Protein AF-0000000084543365 (afdb_homodimer)

Nearest PDB structures (foldseek):
  8ja7-assembly1_A  TM=9.221E-01  e=4.761E-17  Mycobacterium tuberculosis H37Rv
  8hps-assembly1_A  TM=8.822E-01  e=3.121E-16  Mycolicibacterium smegmatis MC2 155
  4tqv-assembly4_M  TM=8.316E-01  e=5.537E-11  Sphingomonas sp.
  4tqu-assembly1_M  TM=8.327E-01  e=1.550E-10  Sphingomonas sp.
  4xtc-assembly1_M  TM=8.518E-01  e=2.537E-10  Sphingomonas sp. A1

InterPro domains:
  IPR000515 ABC transporter type 1, transmembrane domain MetI-like [PF00528] (92-298)
  IPR000515 ABC transporter type 1, transmembrane domain MetI-like [PS50928] (76-290)
  IPR000515 ABC transporter type 1, transmembrane domain MetI-like [cd06261] (76-284)
  IPR035906 MetI-like superfamily [G3DSA:1.10.3720.10] (56-300)
  IPR035906 MetI-like superfamily [SSF161098] (60-287)

Radius of gyration: 26.41 Å; Cα contacts (8 Å, |Δi|>4): 767; chains: 2; bounding box: 75×77×62 Å

Structure (mmCIF, N/CA/C/O backbone):
data_AF-0000000084543365-model_v1
#
loop_
_entity.id
_entity.type
_entity.pdbx_description
1 polymer 'ABC-type sugar transport system, permease component'
#
loop_
_atom_site.group_PDB
_atom_site.id
_atom_site.type_symbol
_atom_site.label_atom_id
_atom_site.label_alt_id
_atom_site.label_comp_id
_atom_site.label_asym_id
_atom_site.label_entity_id
_atom_site.label_seq_id
_atom_site.pdbx_PDB_ins_code
_atom_site.Cartn_x
_atom_site.Cartn_y
_atom_site.Cartn_z
_atom_site.occupancy
_atom_site.B_iso_or_equiv
_atom_site.auth_seq_id
_atom_site.auth_comp_id
_atom_site.auth_asym_id
_atom_site.auth_atom_id
_atom_site.pdbx_PDB_model_num
ATOM 1 N N . MET A 1 1 ? 33.031 44.594 9.422 1 51.47 1 MET A N 1
ATOM 2 C CA . MET A 1 1 ? 33.844 43.375 9.664 1 51.47 1 MET A CA 1
ATOM 3 C C . MET A 1 1 ? 32.969 42.219 10.148 1 51.47 1 MET A C 1
ATOM 5 O O . MET A 1 1 ? 33.125 41.094 9.695 1 51.47 1 MET A O 1
ATOM 9 N N . ASN A 1 2 ? 31.906 42.5 11.008 1 55.31 2 ASN A N 1
ATOM 10 C CA . ASN A 1 2 ? 31 41.5 11.609 1 55.31 2 ASN A CA 1
ATOM 11 C C . ASN A 1 2 ? 30.016 40.938 10.586 1 55.31 2 ASN A C 1
ATOM 13 O O . ASN A 1 2 ? 29.672 39.75 10.625 1 55.31 2 ASN A O 1
ATOM 17 N N . GLU A 1 3 ? 29.688 41.719 9.602 1 59.22 3 GLU A N 1
ATOM 18 C CA . GLU A 1 3 ? 28.734 41.25 8.586 1 59.22 3 GLU A CA 1
ATOM 19 C C . GLU A 1 3 ? 29.406 40.281 7.629 1 59.22 3 GLU A C 1
ATOM 21 O O . GLU A 1 3 ? 28.75 39.344 7.152 1 59.22 3 GLU A O 1
ATOM 26 N N . ARG A 1 4 ? 30.641 40.562 7.32 1 56.91 4 ARG A N 1
ATOM 27 C CA . ARG A 1 4 ? 31.375 39.656 6.418 1 56.91 4 ARG A CA 1
ATOM 28 C C . ARG A 1 4 ? 31.578 38.281 7.055 1 56.91 4 ARG A C 1
ATOM 30 O O . ARG A 1 4 ? 31.484 37.25 6.379 1 56.91 4 ARG A O 1
ATOM 37 N N . ILE A 1 5 ? 31.891 38.281 8.32 1 55.59 5 ILE A N 1
ATOM 38 C CA . ILE A 1 5 ? 32.094 37.031 9.039 1 55.59 5 ILE A CA 1
ATOM 39 C C . ILE A 1 5 ? 30.781 36.25 9.109 1 55.59 5 ILE A C 1
ATOM 41 O O . ILE A 1 5 ? 30.781 35.031 8.961 1 55.59 5 ILE A O 1
ATOM 45 N N . ASN A 1 6 ? 29.672 37 9.281 1 57.19 6 ASN A N 1
ATOM 46 C CA . ASN A 1 6 ? 28.375 36.344 9.359 1 57.19 6 ASN A CA 1
ATOM 47 C C . ASN A 1 6 ? 27.969 35.75 8.008 1 57.19 6 ASN A C 1
ATOM 49 O O . ASN A 1 6 ? 27.406 34.656 7.945 1 57.19 6 ASN A O 1
ATOM 53 N N . ASN A 1 7 ? 28.375 36.469 7.016 1 59.12 7 ASN A N 1
ATOM 54 C CA . ASN A 1 7 ? 28.062 36 5.672 1 59.12 7 ASN A CA 1
ATOM 55 C C . ASN A 1 7 ? 28.922 34.781 5.289 1 59.12 7 ASN A C 1
ATOM 57 O O . ASN A 1 7 ? 28.453 33.875 4.609 1 59.12 7 ASN A O 1
ATOM 61 N N . GLN A 1 8 ? 30.203 34.875 5.676 1 55.19 8 GLN A N 1
ATOM 62 C CA . GLN A 1 8 ? 31.094 33.75 5.391 1 55.19 8 GLN A CA 1
ATOM 63 C C . GLN A 1 8 ? 30.672 32.5 6.16 1 55.19 8 GLN A C 1
ATOM 65 O O . GLN A 1 8 ? 30.734 31.375 5.629 1 55.19 8 GLN A O 1
ATOM 70 N N . MET A 1 9 ? 30.328 32.688 7.402 1 55.16 9 MET A N 1
ATOM 71 C CA . MET A 1 9 ? 29.859 31.562 8.203 1 55.16 9 MET A CA 1
ATOM 72 C C . MET A 1 9 ? 28.562 30.984 7.637 1 55.16 9 MET A C 1
ATOM 74 O O . MET A 1 9 ? 28.375 29.766 7.629 1 55.16 9 MET A O 1
ATOM 78 N N . GLU A 1 10 ? 27.766 31.891 7.191 1 58.69 10 GLU A N 1
ATOM 79 C CA . GLU A 1 10 ? 26.547 31.422 6.555 1 58.69 10 GLU A CA 1
ATOM 80 C C . GLU A 1 10 ? 26.844 30.656 5.27 1 58.69 10 GLU A C 1
ATOM 82 O O . GLU A 1 10 ? 26.188 29.656 4.973 1 58.69 10 GLU A O 1
ATOM 87 N N . ARG A 1 11 ? 27.828 31.203 4.582 1 55.78 11 ARG A N 1
ATOM 88 C CA . ARG A 1 11 ? 28.234 30.547 3.346 1 55.78 11 ARG A CA 1
ATOM 89 C C . ARG A 1 11 ? 28.891 29.203 3.637 1 55.78 11 ARG A C 1
ATOM 91 O O . ARG A 1 11 ? 28.656 28.219 2.924 1 55.78 11 ARG A O 1
ATOM 98 N N . GLN A 1 12 ? 29.781 29.172 4.477 1 52.72 12 GLN A N 1
ATOM 99 C CA . GLN A 1 12 ? 30.453 27.922 4.855 1 52.72 12 GLN A CA 1
ATOM 100 C C . GLN A 1 12 ? 29.453 26.906 5.395 1 52.72 12 GLN A C 1
ATOM 102 O O . GLN A 1 12 ? 29.562 25.719 5.105 1 52.72 12 GLN A O 1
ATOM 107 N N . GLU A 1 13 ? 28.578 27.344 6.145 1 55.44 13 GLU A N 1
ATOM 108 C CA . GLU A 1 13 ? 27.531 26.469 6.637 1 55.44 13 GLU A CA 1
ATOM 109 C C . GLU A 1 13 ? 26.672 25.938 5.496 1 55.44 13 GLU A C 1
ATOM 111 O O . GLU A 1 13 ? 26.266 24.781 5.5 1 55.44 13 GLU A O 1
ATOM 116 N N . LYS A 1 14 ? 26.5 26.859 4.633 1 55.56 14 LYS A N 1
ATOM 117 C CA . LYS A 1 14 ? 25.75 26.438 3.453 1 55.56 14 LYS A CA 1
ATOM 118 C C . LYS A 1 14 ? 26.547 25.422 2.627 1 55.56 14 LYS A C 1
ATOM 120 O O . LYS A 1 14 ? 26 24.438 2.141 1 55.56 14 LYS A O 1
ATOM 125 N N . LEU A 1 15 ? 27.781 25.75 2.383 1 54.56 15 LEU A N 1
ATOM 126 C CA . LEU A 1 15 ? 28.625 24.844 1.61 1 54.56 15 LEU A CA 1
ATOM 127 C C . LEU A 1 15 ? 28.797 23.516 2.324 1 54.56 15 LEU A C 1
ATOM 129 O O . LEU A 1 15 ? 28.781 22.453 1.685 1 54.56 15 LEU A O 1
ATOM 133 N N . THR A 1 16 ? 29.047 23.531 3.506 1 53.44 16 THR A N 1
ATOM 134 C CA . THR A 1 16 ? 29.125 22.297 4.273 1 53.44 16 THR A CA 1
ATOM 135 C C . THR A 1 16 ? 27.828 21.516 4.207 1 53.44 16 THR A C 1
ATOM 137 O O . THR A 1 16 ? 27.828 20.297 4.109 1 53.44 16 THR A O 1
ATOM 140 N N . GLY A 1 17 ? 26.797 22.25 4.254 1 53.5 17 GLY A N 1
ATOM 141 C CA . GLY A 1 17 ? 25.5 21.625 4.078 1 53.5 17 GLY A CA 1
ATOM 142 C C . GLY A 1 17 ? 25.344 20.953 2.725 1 53.5 17 GLY A C 1
ATOM 143 O O . GLY A 1 17 ? 24.844 19.828 2.631 1 53.5 17 GLY A O 1
ATOM 144 N N . TRP A 1 18 ? 25.875 21.688 1.737 1 56.78 18 TRP A N 1
ATOM 145 C CA . TRP A 1 18 ? 25.797 21.141 0.388 1 56.78 18 TRP A CA 1
ATOM 146 C C . TRP A 1 18 ? 26.703 19.906 0.247 1 56.78 18 TRP A C 1
ATOM 148 O O . TRP A 1 18 ? 26.344 18.938 -0.422 1 56.78 18 TRP A O 1
ATOM 158 N N . ILE A 1 19 ? 27.859 20 0.681 1 56.91 19 ILE A N 1
ATOM 159 C CA . ILE A 1 19 ? 28.797 18.891 0.585 1 56.91 19 ILE A CA 1
ATOM 160 C C . ILE A 1 19 ? 28.219 17.672 1.287 1 56.91 19 ILE A C 1
ATOM 162 O O . ILE A 1 19 ? 28.406 16.547 0.829 1 56.91 19 ILE A O 1
ATOM 166 N N . LEU A 1 20 ? 27.594 17.984 2.316 1 55.09 20 LEU A N 1
ATOM 167 C CA . LEU A 1 20 ? 27 16.859 3.021 1 55.09 20 LEU A CA 1
ATOM 168 C C . LEU A 1 20 ? 25.75 16.344 2.283 1 55.09 20 LEU A C 1
ATOM 170 O O . LEU A 1 20 ? 25.5 15.148 2.246 1 55.09 20 LEU A O 1
ATOM 174 N N . ILE A 1 21 ? 25.203 17.328 1.61 1 59.88 21 ILE A N 1
ATOM 175 C CA . ILE A 1 21 ? 23.922 16.969 1.02 1 59.88 21 ILE A CA 1
ATOM 176 C C . ILE A 1 21 ? 24.141 16.359 -0.364 1 59.88 21 ILE A C 1
ATOM 178 O O . ILE A 1 21 ? 23.391 15.469 -0.786 1 59.88 21 ILE A O 1
ATOM 182 N N . ALA A 1 22 ? 25.219 16.797 -1.018 1 62.31 22 ALA A N 1
ATOM 183 C CA . ALA A 1 22 ? 25.438 16.391 -2.406 1 62.31 22 ALA A CA 1
ATOM 184 C C . ALA A 1 22 ? 25.641 14.891 -2.51 1 62.31 22 ALA A C 1
ATOM 186 O O . ALA A 1 22 ? 25.016 14.227 -3.334 1 62.31 22 ALA A O 1
ATOM 187 N N . PRO A 1 23 ? 26.562 14.391 -1.745 1 59.88 23 PRO A N 1
ATOM 188 C CA . PRO A 1 23 ? 26.719 12.938 -1.852 1 59.88 23 PRO A CA 1
ATOM 189 C C . PRO A 1 23 ? 25.422 12.18 -1.541 1 59.88 23 PRO A C 1
ATOM 191 O O . PRO A 1 23 ? 25.141 11.156 -2.176 1 59.88 23 PRO A O 1
ATOM 194 N N . ALA A 1 24 ? 24.781 12.805 -0.604 1 59.41 24 ALA A N 1
ATOM 195 C CA . ALA A 1 24 ? 23.531 12.156 -0.252 1 59.41 24 ALA A CA 1
ATOM 196 C C . ALA A 1 24 ? 22.531 12.203 -1.417 1 59.41 24 ALA A C 1
ATOM 198 O O . ALA A 1 24 ? 21.844 11.219 -1.695 1 59.41 24 ALA A O 1
ATOM 199 N N . LEU A 1 25 ? 22.609 13.273 -2.109 1 62.09 25 LEU A N 1
ATOM 200 C CA . LEU A 1 25 ? 21.688 13.438 -3.232 1 62.09 25 LEU A CA 1
ATOM 201 C C . LEU A 1 25 ? 22.078 12.516 -4.387 1 62.09 25 LEU A C 1
ATOM 203 O O . LEU A 1 25 ? 21.203 11.961 -5.066 1 62.09 25 LEU A O 1
ATOM 207 N N . ILE A 1 26 ? 23.312 12.391 -4.617 1 62.66 26 ILE A N 1
ATOM 208 C CA . ILE A 1 26 ? 23.797 11.539 -5.703 1 62.66 26 ILE A CA 1
ATOM 209 C C . ILE A 1 26 ? 23.453 10.086 -5.402 1 62.66 26 ILE A C 1
ATOM 211 O O . ILE A 1 26 ? 22.969 9.359 -6.281 1 62.66 26 ILE A O 1
ATOM 215 N N . ILE A 1 27 ? 23.656 9.734 -4.18 1 58.28 27 ILE A N 1
ATOM 216 C CA . ILE A 1 27 ? 23.359 8.359 -3.791 1 58.28 27 ILE A CA 1
ATOM 217 C C . ILE A 1 27 ? 21.844 8.117 -3.883 1 58.28 27 ILE A C 1
ATOM 219 O O . ILE A 1 27 ? 21.406 7.094 -4.406 1 58.28 27 ILE A O 1
ATOM 223 N N . LEU A 1 28 ? 21.281 9.164 -3.428 1 57.75 28 LEU A N 1
ATOM 224 C CA . LEU A 1 28 ? 19.828 9.055 -3.486 1 57.75 28 LEU A CA 1
ATOM 225 C C . LEU A 1 28 ? 19.344 8.977 -4.93 1 57.75 28 LEU A C 1
ATOM 227 O O . LEU A 1 28 ? 18.469 8.164 -5.258 1 57.75 28 LEU A O 1
ATOM 231 N N . GLY A 1 29 ? 19.906 9.859 -5.754 1 61.84 29 GLY A N 1
ATOM 232 C CA . GLY A 1 29 ? 19.547 9.867 -7.164 1 61.84 29 GLY A CA 1
ATOM 233 C C . GLY A 1 29 ? 19.859 8.555 -7.863 1 61.84 29 GLY A C 1
ATOM 234 O O . GLY A 1 29 ? 19.016 8.023 -8.602 1 61.84 29 GLY A O 1
ATOM 235 N N . PHE A 1 30 ? 20.984 8.07 -7.559 1 61.44 30 PHE A N 1
ATOM 236 C CA . PHE A 1 30 ? 21.406 6.832 -8.195 1 61.44 30 PHE A CA 1
ATOM 237 C C . PHE A 1 30 ? 20.516 5.672 -7.77 1 61.44 30 PHE A C 1
ATOM 239 O O . PHE A 1 30 ? 20.078 4.879 -8.602 1 61.44 30 PHE A O 1
ATOM 246 N N . VAL A 1 31 ? 20.281 5.711 -6.527 1 59.25 31 VAL A N 1
ATOM 247 C CA . VAL A 1 31 ? 19.516 4.594 -5.988 1 59.25 31 VAL A CA 1
ATOM 248 C C . VAL A 1 31 ? 18.078 4.656 -6.504 1 59.25 31 VAL A C 1
ATOM 250 O O . VAL A 1 31 ? 17.484 3.623 -6.812 1 59.25 31 VAL A O 1
ATOM 253 N N . PHE A 1 32 ? 17.656 5.836 -6.734 1 61.72 32 PHE A N 1
ATOM 254 C CA . PHE A 1 32 ? 16.25 5.992 -7.098 1 61.72 32 PHE A CA 1
ATOM 255 C C . PHE A 1 32 ? 16.078 5.949 -8.609 1 61.72 32 PHE A C 1
ATOM 257 O O . PHE A 1 32 ? 15.086 5.41 -9.109 1 61.72 32 PHE A O 1
ATOM 264 N N . ILE A 1 33 ? 17.109 6.367 -9.352 1 70.56 33 ILE A N 1
ATOM 265 C CA . ILE A 1 33 ? 16.969 6.531 -10.797 1 70.56 33 ILE A CA 1
ATOM 266 C C . ILE A 1 33 ? 17.453 5.27 -11.508 1 70.56 33 ILE A C 1
ATOM 268 O O . ILE A 1 33 ? 16.953 4.926 -12.578 1 70.56 33 ILE A O 1
ATOM 272 N N . TYR A 1 34 ? 18.234 4.594 -10.844 1 72.38 34 TYR A N 1
ATOM 273 C CA . TYR A 1 34 ? 18.906 3.484 -11.516 1 72.38 34 TYR A CA 1
ATOM 274 C C . TYR A 1 34 ? 17.906 2.389 -11.883 1 72.38 34 TYR A C 1
ATOM 276 O O . TYR A 1 34 ? 17.875 1.938 -13.031 1 72.38 34 TYR A O 1
ATOM 284 N N . PRO A 1 35 ? 17.094 1.933 -10.945 1 71.94 35 PRO A N 1
ATOM 285 C CA . PRO A 1 35 ? 16.156 0.878 -11.336 1 71.94 35 PRO A CA 1
ATOM 286 C C . PRO A 1 35 ? 15.227 1.307 -12.469 1 71.94 35 PRO A C 1
ATOM 288 O O . PRO A 1 35 ? 14.906 0.5 -13.344 1 71.94 35 PRO A O 1
ATOM 291 N N . ILE A 1 36 ? 14.867 2.475 -12.453 1 74.94 36 ILE A N 1
ATOM 292 C CA . ILE A 1 36 ? 13.992 3.01 -13.484 1 74.94 36 ILE A CA 1
ATOM 293 C C . ILE A 1 36 ? 14.727 3.068 -14.812 1 74.94 36 ILE A C 1
ATOM 295 O O . ILE A 1 36 ? 14.188 2.672 -15.852 1 74.94 36 ILE A O 1
ATOM 299 N N . GLY A 1 37 ? 15.969 3.58 -14.789 1 79.69 37 GLY A N 1
ATOM 300 C CA . GLY A 1 37 ? 16.781 3.633 -15.992 1 79.69 37 GLY A CA 1
ATOM 301 C C . GLY A 1 37 ? 17.047 2.268 -16.594 1 79.69 37 GLY A C 1
ATOM 302 O O . GLY A 1 37 ? 17.047 2.115 -17.828 1 79.69 37 GLY A O 1
ATOM 303 N N . ARG A 1 38 ? 17.234 1.347 -15.766 1 76.56 38 ARG A N 1
ATOM 304 C CA . ARG A 1 38 ? 17.5 -0.008 -16.25 1 76.56 38 ARG A CA 1
ATOM 305 C C . ARG A 1 38 ? 16.266 -0.591 -16.922 1 76.56 38 ARG A C 1
ATOM 307 O O . ARG A 1 38 ? 16.375 -1.33 -17.906 1 76.56 38 ARG A O 1
ATOM 314 N N . ALA A 1 39 ? 15.141 -0.381 -16.312 1 79.69 39 ALA A N 1
ATOM 315 C CA . ALA A 1 39 ? 13.906 -0.823 -16.953 1 79.69 39 ALA A CA 1
ATOM 316 C C . ALA A 1 39 ? 13.773 -0.209 -18.344 1 79.69 39 ALA A C 1
ATOM 318 O O . ALA A 1 39 ? 13.391 -0.894 -19.297 1 79.69 39 ALA A O 1
ATOM 319 N N . PHE A 1 40 ? 14.117 1.04 -18.453 1 85.81 40 PHE A N 1
ATOM 320 C CA . PHE A 1 40 ? 14.07 1.716 -19.75 1 85.81 40 PHE A CA 1
ATOM 321 C C . PHE A 1 40 ? 15.055 1.084 -20.719 1 85.81 40 PHE A C 1
ATOM 323 O O . PHE A 1 40 ? 14.727 0.871 -21.891 1 85.81 40 PHE A O 1
ATOM 330 N N . TRP A 1 41 ? 16.188 0.847 -20.234 1 86.06 41 TRP A N 1
ATOM 331 C CA . TRP A 1 41 ? 17.219 0.232 -21.062 1 86.06 41 TRP A CA 1
ATOM 332 C C . TRP A 1 41 ? 16.781 -1.14 -21.562 1 86.06 41 TRP A C 1
ATOM 334 O O . TRP A 1 41 ? 16.891 -1.442 -22.75 1 86.06 41 TRP A O 1
ATOM 344 N N . LEU A 1 42 ? 16.266 -1.962 -20.734 1 85.88 42 LEU A N 1
ATOM 345 C CA . LEU A 1 42 ? 15.859 -3.32 -21.062 1 85.88 42 LEU A CA 1
ATOM 346 C C . LEU A 1 42 ? 14.68 -3.311 -22.031 1 85.88 42 LEU A C 1
ATOM 348 O O . LEU A 1 42 ? 14.508 -4.25 -22.812 1 85.88 42 LEU A O 1
ATOM 352 N N . SER A 1 43 ? 13.914 -2.281 -21.953 1 91.31 43 SER A N 1
ATOM 353 C CA . SER A 1 43 ? 12.75 -2.182 -22.828 1 91.31 43 SER A CA 1
ATOM 354 C C . SER A 1 43 ? 13.148 -2.055 -24.281 1 91.31 43 SER A C 1
ATOM 356 O O . SER A 1 43 ? 12.328 -2.273 -25.188 1 91.31 43 SER A O 1
ATOM 358 N N . LEU A 1 44 ? 14.375 -1.732 -24.531 1 93.69 44 LEU A N 1
ATOM 359 C CA . LEU A 1 44 ? 14.875 -1.568 -25.891 1 93.69 44 LEU A CA 1
ATOM 360 C C . LEU A 1 44 ? 15.484 -2.865 -26.406 1 93.69 44 LEU A C 1
ATOM 362 O O . LEU A 1 44 ? 15.992 -2.916 -27.531 1 93.69 44 LEU A O 1
ATOM 366 N N . PHE A 1 45 ? 15.398 -3.904 -25.609 1 91.38 45 PHE A N 1
ATOM 367 C CA . PHE A 1 45 ? 16.016 -5.18 -25.969 1 91.38 45 PHE A CA 1
ATOM 368 C C . PHE A 1 45 ? 14.977 -6.289 -26.016 1 91.38 45 PHE A C 1
ATOM 370 O O . PHE A 1 45 ? 13.93 -6.199 -25.375 1 91.38 45 PHE A O 1
ATOM 377 N N . THR A 1 46 ? 15.242 -7.207 -26.906 1 87.62 46 THR A N 1
ATOM 378 C CA . THR A 1 46 ? 14.547 -8.492 -26.828 1 87.62 46 THR A CA 1
ATOM 379 C C . THR A 1 46 ? 15.281 -9.445 -25.891 1 87.62 46 THR A C 1
ATOM 381 O O . THR A 1 46 ? 16.469 -9.711 -26.078 1 87.62 46 THR A O 1
ATOM 384 N N . ASN A 1 47 ? 14.68 -9.82 -24.875 1 84.62 47 ASN A N 1
ATOM 385 C CA . ASN A 1 47 ? 15.227 -10.703 -23.844 1 84.62 47 ASN A CA 1
ATOM 386 C C . ASN A 1 47 ? 14.18 -11.688 -23.328 1 84.62 47 ASN A C 1
ATOM 388 O O . ASN A 1 47 ? 13.5 -11.406 -22.344 1 84.62 47 ASN A O 1
ATOM 392 N N . ASN A 1 48 ? 14.156 -12.797 -23.984 1 84.81 48 ASN A N 1
ATOM 393 C CA . ASN A 1 48 ? 13.18 -13.828 -23.656 1 84.81 48 ASN A CA 1
ATOM 394 C C . ASN A 1 48 ? 13.734 -15.227 -23.906 1 84.81 48 ASN A C 1
ATOM 396 O O . ASN A 1 48 ? 14.945 -15.398 -24.078 1 84.81 48 ASN A O 1
ATOM 400 N N . LEU A 1 49 ? 12.883 -16.156 -23.734 1 76 49 LEU A N 1
ATOM 401 C CA . LEU A 1 49 ? 13.32 -17.547 -23.906 1 76 49 LEU A CA 1
ATOM 402 C C . LEU A 1 49 ? 13.836 -17.781 -25.312 1 76 49 LEU A C 1
ATOM 404 O O . LEU A 1 49 ? 14.773 -18.562 -25.516 1 76 49 LEU A O 1
ATOM 408 N N . GLY A 1 50 ? 13.227 -17.016 -26.25 1 79.06 50 GLY A N 1
ATOM 409 C CA . GLY A 1 50 ? 13.664 -17.156 -27.625 1 79.06 50 GLY A CA 1
ATOM 410 C C . GLY A 1 50 ? 15.094 -16.719 -27.844 1 79.06 50 GLY A C 1
ATOM 411 O O . GLY A 1 50 ? 15.789 -17.266 -28.703 1 79.06 50 GLY A O 1
ATOM 412 N N . THR A 1 51 ? 15.547 -15.773 -27.094 1 81.69 51 THR A N 1
ATOM 413 C CA . THR A 1 51 ? 16.922 -15.312 -27.172 1 81.69 51 THR A CA 1
ATOM 414 C C . THR A 1 51 ? 17.797 -16.016 -26.141 1 81.69 51 THR A C 1
ATOM 416 O O . THR A 1 51 ? 18.906 -15.555 -25.844 1 81.69 51 THR A O 1
ATOM 419 N N . GLN A 1 52 ? 17.234 -17.109 -25.484 1 77.62 52 GLN A N 1
ATOM 420 C CA . GLN A 1 52 ? 17.922 -17.828 -24.422 1 77.62 52 GLN A CA 1
ATOM 421 C C . GLN A 1 52 ? 18.266 -16.891 -23.266 1 77.62 52 GLN A C 1
ATOM 423 O O . GLN A 1 52 ? 19.375 -16.953 -22.734 1 77.62 52 GLN A O 1
ATOM 428 N N . LEU A 1 53 ? 17.469 -15.867 -23.188 1 75.5 53 LEU A N 1
ATOM 429 C CA . LEU A 1 53 ? 17.547 -14.914 -22.094 1 75.5 53 LEU A CA 1
ATOM 430 C C . LEU A 1 53 ? 18.75 -13.992 -22.234 1 75.5 53 LEU A C 1
ATOM 432 O O . LEU A 1 53 ? 19.25 -13.469 -21.234 1 75.5 53 LEU A O 1
ATOM 436 N N . GLN A 1 54 ? 19.25 -13.875 -23.531 1 80.81 54 GLN A N 1
ATOM 437 C CA . GLN A 1 54 ? 20.266 -12.883 -23.844 1 80.81 54 GLN A CA 1
ATOM 438 C C . GLN A 1 54 ? 19.641 -11.625 -24.453 1 80.81 54 GLN A C 1
ATOM 440 O O . GLN A 1 54 ? 18.781 -11.711 -25.312 1 80.81 54 GLN A O 1
ATOM 445 N N . PRO A 1 55 ? 20.125 -10.523 -23.922 1 85.5 55 PRO A N 1
ATOM 446 C CA . PRO A 1 55 ? 19.562 -9.281 -24.453 1 85.5 55 PRO A CA 1
ATOM 447 C C . PRO A 1 55 ? 20.062 -8.945 -25.844 1 85.5 55 PRO A C 1
ATOM 449 O O . PRO A 1 55 ? 21.266 -8.938 -26.094 1 85.5 55 PRO A O 1
ATOM 452 N N . ILE A 1 56 ? 19.094 -8.812 -26.797 1 90.5 56 ILE A N 1
ATOM 453 C CA . ILE A 1 56 ? 19.375 -8.383 -28.156 1 90.5 56 ILE A CA 1
ATOM 454 C C . ILE A 1 56 ? 18.703 -7.039 -28.438 1 90.5 56 ILE A C 1
ATOM 456 O O . ILE A 1 56 ? 17.484 -6.902 -28.266 1 90.5 56 ILE A O 1
ATOM 460 N N . PHE A 1 57 ? 19.562 -6.113 -28.875 1 92.81 57 PHE A N 1
ATOM 461 C CA . PHE A 1 57 ? 19.016 -4.785 -29.109 1 92.81 57 PHE A CA 1
ATOM 462 C C . PHE A 1 57 ? 17.938 -4.828 -30.188 1 92.81 57 PHE A C 1
ATOM 464 O O . PHE A 1 57 ? 18.172 -5.359 -31.281 1 92.81 57 PHE A O 1
ATOM 471 N N . ALA A 1 58 ? 16.734 -4.312 -29.891 1 93 58 ALA A N 1
ATOM 472 C CA . ALA A 1 58 ? 15.609 -4.371 -30.828 1 93 58 ALA A CA 1
ATOM 473 C C . ALA A 1 58 ? 14.969 -2.998 -30.984 1 93 58 ALA A C 1
ATOM 475 O O . ALA A 1 58 ? 13.922 -2.871 -31.625 1 93 58 ALA A O 1
ATOM 476 N N . GLY A 1 59 ? 15.602 -1.998 -30.422 1 94.12 59 GLY A N 1
ATOM 477 C CA . GLY A 1 59 ? 15.07 -0.652 -30.562 1 94.12 59 GLY A CA 1
ATOM 478 C C . GLY A 1 59 ? 13.672 -0.505 -30 1 94.12 59 GLY A C 1
ATOM 479 O O . GLY A 1 59 ? 13.43 -0.842 -28.828 1 94.12 59 GLY A O 1
ATOM 480 N N . LEU A 1 60 ? 12.734 -0.129 -30.969 1 94.62 60 LEU A N 1
ATOM 481 C CA . LEU A 1 60 ? 11.391 0.172 -30.484 1 94.62 60 LEU A CA 1
ATOM 482 C C . LEU A 1 60 ? 10.43 -0.972 -30.797 1 94.62 60 LEU A C 1
ATOM 484 O O . LEU A 1 60 ? 9.211 -0.791 -30.766 1 94.62 60 LEU A O 1
ATOM 488 N N . SER A 1 61 ? 10.953 -2.154 -31.016 1 95.25 61 SER A N 1
ATOM 489 C CA . SER A 1 61 ? 10.141 -3.303 -31.406 1 95.25 61 SER A CA 1
ATOM 490 C C . SER A 1 61 ? 9.156 -3.68 -30.297 1 95.25 61 SER A C 1
ATOM 492 O O . SER A 1 61 ? 8.008 -4.031 -30.578 1 95.25 61 SER A O 1
ATOM 494 N N . ASN A 1 62 ? 9.617 -3.619 -29.062 1 96.25 62 ASN A N 1
ATOM 495 C CA . ASN A 1 62 ? 8.734 -3.934 -27.938 1 96.25 62 ASN A CA 1
ATOM 496 C C . ASN A 1 62 ? 7.562 -2.957 -27.859 1 96.25 62 ASN A C 1
ATOM 498 O O . ASN A 1 62 ? 6.449 -3.348 -27.5 1 96.25 62 ASN A O 1
ATOM 502 N N . TYR A 1 63 ? 7.82 -1.757 -28.234 1 96.19 63 TYR A N 1
ATOM 503 C CA . TYR A 1 63 ? 6.773 -0.741 -28.172 1 96.19 63 TYR A CA 1
ATOM 504 C C . TYR A 1 63 ? 5.797 -0.899 -29.328 1 96.19 63 TYR A C 1
ATOM 506 O O . TYR A 1 63 ? 4.598 -0.644 -29.172 1 96.19 63 TYR A O 1
ATOM 514 N N . GLN A 1 64 ? 6.285 -1.27 -30.422 1 95.94 64 GLN A N 1
ATOM 515 C CA . GLN A 1 64 ? 5.402 -1.583 -31.531 1 95.94 64 GLN A CA 1
ATOM 516 C C . GLN A 1 64 ? 4.492 -2.762 -31.203 1 95.94 64 GLN A C 1
ATOM 518 O O . GLN A 1 64 ? 3.301 -2.74 -31.516 1 95.94 64 GLN A O 1
ATOM 523 N N . ARG A 1 65 ? 5.055 -3.74 -30.609 1 95.56 65 ARG A N 1
ATOM 524 C CA . ARG A 1 65 ? 4.293 -4.898 -30.156 1 95.56 65 ARG A CA 1
ATOM 525 C C . ARG A 1 65 ? 3.217 -4.484 -29.156 1 95.56 65 ARG A C 1
ATOM 527 O O . ARG A 1 65 ? 2.098 -5 -29.188 1 95.56 65 ARG A O 1
ATOM 534 N N . LEU A 1 66 ? 3.557 -3.66 -28.359 1 96.5 66 LEU A N 1
ATOM 535 C CA . LEU A 1 66 ? 2.656 -3.189 -27.312 1 96.5 66 LEU A CA 1
ATOM 536 C C . LEU A 1 66 ? 1.425 -2.521 -27.922 1 96.5 66 LEU A C 1
ATOM 538 O O . LEU A 1 66 ? 0.305 -2.729 -27.438 1 96.5 66 LEU A O 1
ATOM 542 N N . ILE A 1 67 ? 1.581 -1.69 -28.953 1 95.88 67 ILE A N 1
ATOM 543 C CA . ILE A 1 67 ? 0.493 -0.959 -29.594 1 95.88 67 ILE A CA 1
ATOM 544 C C . ILE A 1 67 ? -0.538 -1.943 -30.141 1 95.88 67 ILE A C 1
ATOM 546 O O . ILE A 1 67 ? -1.742 -1.679 -30.094 1 95.88 67 ILE A O 1
ATOM 550 N N . GLY A 1 68 ? -0.103 -3.064 -30.562 1 95.94 68 GLY A N 1
ATOM 551 C CA . GLY A 1 68 ? -0.998 -4.051 -31.141 1 95.94 68 GLY A CA 1
ATOM 552 C C . GLY A 1 68 ? -1.411 -5.133 -30.156 1 95.94 68 GLY A C 1
ATOM 553 O O . GLY A 1 68 ? -2.082 -6.098 -30.531 1 95.94 68 GLY A O 1
ATOM 554 N N . ASP A 1 69 ? -1.101 -5.008 -28.906 1 97.19 69 ASP A N 1
ATOM 555 C CA . ASP A 1 69 ? -1.348 -6.035 -27.906 1 97.19 69 ASP A CA 1
ATOM 556 C C . ASP A 1 69 ? -2.713 -5.84 -27.25 1 97.19 69 ASP A C 1
ATOM 558 O O . ASP A 1 69 ? -2.852 -5.059 -26.297 1 97.19 69 ASP A O 1
ATOM 562 N N . GLY A 1 70 ? -3.74 -6.598 -27.688 1 96.94 70 GLY A N 1
ATOM 563 C CA . GLY A 1 70 ? -5.086 -6.5 -27.141 1 96.94 70 GLY A CA 1
ATOM 564 C C . GLY A 1 70 ? -5.145 -6.762 -25.641 1 96.94 70 GLY A C 1
ATOM 565 O O . GLY A 1 70 ? -5.949 -6.156 -24.938 1 96.94 70 GLY A O 1
ATOM 566 N N . ARG A 1 71 ? -4.309 -7.699 -25.156 1 96.31 71 ARG A N 1
ATOM 567 C CA . ARG A 1 71 ? -4.281 -8.008 -23.719 1 96.31 71 ARG A CA 1
ATOM 568 C C . ARG A 1 71 ? -3.83 -6.797 -22.906 1 96.31 71 ARG A C 1
ATOM 570 O O . ARG A 1 71 ? -4.352 -6.543 -21.828 1 96.31 71 ARG A O 1
ATOM 577 N N . PHE A 1 72 ? -2.865 -6.082 -23.5 1 96.81 72 PHE A N 1
ATOM 578 C CA . PHE A 1 72 ? -2.412 -4.875 -22.828 1 96.81 72 PHE A CA 1
ATOM 579 C C . PHE A 1 72 ? -3.551 -3.871 -22.688 1 96.81 72 PHE A C 1
ATOM 581 O O . PHE A 1 72 ? -3.797 -3.354 -21.594 1 96.81 72 PHE A O 1
ATOM 588 N N . TRP A 1 73 ? -4.242 -3.645 -23.719 1 96.62 73 TRP A N 1
ATOM 589 C CA . TRP A 1 73 ? -5.312 -2.652 -23.703 1 96.62 73 TRP A CA 1
ATOM 590 C C . TRP A 1 73 ? -6.465 -3.111 -22.812 1 96.62 73 TRP A C 1
ATOM 592 O O . TRP A 1 73 ? -7.109 -2.295 -22.156 1 96.62 73 TRP A O 1
ATOM 602 N N . GLN A 1 74 ? -6.711 -4.375 -22.797 1 97.19 74 GLN A N 1
ATOM 603 C CA . GLN A 1 74 ? -7.742 -4.902 -21.906 1 97.19 74 GLN A CA 1
ATOM 604 C C . GLN A 1 74 ? -7.348 -4.727 -20.438 1 97.19 74 GLN A C 1
ATOM 606 O O . GLN A 1 74 ? -8.18 -4.34 -19.609 1 97.19 74 GLN A O 1
ATOM 611 N N . THR A 1 75 ? -6.109 -5.105 -20.078 1 97.38 75 THR A N 1
ATOM 612 C CA . THR A 1 75 ? -5.652 -4.973 -18.688 1 97.38 75 THR A CA 1
ATOM 613 C C . THR A 1 75 ? -5.621 -3.504 -18.281 1 97.38 75 THR A C 1
ATOM 615 O O . THR A 1 75 ? -5.891 -3.178 -17.125 1 97.38 75 THR A O 1
ATOM 618 N N . MET A 1 76 ? -5.301 -2.645 -19.266 1 95.75 76 MET A N 1
ATOM 619 C CA . MET A 1 76 ? -5.336 -1.211 -19 1 95.75 76 MET A CA 1
ATOM 620 C C . MET A 1 76 ? -6.766 -0.745 -18.719 1 95.75 76 MET A C 1
ATOM 622 O O . MET A 1 76 ? -6.996 0.074 -17.828 1 95.75 76 MET A O 1
ATOM 626 N N . TRP A 1 77 ? -7.637 -1.234 -19.469 1 96.75 77 TRP A N 1
ATOM 627 C CA . TRP A 1 77 ? -9.047 -0.921 -19.266 1 96.75 77 TRP A CA 1
ATOM 628 C C . TRP A 1 77 ? -9.516 -1.408 -17.891 1 96.75 77 TRP A C 1
ATOM 630 O O . TRP A 1 77 ? -10.156 -0.666 -17.156 1 96.75 77 TRP A O 1
ATOM 640 N N . ASN A 1 78 ? -9.211 -2.637 -17.547 1 97.88 78 ASN A N 1
ATOM 641 C CA . ASN A 1 78 ? -9.562 -3.193 -16.25 1 97.88 78 ASN A CA 1
ATOM 642 C C . ASN A 1 78 ? -8.992 -2.357 -15.109 1 97.88 78 ASN A C 1
ATOM 644 O O . ASN A 1 78 ? -9.68 -2.088 -14.117 1 97.88 78 ASN A O 1
ATOM 648 N N . THR A 1 79 ? -7.73 -1.976 -15.32 1 96.69 79 THR A N 1
ATOM 649 C CA . THR A 1 79 ? -7.055 -1.172 -14.305 1 96.69 79 THR A CA 1
ATOM 650 C C . THR A 1 79 ? -7.746 0.179 -14.141 1 96.69 79 THR A C 1
ATOM 652 O O . THR A 1 79 ? -7.953 0.64 -13.016 1 96.69 79 THR A O 1
ATOM 655 N N . SER A 1 80 ? -8.102 0.773 -15.242 1 95.81 80 SER A N 1
ATOM 656 C CA . SER A 1 80 ? -8.75 2.08 -15.211 1 95.81 80 SER A CA 1
ATOM 657 C C . SER A 1 80 ? -10.125 1.998 -14.562 1 95.81 80 SER A C 1
ATOM 659 O O . SER A 1 80 ? -10.484 2.846 -13.742 1 95.81 80 SER A O 1
ATOM 661 N N . VAL A 1 81 ? -10.914 1.032 -14.914 1 97.56 81 VAL A N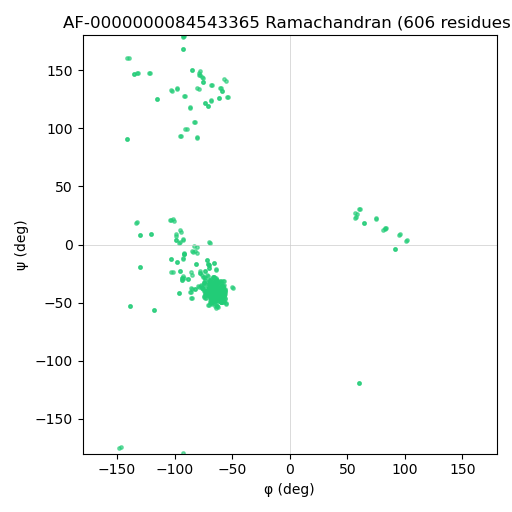 1
ATOM 662 C CA . VAL A 1 81 ? -12.242 0.842 -14.344 1 97.56 81 VAL A CA 1
ATOM 663 C C . VAL A 1 81 ? -12.133 0.643 -12.836 1 97.56 81 VAL A C 1
ATOM 665 O O . VAL A 1 81 ? -12.836 1.305 -12.062 1 97.56 81 VAL A O 1
ATOM 668 N N . PHE A 1 82 ? -11.258 -0.235 -12.445 1 97.69 82 PHE A N 1
ATOM 669 C CA . PHE A 1 82 ? -11.039 -0.501 -11.031 1 97.69 82 PHE A CA 1
ATOM 670 C C . PHE A 1 82 ? -10.648 0.776 -10.289 1 97.69 82 PHE A C 1
ATOM 672 O O . PHE A 1 82 ? -11.219 1.088 -9.242 1 97.69 82 PHE A O 1
ATOM 679 N N . THR A 1 83 ? -9.695 1.462 -10.867 1 96.31 83 THR A N 1
ATOM 680 C CA . THR A 1 83 ? -9.125 2.637 -10.211 1 96.31 83 THR A CA 1
ATOM 681 C C . THR A 1 83 ? -10.164 3.744 -10.086 1 96.31 83 THR A C 1
ATOM 683 O O . THR A 1 83 ? -10.391 4.27 -8.992 1 96.31 83 THR A O 1
ATOM 686 N N . ILE A 1 84 ? -10.836 4.051 -11.125 1 95.56 84 ILE A N 1
ATOM 687 C CA . ILE A 1 84 ? -11.758 5.184 -11.172 1 95.56 84 ILE A CA 1
ATOM 688 C C . ILE A 1 84 ? -12.953 4.91 -10.258 1 95.56 84 ILE A C 1
ATOM 690 O O . ILE A 1 84 ? -13.328 5.75 -9.438 1 95.56 84 ILE A O 1
ATOM 694 N N . ILE A 1 85 ? -13.5 3.766 -10.328 1 97.56 85 ILE A N 1
ATOM 695 C CA . ILE A 1 85 ? -14.703 3.451 -9.562 1 97.56 85 ILE A CA 1
ATOM 696 C C . ILE A 1 85 ? -14.344 3.328 -8.078 1 97.56 85 ILE A C 1
ATOM 698 O O . ILE A 1 85 ? -15.07 3.826 -7.219 1 97.56 85 ILE A O 1
ATOM 702 N N . SER A 1 86 ? -13.234 2.658 -7.762 1 97.44 86 SER A N 1
ATOM 703 C CA . SER A 1 86 ? -12.828 2.506 -6.367 1 97.44 86 SER A CA 1
ATOM 704 C C . SER A 1 86 ? -12.578 3.861 -5.715 1 97.44 86 SER A C 1
ATOM 706 O O . SER A 1 86 ? -13.055 4.121 -4.609 1 97.44 86 SER A O 1
ATOM 708 N N . ILE A 1 87 ? -11.836 4.684 -6.438 1 95.69 87 ILE A N 1
ATOM 709 C CA . ILE A 1 87 ? -11.492 5.984 -5.879 1 95.69 87 ILE A CA 1
ATOM 710 C C . ILE A 1 87 ? -12.758 6.812 -5.676 1 95.69 87 ILE A C 1
ATOM 712 O O . ILE A 1 87 ? -12.914 7.484 -4.652 1 95.69 87 ILE A O 1
ATOM 716 N N . PHE A 1 88 ? -13.617 6.77 -6.633 1 96.44 88 PHE A N 1
ATOM 717 C CA . PHE A 1 88 ? -14.875 7.508 -6.535 1 96.44 88 PHE A CA 1
ATOM 718 C C . PHE A 1 88 ? -15.672 7.055 -5.32 1 96.44 88 PHE A C 1
ATOM 720 O O . PHE A 1 88 ? -16.141 7.883 -4.531 1 96.44 88 PHE A O 1
ATOM 727 N N . LEU A 1 89 ? -15.836 5.812 -5.156 1 96.31 89 LEU A N 1
ATOM 728 C CA . LEU A 1 89 ? -16.594 5.27 -4.035 1 96.31 89 LEU A CA 1
ATOM 729 C C . LEU A 1 89 ? -15.906 5.582 -2.711 1 96.31 89 LEU A C 1
ATOM 731 O O . LEU A 1 89 ? -16.578 5.906 -1.725 1 96.31 89 LEU A O 1
ATOM 735 N N . GLU A 1 90 ? -14.594 5.445 -2.672 1 95.38 90 GLU A N 1
ATOM 736 C CA . GLU A 1 90 ? -13.836 5.738 -1.461 1 95.38 90 GLU A CA 1
ATOM 737 C C . GLU A 1 90 ? -13.992 7.199 -1.052 1 95.38 90 GLU A C 1
ATOM 739 O O . GLU A 1 90 ? -14.078 7.512 0.138 1 95.38 90 GLU A O 1
ATOM 744 N N . LEU A 1 91 ? -13.992 8.055 -2.078 1 95.31 91 LEU A N 1
ATOM 745 C CA . LEU A 1 91 ? -14.156 9.477 -1.785 1 95.31 91 LEU A CA 1
ATOM 746 C C . LEU A 1 91 ? -15.539 9.758 -1.21 1 95.31 91 LEU A C 1
ATOM 748 O O . LEU A 1 91 ? -15.664 10.5 -0.233 1 95.31 91 LEU A O 1
ATOM 752 N N . VAL A 1 92 ? -16.531 9.195 -1.793 1 94.94 92 VAL A N 1
ATOM 753 C CA . VAL A 1 92 ? -17.906 9.438 -1.374 1 94.94 92 VAL A CA 1
ATOM 754 C C . VAL A 1 92 ? -18.141 8.844 0.014 1 94.94 92 VAL A C 1
ATOM 756 O O . VAL A 1 92 ? -18.609 9.539 0.921 1 94.94 92 VAL A O 1
ATOM 759 N N . ILE A 1 93 ? -17.766 7.609 0.183 1 91.25 93 ILE A N 1
ATOM 760 C CA . ILE A 1 93 ? -17.969 6.934 1.459 1 91.25 93 ILE A CA 1
ATOM 761 C C . ILE A 1 93 ? -17.047 7.527 2.518 1 91.25 93 ILE A C 1
ATOM 763 O O . ILE A 1 93 ? -17.453 7.742 3.66 1 91.25 93 ILE A O 1
ATOM 767 N N . GLY A 1 94 ? -15.781 7.754 2.104 1 92 94 GLY A N 1
ATOM 768 C CA . GLY A 1 94 ? -14.836 8.367 3.021 1 92 94 GLY A CA 1
ATOM 769 C C . GLY A 1 94 ? -15.289 9.727 3.523 1 92 94 GLY A C 1
ATOM 770 O O . GLY A 1 94 ? -15.125 10.047 4.703 1 92 94 GLY A O 1
ATOM 771 N N . MET A 1 95 ? -15.82 10.547 2.643 1 93.31 95 MET A N 1
ATOM 772 C CA . MET A 1 95 ? -16.359 11.844 3.041 1 93.31 95 MET A CA 1
ATOM 773 C C . MET A 1 95 ? -17.516 11.68 4.012 1 93.31 95 MET A C 1
ATOM 775 O O . MET A 1 95 ? -17.625 12.406 5 1 93.31 95 MET A O 1
ATOM 779 N N . GLY A 1 96 ? -18.406 10.742 3.701 1 89.25 96 GLY A N 1
ATOM 780 C CA . GLY A 1 96 ? -19.484 10.453 4.621 1 89.25 96 GLY A CA 1
ATOM 781 C C . GLY A 1 96 ? -19.016 10.078 6.012 1 89.25 96 GLY A C 1
ATOM 782 O O . GLY A 1 96 ? -19.5 10.609 7.008 1 89.25 96 GLY A O 1
ATOM 783 N N . ILE A 1 97 ? -18.062 9.227 6.09 1 87.25 97 ILE A N 1
ATOM 784 C CA . ILE A 1 97 ? -17.516 8.781 7.363 1 87.25 97 ILE A CA 1
ATOM 785 C C . ILE A 1 97 ? -16.828 9.953 8.07 1 87.25 97 ILE A C 1
ATOM 787 O O . ILE A 1 97 ? -17 10.141 9.273 1 87.25 97 ILE A O 1
ATOM 791 N N . ALA A 1 98 ? -16.047 10.719 7.316 1 90.31 98 ALA A N 1
ATOM 792 C CA . ALA A 1 98 ? -15.336 11.867 7.887 1 90.31 98 ALA A CA 1
ATOM 793 C C . ALA A 1 98 ? -16.328 12.867 8.484 1 90.31 98 ALA A C 1
ATOM 795 O O . ALA A 1 98 ? -16.078 13.422 9.562 1 90.31 98 ALA A O 1
ATOM 796 N N . LEU A 1 99 ? -17.438 13.109 7.832 1 88.19 99 LEU A N 1
ATOM 797 C CA . LEU A 1 99 ? -18.438 14.047 8.312 1 88.19 99 LEU A CA 1
ATOM 798 C C . LEU A 1 99 ? -19.047 13.562 9.625 1 88.19 99 LEU A C 1
ATOM 800 O O . LEU A 1 99 ? -19.297 14.359 10.531 1 88.19 99 LEU A O 1
ATOM 804 N N . VAL A 1 100 ? -19.25 12.273 9.672 1 83.5 100 VAL A N 1
ATOM 805 C CA . VAL A 1 100 ? -19.812 11.688 10.891 1 83.5 100 VAL A CA 1
ATOM 806 C C . VAL A 1 100 ? -18.797 11.789 12.023 1 83.5 100 VAL A C 1
ATOM 808 O O . VAL A 1 100 ? -19.141 12.156 13.148 1 83.5 100 VAL A O 1
ATOM 811 N N . LEU A 1 101 ? -17.594 11.523 11.734 1 83.88 101 LEU A N 1
ATOM 812 C CA . LEU A 1 101 ? -16.547 11.508 12.758 1 83.88 101 LEU A CA 1
ATOM 813 C C . LEU A 1 101 ? -16.188 12.922 13.188 1 83.88 101 LEU A C 1
ATOM 815 O O . LEU A 1 101 ? -15.578 13.117 14.242 1 83.88 101 LEU A O 1
ATOM 819 N N . ASN A 1 102 ? -16.484 13.828 12.297 1 86.44 102 ASN A N 1
ATOM 820 C CA . ASN A 1 102 ? -16.188 15.227 12.602 1 86.44 102 ASN A CA 1
ATOM 821 C C . ASN A 1 102 ? -17.141 15.781 13.648 1 86.44 102 ASN A C 1
ATOM 823 O O . ASN A 1 102 ? -16.906 16.844 14.219 1 86.44 102 ASN A O 1
ATOM 827 N N . GLN A 1 103 ? -18.156 15.102 13.891 1 80.56 103 GLN A N 1
ATOM 828 C CA . GLN A 1 103 ? -19.125 15.516 14.898 1 80.56 103 GLN A CA 1
ATOM 829 C C . GLN A 1 103 ? -18.703 15.062 16.297 1 80.56 103 GLN A C 1
ATOM 831 O O . GLN A 1 103 ? -17.906 14.133 16.422 1 80.56 103 GLN A O 1
ATOM 836 N N . ALA A 1 104 ? -19.125 15.875 17.25 1 74.94 104 ALA A N 1
ATOM 837 C CA . ALA A 1 104 ? -18.844 15.5 18.625 1 74.94 104 ALA A CA 1
ATOM 838 C C . ALA A 1 104 ? -19.875 14.492 19.141 1 74.94 104 ALA A C 1
ATOM 840 O O . ALA A 1 104 ? -21.078 14.758 19.109 1 74.94 104 ALA A O 1
ATOM 841 N N . PHE A 1 105 ? -19.5 13.242 19.266 1 71.81 105 PHE A N 1
ATOM 842 C CA . PHE A 1 105 ? -20.406 12.273 19.859 1 71.81 105 PHE A CA 1
ATOM 843 C C . PHE A 1 105 ? -19.656 11.297 20.75 1 71.81 105 PHE A C 1
ATOM 845 O O . PHE A 1 105 ? -18.422 11.227 20.688 1 71.81 105 PHE A O 1
ATOM 852 N N . PHE A 1 106 ? -20.469 10.641 21.656 1 69.25 106 PHE A N 1
ATOM 853 C CA . PHE A 1 106 ? -19.891 9.68 22.578 1 69.25 106 PHE A CA 1
ATOM 854 C C . PHE A 1 106 ? -19.406 8.438 21.844 1 69.25 106 PHE A C 1
ATOM 856 O O . PHE A 1 106 ? -20.109 7.914 20.969 1 69.25 106 PHE A O 1
ATOM 863 N N . GLY A 1 107 ? -18.172 8.031 21.953 1 67.94 107 GLY A N 1
ATOM 864 C CA . GLY A 1 107 ? -17.625 6.844 21.328 1 67.94 107 GLY A CA 1
ATOM 865 C C . GLY A 1 107 ? -16.812 7.145 20.078 1 67.94 107 GLY A C 1
ATOM 866 O O . GLY A 1 107 ? -16.469 6.238 19.312 1 67.94 107 GLY A O 1
ATOM 867 N N . ARG A 1 108 ? -16.672 8.422 19.797 1 73.06 108 ARG A N 1
ATOM 868 C CA . ARG A 1 108 ? -15.938 8.867 18.609 1 73.06 108 ARG A CA 1
ATOM 869 C C . ARG A 1 108 ? -14.578 8.195 18.531 1 73.06 108 ARG A C 1
ATOM 871 O O . ARG A 1 108 ? -14.133 7.801 17.453 1 73.06 108 ARG A O 1
ATOM 878 N N . GLY A 1 109 ? -14.07 8.039 19.656 1 69.38 109 GLY A N 1
ATOM 879 C CA . GLY A 1 109 ? -12.766 7.383 19.688 1 69.38 109 GLY A CA 1
ATOM 880 C C . GLY A 1 109 ? -12.812 5.941 19.219 1 69.38 109 GLY A C 1
ATOM 881 O O . GLY A 1 109 ? -11.969 5.512 18.438 1 69.38 109 GLY A O 1
ATOM 882 N N . PHE A 1 110 ? -13.797 5.305 19.609 1 68.06 110 PHE A N 1
ATOM 883 C CA . PHE A 1 110 ? -13.961 3.906 19.219 1 68.06 110 PHE A CA 1
ATOM 884 C C . PHE A 1 110 ? -14.234 3.783 17.734 1 68.06 110 PHE A C 1
ATOM 886 O O . PHE A 1 110 ? -13.688 2.904 17.062 1 68.06 110 PHE A O 1
ATOM 893 N N . VAL A 1 111 ? -15.039 4.637 17.25 1 68.88 111 VAL A N 1
ATOM 894 C CA . VAL A 1 111 ? -15.391 4.594 15.844 1 68.88 111 VAL A CA 1
ATOM 895 C C . VAL A 1 111 ? -14.172 4.938 14.992 1 68.88 111 VAL A C 1
ATOM 897 O O . VAL A 1 111 ? -13.93 4.309 13.961 1 68.88 111 VAL A O 1
ATOM 900 N N . ARG A 1 112 ? -13.43 5.82 15.445 1 70.94 112 ARG A N 1
ATOM 901 C CA . ARG A 1 112 ? -12.219 6.211 14.734 1 70.94 112 ARG A CA 1
ATOM 902 C C . ARG A 1 112 ? -11.219 5.062 14.688 1 70.94 112 ARG A C 1
ATOM 904 O O . ARG A 1 112 ? -10.641 4.777 13.641 1 70.94 112 ARG A O 1
ATOM 911 N N . THR A 1 113 ? -11.133 4.398 15.742 1 67.56 113 THR A N 1
ATOM 912 C CA . THR A 1 113 ? -10.164 3.307 15.828 1 67.56 113 THR A CA 1
ATOM 913 C C . THR A 1 113 ? -10.641 2.107 15.008 1 67.56 113 THR A C 1
ATOM 915 O O . THR A 1 113 ? -9.852 1.502 14.281 1 67.56 113 THR A O 1
ATOM 918 N N . SER A 1 114 ? -11.867 1.832 15.133 1 68.06 114 SER A N 1
ATOM 919 C CA . SER A 1 114 ? -12.414 0.688 14.414 1 68.06 114 SER A CA 1
ATOM 920 C C . SER A 1 114 ? -12.383 0.913 12.906 1 68.06 114 SER A C 1
ATOM 922 O O . SER A 1 114 ? -12.203 -0.032 12.133 1 68.06 114 SER A O 1
ATOM 924 N N . SER A 1 115 ? -12.523 2.17 12.57 1 70.81 115 SER A N 1
ATOM 925 C CA . SER A 1 115 ? -12.539 2.486 11.141 1 70.81 115 SER A CA 1
ATOM 926 C C . SER A 1 115 ? -11.156 2.283 10.516 1 70.81 115 SER A C 1
ATOM 928 O O . SER A 1 115 ? -11.047 2.045 9.312 1 70.81 115 SER A O 1
ATOM 930 N N . LEU A 1 116 ? -10.109 2.227 11.336 1 73.06 116 LEU A N 1
ATOM 931 C CA . LEU A 1 116 ? -8.742 2.113 10.828 1 73.06 116 LEU A CA 1
ATOM 932 C C . LEU A 1 116 ? -8.328 0.652 10.711 1 73.06 116 LEU A C 1
ATOM 934 O O . LEU A 1 116 ? -7.336 0.335 10.047 1 73.06 116 LEU A O 1
ATOM 938 N N . ILE A 1 117 ? -9.141 -0.252 11.211 1 73.44 117 ILE A N 1
ATOM 939 C CA . ILE A 1 117 ? -8.781 -1.66 11.32 1 73.44 117 ILE A CA 1
ATOM 940 C C . ILE A 1 117 ? -8.648 -2.268 9.93 1 73.44 117 ILE A C 1
ATOM 942 O O . ILE A 1 117 ? -7.66 -2.949 9.633 1 73.44 117 ILE A O 1
ATOM 946 N N . PRO A 1 118 ? -9.617 -1.979 8.992 1 77.69 118 PRO A N 1
ATOM 947 C CA . PRO A 1 118 ? -9.492 -2.576 7.664 1 77.69 118 PRO A CA 1
ATOM 948 C C . PRO A 1 118 ? -8.195 -2.174 6.957 1 77.69 118 PRO A C 1
ATOM 950 O O . PRO A 1 118 ? -7.562 -3.004 6.305 1 77.69 118 PRO A O 1
ATOM 953 N N . TRP A 1 119 ? -7.922 -0.972 7.133 1 80.44 119 TRP A N 1
ATOM 954 C CA . TRP A 1 119 ? -6.738 -0.455 6.457 1 80.44 119 TRP A CA 1
ATOM 955 C C . TRP A 1 119 ? -5.473 -1.126 6.988 1 80.44 119 TRP A C 1
ATOM 957 O O . TRP A 1 119 ? -4.508 -1.318 6.246 1 80.44 119 TRP A O 1
ATOM 967 N N . ALA A 1 120 ? -5.477 -1.522 8.227 1 74.69 120 ALA A N 1
ATOM 968 C CA . ALA A 1 120 ? -4.297 -2.08 8.891 1 74.69 120 ALA A CA 1
ATOM 969 C C . ALA A 1 120 ? -4.117 -3.553 8.539 1 74.69 120 ALA A C 1
ATOM 971 O O . ALA A 1 120 ? -3.031 -4.109 8.719 1 74.69 120 ALA A O 1
ATOM 972 N N . LEU A 1 121 ? -5.129 -4.133 8.039 1 79.69 121 LEU A N 1
ATOM 973 C CA . LEU A 1 121 ? -5.059 -5.551 7.707 1 79.69 121 LEU A CA 1
ATOM 974 C C . LEU A 1 121 ? -4.242 -5.773 6.438 1 79.69 121 LEU A C 1
ATOM 976 O O . LEU A 1 121 ? -4.344 -4.996 5.484 1 79.69 121 LEU A O 1
ATOM 980 N N . PRO A 1 122 ? -3.438 -6.84 6.465 1 83.12 122 PRO A N 1
ATOM 981 C CA . PRO A 1 122 ? -2.729 -7.172 5.227 1 83.12 122 PRO A CA 1
ATOM 982 C C . PRO A 1 122 ? -3.676 -7.441 4.059 1 83.12 122 PRO A C 1
ATOM 984 O O . PRO A 1 122 ? -4.672 -8.148 4.219 1 83.12 122 PRO A O 1
ATOM 987 N N . THR A 1 123 ? -3.377 -6.852 3.02 1 87.31 123 THR A N 1
ATOM 988 C CA . THR A 1 123 ? -4.266 -6.902 1.863 1 87.31 123 THR A CA 1
ATOM 989 C C . THR A 1 123 ? -4.469 -8.344 1.401 1 87.31 123 THR A C 1
ATOM 991 O O . THR A 1 123 ? -5.578 -8.734 1.039 1 87.31 123 THR A O 1
ATOM 994 N N . ALA A 1 124 ? -3.389 -9.102 1.408 1 85.62 124 ALA A N 1
ATOM 995 C CA . ALA A 1 124 ? -3.49 -10.484 0.958 1 85.62 124 ALA A CA 1
ATOM 996 C C . ALA A 1 124 ? -4.449 -11.281 1.841 1 85.62 124 ALA A C 1
ATOM 998 O O . ALA A 1 124 ? -5.254 -12.07 1.341 1 85.62 124 ALA A O 1
ATOM 999 N N . VAL A 1 125 ? -4.34 -11.008 3.119 1 79.31 125 VAL A N 1
ATOM 1000 C CA . VAL A 1 125 ? -5.176 -11.711 4.082 1 79.31 125 VAL A CA 1
ATOM 1001 C C . VAL A 1 125 ? -6.637 -11.297 3.906 1 79.31 125 VAL A C 1
ATOM 1003 O O . VAL A 1 125 ? -7.527 -12.148 3.855 1 79.31 125 VAL A O 1
ATOM 1006 N N . MET A 1 126 ? -6.789 -10.07 3.754 1 83.94 126 MET A N 1
ATOM 1007 C CA . MET A 1 126 ? -8.148 -9.57 3.568 1 83.94 126 MET A CA 1
ATOM 1008 C C . MET A 1 126 ? -8.719 -10.031 2.227 1 83.94 126 MET A C 1
ATOM 1010 O O . MET A 1 126 ? -9.914 -10.312 2.115 1 83.94 126 MET A O 1
ATOM 1014 N N . GLY A 1 127 ? -7.879 -10.078 1.243 1 86.94 127 GLY A N 1
ATOM 1015 C CA . GLY A 1 127 ? -8.312 -10.562 -0.06 1 86.94 127 GLY A CA 1
ATOM 1016 C C . GLY A 1 127 ? -8.852 -11.977 -0.023 1 86.94 127 GLY A C 1
ATOM 1017 O O . GLY A 1 127 ? -9.836 -12.289 -0.703 1 86.94 127 GLY A O 1
ATOM 1018 N N . LEU A 1 128 ? -8.242 -12.797 0.771 1 83.88 128 LEU A N 1
ATOM 1019 C CA . LEU A 1 128 ? -8.719 -14.164 0.928 1 83.88 128 LEU A CA 1
ATOM 1020 C C . LEU A 1 128 ? -10.07 -14.195 1.634 1 83.88 128 LEU A C 1
ATOM 1022 O O . LEU A 1 128 ? -10.961 -14.961 1.251 1 83.88 128 LEU A O 1
ATOM 1026 N N . ALA A 1 129 ? -10.156 -13.391 2.66 1 80.69 129 ALA A N 1
ATOM 1027 C CA . ALA A 1 129 ? -11.422 -13.32 3.385 1 80.69 129 ALA A CA 1
ATOM 1028 C C . ALA A 1 129 ? -12.57 -12.922 2.459 1 80.69 129 ALA A C 1
ATOM 1030 O O . ALA A 1 129 ? -13.641 -13.531 2.48 1 80.69 129 ALA A O 1
ATOM 1031 N N . TRP A 1 130 ? -12.328 -11.945 1.646 1 86 130 TRP A N 1
ATOM 1032 C CA . TRP A 1 130 ? -13.359 -11.484 0.722 1 86 130 TRP A CA 1
ATOM 1033 C C . TRP A 1 130 ? -13.633 -12.539 -0.348 1 86 130 TRP A C 1
ATOM 1035 O O . TRP A 1 130 ? -14.766 -12.68 -0.81 1 86 130 TRP A O 1
ATOM 1045 N N . ALA A 1 131 ? -12.594 -13.25 -0.763 1 85.12 131 ALA A N 1
ATOM 1046 C CA . ALA A 1 131 ? -12.797 -14.352 -1.699 1 85.12 131 ALA A CA 1
ATOM 1047 C C . ALA A 1 131 ? -13.727 -15.406 -1.107 1 85.12 131 ALA A C 1
ATOM 1049 O O . ALA A 1 131 ? -14.57 -15.969 -1.813 1 85.12 131 ALA A O 1
ATOM 1050 N N . TRP A 1 132 ? -13.617 -15.594 0.148 1 79.12 132 TRP A N 1
ATOM 1051 C CA . TRP A 1 132 ? -14.469 -16.562 0.844 1 79.12 132 TRP A CA 1
ATOM 1052 C C . TRP A 1 132 ? -15.898 -16.031 0.962 1 79.12 132 TRP A C 1
ATOM 1054 O O . TRP A 1 132 ? -16.859 -16.797 0.834 1 79.12 132 TRP A O 1
ATOM 1064 N N . ILE A 1 133 ? -15.977 -14.836 1.212 1 79.62 133 ILE A N 1
ATOM 1065 C CA . ILE A 1 133 ? -17.281 -14.211 1.388 1 79.62 133 ILE A CA 1
ATOM 1066 C C . ILE A 1 133 ? -18.062 -14.266 0.078 1 79.62 133 ILE A C 1
ATOM 1068 O O . ILE A 1 133 ? -19.281 -14.5 0.081 1 79.62 133 ILE A O 1
ATOM 1072 N N . PHE A 1 134 ? -17.375 -14.195 -1.037 1 84.5 134 PHE A N 1
ATOM 1073 C CA . PHE A 1 134 ? -18.031 -14.148 -2.336 1 84.5 134 PHE A CA 1
ATOM 1074 C C . PHE A 1 134 ? -18.047 -15.523 -2.99 1 84.5 134 PHE A C 1
ATOM 1076 O O . PHE A 1 134 ? -18.422 -15.656 -4.156 1 84.5 134 PHE A O 1
ATOM 1083 N N . ASN A 1 135 ? -17.562 -16.453 -2.254 1 79.94 135 ASN A N 1
ATOM 1084 C CA . ASN A 1 135 ? -17.578 -17.812 -2.785 1 79.94 135 ASN A CA 1
ATOM 1085 C C . ASN A 1 135 ? -18.984 -18.25 -3.184 1 79.94 135 ASN A C 1
ATOM 1087 O O . ASN A 1 135 ? -19.953 -17.938 -2.49 1 79.94 135 ASN A O 1
ATOM 1091 N N . ASP A 1 136 ? -19.062 -18.938 -4.25 1 73.56 136 ASP A N 1
ATOM 1092 C CA . ASP A 1 136 ? -20.359 -19.328 -4.816 1 73.56 136 ASP A CA 1
ATOM 1093 C C . ASP A 1 136 ? -21.031 -20.406 -3.969 1 73.56 136 ASP A C 1
ATOM 1095 O O . ASP A 1 136 ? -22.25 -20.375 -3.791 1 73.56 136 ASP A O 1
ATOM 1099 N N . GLN A 1 137 ? -20.312 -21.266 -3.553 1 66 137 GLN A N 1
ATOM 1100 C CA . GLN A 1 137 ? -20.891 -22.438 -2.902 1 66 137 GLN A CA 1
ATOM 1101 C C . GLN A 1 137 ? -21.125 -22.172 -1.416 1 66 137 GLN A C 1
ATOM 1103 O O . GLN A 1 137 ? -22.172 -22.531 -0.877 1 66 137 GLN A O 1
ATOM 1108 N N . TYR A 1 138 ? -20.25 -21.469 -0.77 1 62.69 138 TYR A N 1
ATOM 1109 C CA . TYR A 1 138 ? -20.344 -21.375 0.683 1 62.69 138 TYR A CA 1
ATOM 1110 C C . TYR A 1 138 ? -20.188 -19.938 1.145 1 62.69 138 TYR A C 1
ATOM 1112 O O . TYR A 1 138 ? -20 -19.672 2.336 1 62.69 138 TYR A O 1
ATOM 1120 N N . GLY A 1 139 ? -20.391 -19.141 0.157 1 72.12 139 GLY A N 1
ATOM 1121 C CA . GLY A 1 139 ? -20.141 -17.75 0.501 1 72.12 139 GLY A CA 1
ATOM 1122 C C . GLY A 1 139 ? -21.281 -17.125 1.289 1 72.12 139 GLY A C 1
ATOM 1123 O O . GLY A 1 139 ? -22.438 -17.469 1.088 1 72.12 139 GLY A O 1
ATOM 1124 N N . VAL A 1 140 ? -20.906 -16.234 2.1 1 69.88 140 VAL A N 1
ATOM 1125 C CA . VAL A 1 140 ? -21.844 -15.586 3.02 1 69.88 140 VAL A CA 1
ATOM 1126 C C . VAL A 1 140 ? -22.781 -14.672 2.24 1 69.88 140 VAL A C 1
ATOM 1128 O O . VAL A 1 140 ? -23.953 -14.547 2.594 1 69.88 140 VAL A O 1
ATOM 1131 N N . VAL A 1 141 ? -22.25 -14.125 1.204 1 71.88 141 VAL A N 1
ATOM 1132 C CA . VAL A 1 141 ? -23.078 -13.195 0.44 1 71.88 141 VAL A CA 1
ATOM 1133 C C . VAL A 1 141 ? -24.266 -13.945 -0.174 1 71.88 141 VAL A C 1
ATOM 1135 O O . VAL A 1 141 ? -25.406 -13.484 -0.089 1 71.88 141 VAL A O 1
ATOM 1138 N N . ASN A 1 142 ? -23.906 -15.062 -0.676 1 74.88 142 ASN A N 1
ATOM 1139 C CA . ASN A 1 142 ? -24.984 -15.875 -1.23 1 74.88 142 ASN A CA 1
ATOM 1140 C C . ASN A 1 142 ? -25.953 -16.344 -0.146 1 74.88 142 ASN A C 1
ATOM 1142 O O . ASN A 1 142 ? -27.172 -16.375 -0.366 1 74.88 142 ASN A O 1
ATOM 1146 N N . ASP A 1 143 ? -25.438 -16.641 0.984 1 70.88 143 ASP A N 1
ATOM 1147 C CA . ASP A 1 143 ? -26.281 -17.094 2.084 1 70.88 143 ASP A CA 1
ATOM 1148 C C . ASP A 1 143 ? -27.234 -15.984 2.533 1 70.88 143 ASP A C 1
ATOM 1150 O O . ASP A 1 143 ? -28.438 -16.219 2.682 1 70.88 143 ASP A O 1
ATOM 1154 N N . ILE A 1 144 ? -26.719 -14.828 2.693 1 71.31 144 ILE A N 1
ATOM 1155 C CA . ILE A 1 144 ? -27.531 -13.695 3.143 1 71.31 144 ILE A CA 1
ATOM 1156 C C . ILE A 1 144 ? -28.562 -13.352 2.08 1 71.31 144 ILE A C 1
ATOM 1158 O O . ILE A 1 144 ? -29.734 -13.156 2.395 1 71.31 144 ILE A O 1
ATOM 1162 N N . LEU A 1 145 ? -28.109 -13.328 0.846 1 76.62 145 LEU A N 1
ATOM 1163 C CA . LEU A 1 145 ? -29.016 -12.969 -0.239 1 76.62 145 LEU A CA 1
ATOM 1164 C C . LEU A 1 145 ? -30.109 -14.008 -0.397 1 76.62 145 LEU A C 1
ATOM 1166 O O . LEU A 1 145 ? -31.266 -13.664 -0.693 1 76.62 145 LEU A O 1
ATOM 1170 N N . THR A 1 146 ? -29.797 -15.25 -0.2 1 73.81 146 THR A N 1
ATOM 1171 C CA . THR A 1 146 ? -30.781 -16.312 -0.296 1 73.81 146 THR A CA 1
ATOM 1172 C C . THR A 1 146 ? -31.766 -16.25 0.864 1 73.81 146 THR A C 1
ATOM 1174 O O . THR A 1 146 ? -32.969 -16.375 0.662 1 73.81 146 THR A O 1
ATOM 1177 N N . ARG A 1 147 ? -31.25 -15.977 2.041 1 74.31 147 ARG A N 1
ATOM 1178 C CA . ARG A 1 147 ? -32.094 -15.922 3.225 1 74.31 147 ARG A CA 1
ATOM 1179 C C . ARG A 1 147 ? -33.062 -14.727 3.16 1 74.31 147 ARG A C 1
ATOM 1181 O O . ARG A 1 147 ? -34.188 -14.789 3.68 1 74.31 147 ARG A O 1
ATOM 1188 N N . LEU A 1 148 ? -32.562 -13.695 2.586 1 77.44 148 LEU A N 1
ATOM 1189 C CA . LEU A 1 148 ? -33.375 -12.5 2.467 1 77.44 148 LEU A CA 1
ATOM 1190 C C . LEU A 1 148 ? -34.312 -12.609 1.274 1 77.44 148 LEU A C 1
ATOM 1192 O O . LEU A 1 148 ? -35.188 -11.758 1.084 1 77.44 148 LEU A O 1
ATOM 1196 N N . GLY A 1 149 ? -34.156 -13.672 0.518 1 75.75 149 GLY A N 1
ATOM 1197 C CA . GLY A 1 149 ? -35.062 -13.961 -0.577 1 75.75 149 GLY A CA 1
ATOM 1198 C C . GLY A 1 149 ? -34.75 -13.172 -1.836 1 75.75 149 GLY A C 1
ATOM 1199 O O . GLY A 1 149 ? -35.594 -13.062 -2.727 1 75.75 149 GLY A O 1
ATOM 1200 N N . PHE A 1 150 ? -33.594 -12.555 -1.854 1 76.88 150 PHE A N 1
ATOM 1201 C CA . PHE A 1 150 ? -33.25 -11.734 -3.014 1 76.88 150 PHE A CA 1
ATOM 1202 C C . PHE A 1 150 ? -32.844 -12.602 -4.191 1 76.88 150 PHE A C 1
ATOM 1204 O O . PHE A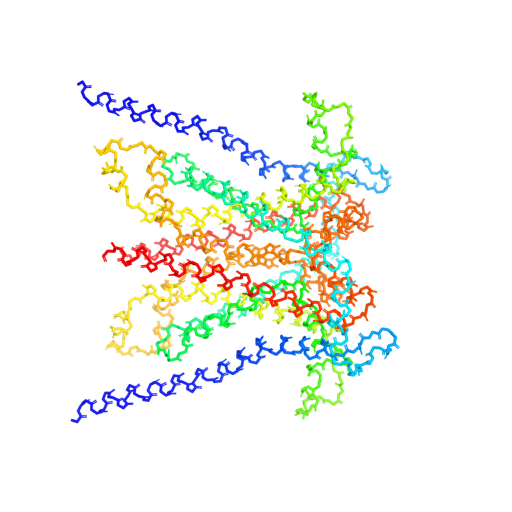 1 150 ? -32.969 -12.195 -5.348 1 76.88 150 PHE A O 1
ATOM 1211 N N . ILE A 1 151 ? -32.344 -13.805 -3.812 1 75.25 151 ILE A N 1
ATOM 1212 C CA . ILE A 1 151 ? -31.891 -14.703 -4.871 1 75.25 151 ILE A CA 1
ATOM 1213 C C . ILE A 1 151 ? -32.406 -16.109 -4.598 1 75.25 151 ILE A C 1
ATOM 1215 O O . ILE A 1 151 ? -32.594 -16.5 -3.439 1 75.25 151 ILE A O 1
ATOM 1219 N N . ASP A 1 152 ? -32.688 -16.797 -5.684 1 76.62 152 ASP A N 1
ATOM 1220 C CA . ASP A 1 152 ? -33.188 -18.156 -5.57 1 76.62 152 ASP A CA 1
ATOM 1221 C C . ASP A 1 152 ? -32.031 -19.172 -5.656 1 76.62 152 ASP A C 1
ATOM 1223 O O . ASP A 1 152 ? -32.156 -20.281 -5.141 1 76.62 152 ASP A O 1
ATOM 1227 N N . SER A 1 153 ? -31 -18.75 -6.414 1 77.19 153 SER A N 1
ATOM 1228 C CA . SER A 1 153 ? -29.844 -19.625 -6.547 1 77.19 153 SER A CA 1
ATOM 1229 C C . SER A 1 153 ? -28.547 -18.844 -6.312 1 77.19 153 SER A C 1
ATOM 1231 O O . SER A 1 153 ? -28.484 -17.641 -6.543 1 77.19 153 SER A O 1
ATOM 1233 N N . PRO A 1 154 ? -27.625 -19.609 -5.758 1 78.19 154 PRO A N 1
ATOM 1234 C CA . PRO A 1 154 ? -26.359 -18.922 -5.488 1 78.19 154 PRO A CA 1
ATOM 1235 C C . PRO A 1 154 ? -25.766 -18.25 -6.73 1 78.19 154 PRO A C 1
ATOM 1237 O O . PRO A 1 154 ? -25.844 -18.812 -7.828 1 78.19 154 PRO A O 1
ATOM 1240 N N . ILE A 1 155 ? -25.484 -16.984 -6.547 1 81.75 155 ILE A N 1
ATOM 1241 C CA . ILE A 1 155 ? -24.875 -16.172 -7.598 1 81.75 155 ILE A CA 1
ATOM 1242 C C . ILE A 1 155 ? -23.375 -16.453 -7.664 1 81.75 155 ILE A C 1
ATOM 1244 O O . ILE A 1 155 ? -22.719 -16.625 -6.633 1 81.75 155 ILE A O 1
ATOM 1248 N N . THR A 1 156 ? -22.922 -16.641 -8.93 1 84.88 156 THR A N 1
ATOM 1249 C CA . THR A 1 156 ? -21.484 -16.797 -9.133 1 84.88 156 THR A CA 1
ATOM 1250 C C . THR A 1 156 ? -20.781 -15.445 -9.133 1 84.88 156 THR A C 1
ATOM 1252 O O . THR A 1 156 ? -20.625 -14.82 -10.188 1 84.88 156 THR A O 1
ATOM 1255 N N . TRP A 1 157 ? -20.312 -14.984 -8.055 1 87.38 157 TRP A N 1
ATOM 1256 C CA . TRP A 1 157 ? -19.703 -13.672 -7.906 1 87.38 157 TRP A CA 1
ATOM 1257 C C . TRP A 1 157 ? -18.359 -13.617 -8.602 1 87.38 157 TRP A C 1
ATOM 1259 O O . TRP A 1 157 ? -18.172 -12.836 -9.547 1 87.38 157 TRP A O 1
ATOM 1269 N N . LEU A 1 158 ? -17.5 -14.516 -8.328 1 88.5 158 LEU A N 1
ATOM 1270 C CA . LEU A 1 158 ? -16.125 -14.438 -8.797 1 88.5 158 LEU A CA 1
ATOM 1271 C C . LEU A 1 158 ? -15.961 -15.156 -10.133 1 88.5 158 LEU A C 1
ATOM 1273 O O . LEU A 1 158 ? -14.93 -15.016 -10.797 1 88.5 158 LEU A O 1
ATOM 1277 N N . GLY A 1 159 ? -17.047 -15.867 -10.539 1 89 159 GLY A N 1
ATOM 1278 C CA . GLY A 1 159 ? -17.016 -16.578 -11.805 1 89 159 GLY A CA 1
ATOM 1279 C C . GLY A 1 159 ? -17.562 -15.773 -12.969 1 89 159 GLY A C 1
ATOM 1280 O O . GLY A 1 159 ? -17.391 -16.141 -14.125 1 89 159 GLY A O 1
ATOM 1281 N N . ASP A 1 160 ? -18.172 -14.719 -12.633 1 92.44 160 ASP A N 1
ATOM 1282 C CA . ASP A 1 160 ? -18.688 -13.789 -13.633 1 92.44 160 ASP A CA 1
ATOM 1283 C C . ASP A 1 160 ? -17.781 -12.562 -13.773 1 92.44 160 ASP A C 1
ATOM 1285 O O . ASP A 1 160 ? -17.391 -11.961 -12.773 1 92.44 160 ASP A O 1
ATOM 1289 N N . PRO A 1 161 ? -17.453 -12.203 -15.039 1 93.38 161 PRO A N 1
ATOM 1290 C CA . PRO A 1 161 ? -16.5 -11.117 -15.273 1 93.38 161 PRO A CA 1
ATOM 1291 C C . PRO A 1 161 ? -16.906 -9.812 -14.594 1 93.38 161 PRO A C 1
ATOM 1293 O O . PRO A 1 161 ? -16.094 -9.211 -13.875 1 93.38 161 PRO A O 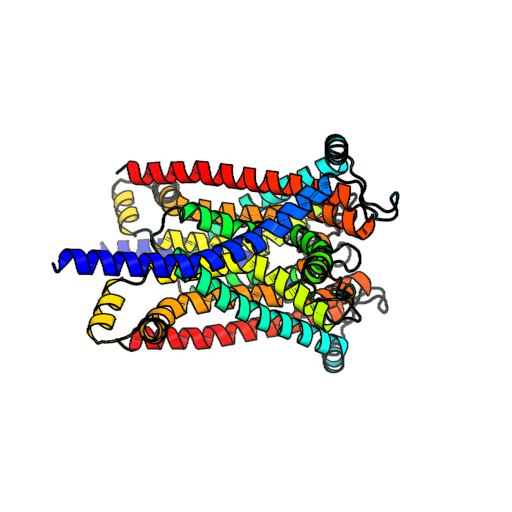1
ATOM 1296 N N . THR A 1 162 ? -18.125 -9.383 -14.781 1 94.19 162 THR A N 1
ATOM 1297 C CA . THR A 1 162 ? -18.578 -8.109 -14.234 1 94.19 162 THR A CA 1
ATOM 1298 C C . THR A 1 162 ? -18.688 -8.18 -12.719 1 94.19 162 THR A C 1
ATOM 1300 O O . THR A 1 162 ? -18.25 -7.273 -12.016 1 94.19 162 THR A O 1
ATOM 1303 N N . ARG A 1 163 ? -19.219 -9.242 -12.188 1 93.44 163 ARG A N 1
ATOM 1304 C CA . ARG A 1 163 ? -19.406 -9.383 -10.742 1 93.44 163 ARG A CA 1
ATOM 1305 C C . ARG A 1 163 ? -18.062 -9.562 -10.031 1 93.44 163 ARG A C 1
ATOM 1307 O O . ARG A 1 163 ? -17.906 -9.109 -8.898 1 93.44 163 ARG A O 1
ATOM 1314 N N . ALA A 1 164 ? -17.156 -10.227 -10.734 1 95.31 164 ALA A N 1
ATOM 1315 C CA . ALA A 1 164 ? -15.82 -10.375 -10.148 1 95.31 164 ALA A CA 1
ATOM 1316 C C . ALA A 1 164 ? -15.148 -9.023 -9.945 1 95.31 164 ALA A C 1
ATOM 1318 O O . ALA A 1 164 ? -14.562 -8.766 -8.891 1 95.31 164 ALA A O 1
ATOM 1319 N N . MET A 1 165 ? -15.297 -8.18 -10.961 1 97.06 165 MET A N 1
ATOM 1320 C CA . MET A 1 165 ? -14.742 -6.836 -10.859 1 97.06 165 MET A CA 1
ATOM 1321 C C . MET A 1 165 ? -15.422 -6.047 -9.742 1 97.06 165 MET A C 1
ATOM 1323 O O . MET A 1 165 ? -14.75 -5.379 -8.953 1 97.06 165 MET A O 1
ATOM 1327 N N . LEU A 1 166 ? -16.656 -6.168 -9.648 1 95.62 166 LEU A N 1
ATOM 1328 C CA . LEU A 1 166 ? -17.406 -5.465 -8.609 1 95.62 166 LEU A CA 1
ATOM 1329 C C . LEU A 1 166 ? -17.016 -5.953 -7.223 1 95.62 166 LEU A C 1
ATOM 1331 O O . LEU A 1 166 ? -16.859 -5.148 -6.301 1 95.62 166 LEU A O 1
ATOM 1335 N N . ALA A 1 167 ? -16.875 -7.273 -7.086 1 93.62 167 ALA A N 1
ATOM 1336 C CA . ALA A 1 167 ? -16.469 -7.852 -5.809 1 93.62 167 ALA A CA 1
ATOM 1337 C C . ALA A 1 167 ? -15.102 -7.336 -5.387 1 93.62 167 ALA A C 1
ATOM 1339 O O . ALA A 1 167 ? -14.883 -7.012 -4.219 1 93.62 167 ALA A O 1
ATOM 1340 N N . MET A 1 168 ? -14.195 -7.254 -6.344 1 95.88 168 MET A N 1
ATOM 1341 C CA . MET A 1 168 ? -12.852 -6.746 -6.082 1 95.88 168 MET A CA 1
ATOM 1342 C C . MET A 1 168 ? -12.898 -5.285 -5.648 1 95.88 168 MET A C 1
ATOM 1344 O O . MET A 1 168 ? -12.18 -4.887 -4.727 1 95.88 168 MET A O 1
ATOM 1348 N N . ILE A 1 169 ? -13.727 -4.508 -6.309 1 97.12 169 ILE A N 1
ATOM 1349 C CA . ILE A 1 169 ? -13.859 -3.088 -5.996 1 97.12 169 ILE A CA 1
ATOM 1350 C C . ILE A 1 169 ? -14.414 -2.924 -4.582 1 97.12 169 ILE A C 1
ATOM 1352 O O . ILE A 1 169 ? -13.922 -2.107 -3.803 1 97.12 169 ILE A O 1
ATOM 1356 N N . ILE A 1 170 ? -15.352 -3.715 -4.238 1 92.75 170 ILE A N 1
ATOM 1357 C CA . ILE A 1 170 ? -15.961 -3.652 -2.914 1 92.75 170 ILE A CA 1
ATOM 1358 C C . ILE A 1 170 ? -14.906 -3.959 -1.851 1 92.75 170 ILE A C 1
ATOM 1360 O O . ILE A 1 170 ? -14.812 -3.258 -0.84 1 92.75 170 ILE A O 1
ATOM 1364 N N . ALA A 1 171 ? -14.133 -5.004 -2.102 1 91.69 171 ALA A N 1
ATOM 1365 C CA . ALA A 1 171 ? -13.078 -5.387 -1.164 1 91.69 171 ALA A CA 1
ATOM 1366 C C . ALA A 1 171 ? -12.055 -4.266 -0.998 1 91.69 171 ALA A C 1
ATOM 1368 O O . ALA A 1 171 ? -11.656 -3.943 0.124 1 91.69 171 ALA A O 1
ATOM 1369 N N . ASP A 1 172 ? -11.664 -3.674 -2.07 1 95.56 172 ASP A N 1
ATOM 1370 C CA . ASP A 1 172 ? -10.68 -2.6 -2.043 1 95.56 172 ASP A CA 1
ATOM 1371 C C . ASP A 1 172 ? -11.227 -1.37 -1.318 1 95.56 172 ASP A C 1
ATOM 1373 O O . ASP A 1 172 ? -10.523 -0.758 -0.51 1 95.56 172 ASP A O 1
ATOM 1377 N N . VAL A 1 173 ? -12.414 -1.001 -1.669 1 93.94 173 VAL A N 1
ATOM 1378 C CA . VAL A 1 173 ? -13.047 0.171 -1.071 1 93.94 173 VAL A CA 1
ATOM 1379 C C . VAL A 1 173 ? -13.188 -0.029 0.436 1 93.94 173 VAL A C 1
ATOM 1381 O O . VAL A 1 173 ? -12.93 0.89 1.218 1 93.94 173 VAL A O 1
ATOM 1384 N N . TRP A 1 174 ? -13.578 -1.194 0.759 1 89.5 174 TRP A N 1
ATOM 1385 C CA . TRP A 1 174 ? -13.703 -1.515 2.176 1 89.5 174 TRP A CA 1
ATOM 1386 C C . TRP A 1 174 ? -12.383 -1.293 2.904 1 89.5 174 TRP A C 1
ATOM 1388 O O . TRP A 1 174 ? -12.352 -0.702 3.986 1 89.5 174 TRP A O 1
ATOM 1398 N N . LYS A 1 175 ? -11.375 -1.681 2.367 1 89.81 175 LYS A N 1
ATOM 1399 C CA . LYS A 1 175 ? -10.07 -1.629 3.018 1 89.81 175 LYS A CA 1
ATOM 1400 C C . LYS A 1 175 ? -9.523 -0.205 3.037 1 89.81 175 LYS A C 1
ATOM 1402 O O . LYS A 1 175 ? -8.914 0.218 4.023 1 89.81 175 LYS A O 1
ATOM 1407 N N . THR A 1 176 ? -9.711 0.561 2.021 1 91.88 176 THR A N 1
ATOM 1408 C CA . THR A 1 176 ? -8.938 1.781 1.831 1 91.88 176 THR A CA 1
ATOM 1409 C C . THR A 1 176 ? -9.758 3.01 2.201 1 91.88 176 THR A C 1
ATOM 1411 O O . THR A 1 176 ? -9.211 4.098 2.393 1 91.88 176 THR A O 1
ATOM 1414 N N . THR A 1 177 ? -11.023 2.869 2.371 1 91.56 177 THR A N 1
ATOM 1415 C CA . THR A 1 177 ? -11.906 3.992 2.678 1 91.56 177 THR A CA 1
ATOM 1416 C C . THR A 1 177 ? -11.508 4.645 4 1 91.56 177 THR A C 1
ATOM 1418 O O . THR A 1 177 ? -11.516 5.871 4.121 1 91.56 177 THR A O 1
ATOM 1421 N N . PRO A 1 178 ? -11.164 3.824 4.984 1 86.31 178 PRO A N 1
ATOM 1422 C CA . PRO A 1 178 ? -10.781 4.434 6.262 1 86.31 178 PRO A CA 1
ATOM 1423 C C . PRO A 1 178 ? -9.625 5.422 6.125 1 86.31 178 PRO A C 1
ATOM 1425 O O . PRO A 1 178 ? -9.633 6.473 6.77 1 86.31 178 PRO A O 1
ATOM 1428 N N . PHE A 1 179 ? -8.703 5.113 5.336 1 84.75 179 PHE A N 1
ATOM 1429 C CA . PHE A 1 179 ? -7.566 5.996 5.121 1 84.75 179 PHE A CA 1
ATOM 1430 C C . PHE A 1 179 ? -8.008 7.312 4.492 1 84.75 179 PHE A C 1
ATOM 1432 O O . PHE A 1 179 ? -7.566 8.383 4.906 1 84.75 179 PHE A O 1
ATOM 1439 N N . ILE A 1 180 ? -8.836 7.262 3.555 1 91 180 ILE A N 1
ATOM 1440 C CA . ILE A 1 180 ? -9.367 8.453 2.906 1 91 180 ILE A CA 1
ATOM 1441 C C . ILE A 1 180 ? -10.18 9.266 3.912 1 91 180 ILE A C 1
ATOM 1443 O O . ILE A 1 180 ? -10.07 10.492 3.957 1 91 180 ILE A O 1
ATOM 1447 N N . ALA A 1 181 ? -10.922 8.602 4.707 1 90.38 181 ALA A N 1
ATOM 1448 C CA . ALA A 1 181 ? -11.758 9.266 5.707 1 90.38 181 ALA A CA 1
ATOM 1449 C C . ALA A 1 181 ? -10.906 10.062 6.691 1 90.38 181 ALA A C 1
ATOM 1451 O O . ALA A 1 181 ? -11.266 11.18 7.062 1 90.38 181 ALA A O 1
ATOM 1452 N N . ILE A 1 182 ? -9.844 9.508 7.016 1 84.38 182 ILE A N 1
ATOM 1453 C CA . ILE A 1 182 ? -8.977 10.156 7.996 1 84.38 182 ILE A CA 1
ATOM 1454 C C . ILE A 1 182 ? -8.359 11.406 7.387 1 84.38 182 ILE A C 1
ATOM 1456 O O . ILE A 1 182 ? -8.273 12.453 8.047 1 84.38 182 ILE A O 1
ATOM 1460 N N . ILE A 1 183 ? -7.902 11.297 6.211 1 85.06 183 ILE A N 1
ATOM 1461 C CA . ILE A 1 183 ? -7.32 12.445 5.527 1 85.06 183 ILE A CA 1
ATOM 1462 C C . ILE A 1 183 ? -8.359 13.562 5.418 1 85.06 183 ILE A C 1
ATOM 1464 O O . ILE A 1 183 ? -8.062 14.719 5.703 1 85.06 183 ILE A O 1
ATOM 1468 N N . LEU A 1 184 ? -9.547 13.203 5.066 1 92.62 184 LEU A N 1
ATOM 1469 C CA . LEU A 1 184 ? -10.617 14.188 4.906 1 92.62 184 LEU A CA 1
ATOM 1470 C C . LEU A 1 184 ? -11.031 14.758 6.254 1 92.62 184 LEU A C 1
ATOM 1472 O O . LEU A 1 184 ? -11.352 15.945 6.355 1 92.62 184 LEU A O 1
ATOM 1476 N N . LEU A 1 185 ? -11.047 13.898 7.246 1 89.44 185 LEU A N 1
ATOM 1477 C CA . LEU A 1 185 ? -11.383 14.344 8.594 1 89.44 185 LEU A CA 1
ATOM 1478 C C . LEU A 1 185 ? -10.414 15.414 9.07 1 89.44 185 LEU A C 1
ATOM 1480 O O . LEU A 1 185 ? -10.82 16.406 9.688 1 89.44 185 LEU A O 1
ATOM 1484 N N . ALA A 1 186 ? -9.172 15.195 8.805 1 82.38 186 ALA A N 1
ATOM 1485 C CA . ALA A 1 186 ? -8.164 16.188 9.172 1 82.38 186 ALA A CA 1
ATOM 1486 C C . ALA A 1 186 ? -8.438 17.531 8.5 1 82.38 186 ALA A C 1
ATOM 1488 O O . ALA A 1 186 ? -8.234 18.578 9.109 1 82.38 186 ALA A O 1
ATOM 1489 N N . GLY A 1 187 ? -8.867 17.469 7.277 1 88 187 GLY A N 1
ATOM 1490 C CA . GLY A 1 187 ? -9.258 18.688 6.586 1 88 187 GLY A CA 1
ATOM 1491 C C . GLY A 1 187 ? -10.484 19.344 7.188 1 88 187 GLY A C 1
ATOM 1492 O O . GLY A 1 187 ? -10.523 20.578 7.363 1 88 187 GLY A O 1
ATOM 1493 N N . LEU A 1 188 ? -11.43 18.609 7.543 1 92 188 LEU A N 1
ATOM 1494 C CA . LEU A 1 188 ? -12.672 19.109 8.125 1 92 188 LEU A CA 1
ATOM 1495 C C . LEU A 1 188 ? -12.406 19.781 9.469 1 92 188 LEU A C 1
ATOM 1497 O O . LEU A 1 188 ? -13.016 20.797 9.789 1 92 188 LEU A O 1
ATOM 1501 N N . GLN A 1 189 ? -11.531 19.188 10.148 1 88.56 189 GLN A N 1
ATOM 1502 C CA . GLN A 1 189 ? -11.227 19.688 11.484 1 88.56 189 GLN A CA 1
ATOM 1503 C C . GLN A 1 189 ? -10.477 21.016 11.422 1 88.56 189 GLN A C 1
ATOM 1505 O O . GLN A 1 189 ? -10.422 21.75 12.414 1 88.56 189 GLN A O 1
ATOM 1510 N N . SER A 1 190 ? -9.969 21.297 10.32 1 86 190 SER A N 1
ATOM 1511 C CA . SER A 1 190 ? -9.234 22.547 10.172 1 86 190 SER A CA 1
ATOM 1512 C C . SER A 1 190 ? -10.18 23.703 9.875 1 86 190 SER A C 1
ATOM 1514 O O . SER A 1 190 ? -9.773 24.875 9.914 1 86 190 SER A O 1
ATOM 1516 N N . ILE A 1 191 ? -11.438 23.422 9.672 1 90.88 191 ILE A N 1
ATOM 1517 C CA . ILE A 1 191 ? -12.414 24.438 9.312 1 90.88 191 ILE A CA 1
ATOM 1518 C C . ILE A 1 191 ? -13.062 25 10.578 1 90.88 191 ILE A C 1
ATOM 1520 O O . ILE A 1 191 ? -13.578 24.25 11.406 1 90.88 191 ILE A O 1
ATOM 1524 N N . SER A 1 192 ? -13.039 26.281 10.695 1 92.31 192 SER A N 1
ATOM 1525 C CA . SER A 1 192 ? -13.664 26.922 11.844 1 92.31 192 SER A CA 1
ATOM 1526 C C . SER A 1 192 ? -15.18 26.766 11.805 1 92.31 192 SER A C 1
ATOM 1528 O O . SER A 1 192 ? -15.797 26.922 10.742 1 92.31 192 SER A O 1
ATOM 1530 N N . SER A 1 193 ? -15.734 26.469 12.922 1 89.19 193 SER A N 1
ATOM 1531 C CA . SER A 1 193 ? -17.188 26.375 13.023 1 89.19 193 SER A CA 1
ATOM 1532 C C . SER A 1 193 ? -17.859 27.719 12.75 1 89.19 193 SER A C 1
ATOM 1534 O O . SER A 1 193 ? -19.016 27.766 12.352 1 89.19 193 SER A O 1
ATOM 1536 N N . ASP A 1 194 ? -17.109 28.734 12.914 1 92.62 194 ASP A N 1
ATOM 1537 C CA . ASP A 1 194 ? -17.609 30.094 12.719 1 92.62 194 ASP A CA 1
ATOM 1538 C C . ASP A 1 194 ? -18.062 30.312 11.281 1 92.62 194 ASP A C 1
ATOM 1540 O O . ASP A 1 194 ? -19 31.062 11.031 1 92.62 194 ASP A O 1
ATOM 1544 N N . LEU A 1 195 ? -17.406 29.656 10.445 1 92.12 195 LEU A N 1
ATOM 1545 C CA . LEU A 1 195 ? -17.75 29.812 9.031 1 92.12 195 LEU A CA 1
ATOM 1546 C C . LEU A 1 195 ? -19.141 29.234 8.742 1 92.12 195 LEU A C 1
ATOM 1548 O O . LEU A 1 195 ? -19.906 29.812 7.973 1 92.12 195 LEU A O 1
ATOM 1552 N N . TYR A 1 196 ? -19.469 28.203 9.406 1 89.19 196 TYR A N 1
ATOM 1553 C CA . TYR A 1 196 ? -20.766 27.562 9.203 1 89.19 196 TYR A CA 1
ATOM 1554 C C . TYR A 1 196 ? -21.891 28.359 9.875 1 89.19 196 TYR A C 1
ATOM 1556 O O . TYR A 1 196 ? -22.984 28.469 9.336 1 89.19 196 TYR A O 1
ATOM 1564 N N . GLU A 1 197 ? -21.547 28.906 11 1 90.31 197 GLU A N 1
ATOM 1565 C CA . GLU A 1 197 ? -22.516 29.734 11.719 1 90.31 197 GLU A CA 1
ATOM 1566 C C . GLU A 1 197 ? -22.844 31 10.93 1 90.31 197 GLU A C 1
ATOM 1568 O O . GLU A 1 197 ? -24.016 31.391 10.836 1 90.31 197 GLU A O 1
ATOM 1573 N N . ALA A 1 198 ? -21.859 31.562 10.438 1 93.19 198 ALA A N 1
ATOM 1574 C CA . ALA A 1 198 ? -22.047 32.781 9.633 1 93.19 198 ALA A CA 1
ATOM 1575 C C . ALA A 1 198 ? -22.891 32.469 8.391 1 93.19 198 ALA A C 1
ATOM 1577 O O . ALA A 1 198 ? -23.75 33.281 8.016 1 93.19 198 ALA A O 1
ATOM 1578 N N . HIS A 1 199 ? -22.594 31.359 7.805 1 92.5 199 HIS A N 1
ATOM 1579 C CA . HIS A 1 199 ? -23.328 30.969 6.609 1 92.5 199 HIS A CA 1
ATOM 1580 C C . HIS A 1 199 ? -24.797 30.672 6.941 1 92.5 199 HIS A C 1
ATOM 1582 O O . HIS A 1 199 ? -25.688 30.953 6.133 1 92.5 199 HIS A O 1
ATOM 1588 N N . ALA A 1 200 ? -25.031 30.156 8.086 1 90.75 200 ALA A N 1
ATOM 1589 C CA . ALA A 1 200 ? -26.391 29.859 8.539 1 90.75 200 ALA A CA 1
ATOM 1590 C C . ALA A 1 200 ? -27.172 31.156 8.812 1 90.75 200 ALA A C 1
ATOM 1592 O O . ALA A 1 200 ? -28.375 31.219 8.547 1 90.75 200 ALA A O 1
ATOM 1593 N N . ILE A 1 201 ? -26.531 32.094 9.289 1 92.88 201 ILE A N 1
ATOM 1594 C CA . ILE A 1 201 ? -27.141 33.375 9.555 1 92.88 201 ILE A CA 1
ATOM 1595 C C . ILE A 1 201 ? -27.594 34 8.234 1 92.88 201 ILE A C 1
ATOM 1597 O O . ILE A 1 201 ? -28.625 34.688 8.188 1 92.88 201 ILE A O 1
ATOM 1601 N N . ASP A 1 202 ? -26.938 33.719 7.16 1 94.06 202 ASP A N 1
ATOM 1602 C CA . ASP A 1 202 ? -27.281 34.219 5.828 1 94.06 202 ASP A CA 1
ATOM 1603 C C . ASP A 1 202 ? -28.406 33.406 5.203 1 94.06 202 ASP A C 1
ATOM 1605 O O . ASP A 1 202 ? -28.828 33.688 4.086 1 94.06 202 ASP A O 1
ATOM 1609 N N . GLY A 1 203 ? -28.844 32.406 5.902 1 92.25 203 GLY A N 1
ATOM 1610 C CA . GLY A 1 203 ? -29.984 31.625 5.453 1 92.25 203 GLY A CA 1
ATOM 1611 C C . GLY A 1 203 ? -29.594 30.375 4.688 1 92.25 203 GLY A C 1
ATOM 1612 O O . GLY A 1 203 ? -30.453 29.703 4.09 1 92.25 203 GLY A O 1
ATOM 1613 N N . ALA A 1 204 ? -28.312 30.094 4.707 1 91.44 204 ALA A N 1
ATOM 1614 C CA . ALA A 1 204 ? -27.844 28.922 3.955 1 91.44 204 ALA A CA 1
ATOM 1615 C C . ALA A 1 204 ? -28.188 27.625 4.68 1 91.44 204 ALA A C 1
ATOM 1617 O O . ALA A 1 204 ? -28.156 27.578 5.914 1 91.44 204 ALA A O 1
ATOM 1618 N N . ASN A 1 205 ? -28.531 26.609 3.893 1 91.81 205 ASN A N 1
ATOM 1619 C CA . ASN A 1 205 ? -28.781 25.297 4.488 1 91.81 205 ASN A CA 1
ATOM 1620 C C . ASN A 1 205 ? -27.516 24.438 4.508 1 91.81 205 ASN A C 1
ATOM 1622 O O . ASN A 1 205 ? -26.453 24.875 4.062 1 91.81 205 ASN A O 1
ATOM 1626 N N . GLN A 1 206 ? -27.641 23.188 5.066 1 88.12 206 GLN A N 1
ATOM 1627 C CA . GLN A 1 206 ? -26.484 22.328 5.27 1 88.12 206 GLN A CA 1
ATOM 1628 C C . GLN A 1 206 ? -25.906 21.859 3.938 1 88.12 206 GLN A C 1
ATOM 1630 O O . GLN A 1 206 ? -24.688 21.703 3.809 1 88.12 206 GLN A O 1
ATOM 1635 N N . TRP A 1 207 ? -26.734 21.609 3.008 1 91.94 207 TRP A N 1
ATOM 1636 C CA . TRP A 1 207 ? -26.281 21.172 1.691 1 91.94 207 TRP A CA 1
ATOM 1637 C C . TRP A 1 207 ? -25.516 22.297 0.979 1 91.94 207 TRP A C 1
ATOM 1639 O O . TRP A 1 207 ? -24.5 22.031 0.321 1 91.94 207 TRP A O 1
ATOM 1649 N N . GLN A 1 208 ? -26.031 23.531 1.169 1 93 208 GLN A N 1
ATOM 1650 C CA . GLN A 1 208 ? -25.344 24.688 0.604 1 93 208 GLN A CA 1
ATOM 1651 C C . GLN A 1 208 ? -23.984 24.906 1.265 1 93 208 GLN A C 1
ATOM 1653 O O . GLN A 1 208 ? -23 25.188 0.586 1 93 208 GLN A O 1
ATOM 1658 N N . SER A 1 209 ? -24.016 24.734 2.588 1 93.38 209 SER A N 1
ATOM 1659 C CA . SER A 1 209 ? -22.766 24.906 3.324 1 93.38 209 SER A CA 1
ATOM 1660 C C . SER A 1 209 ? -21.75 23.828 2.936 1 93.38 209 SER A C 1
ATOM 1662 O O . SER A 1 209 ? -20.547 24.094 2.896 1 93.38 209 SER A O 1
ATOM 1664 N N . PHE A 1 210 ? -22.266 22.609 2.637 1 93.75 210 PHE A N 1
ATOM 1665 C CA . PHE A 1 210 ? -21.391 21.516 2.24 1 93.75 210 PHE A CA 1
ATOM 1666 C C . PHE A 1 210 ? -20.688 21.844 0.927 1 93.75 210 PHE A C 1
ATOM 1668 O O . PHE A 1 210 ? -19.469 21.703 0.818 1 93.75 210 PHE A O 1
ATOM 1675 N N . TRP A 1 211 ? -21.359 22.344 -0.031 1 94.12 211 TRP A N 1
ATOM 1676 C CA . TRP A 1 211 ? -20.812 22.547 -1.37 1 94.12 211 TRP A CA 1
ATOM 1677 C C . TRP A 1 211 ? -20.078 23.875 -1.46 1 94.12 211 TRP A C 1
ATOM 1679 O O . TRP A 1 211 ? -19.109 24 -2.221 1 94.12 211 TRP A O 1
ATOM 1689 N N . GLN A 1 212 ? -20.406 24.859 -0.595 1 93.88 212 GLN A N 1
ATOM 1690 C CA . GLN A 1 212 ? -19.859 26.188 -0.748 1 93.88 212 GLN A CA 1
ATOM 1691 C C . GLN A 1 212 ? -18.734 26.438 0.258 1 93.88 212 GLN A C 1
ATOM 1693 O O . GLN A 1 212 ? -17.859 27.281 0.024 1 93.88 212 GLN A O 1
ATOM 1698 N N . ILE A 1 213 ? -18.734 25.719 1.352 1 93.38 213 ILE A N 1
ATOM 1699 C CA . ILE A 1 213 ? -17.734 25.953 2.387 1 93.38 213 ILE A CA 1
ATOM 1700 C C . ILE A 1 213 ? -16.875 24.688 2.561 1 93.38 213 ILE A C 1
ATOM 1702 O O . ILE A 1 213 ? -15.672 24.719 2.314 1 93.38 213 ILE A O 1
ATOM 1706 N N . THR A 1 214 ? -17.5 23.578 2.832 1 93.88 214 THR A N 1
ATOM 1707 C CA . THR A 1 214 ? -16.812 22.359 3.219 1 93.88 214 THR A CA 1
ATOM 1708 C C . THR A 1 214 ? -15.93 21.859 2.074 1 93.88 214 THR A C 1
ATOM 1710 O O . THR A 1 214 ? -14.719 21.688 2.236 1 93.88 214 THR A O 1
ATOM 1713 N N . ILE A 1 215 ? -16.516 21.672 0.878 1 93.75 215 ILE A N 1
ATOM 1714 C CA . ILE A 1 215 ? -15.805 21.031 -0.233 1 93.75 215 ILE A CA 1
ATOM 1715 C C . ILE A 1 215 ? -14.641 21.922 -0.681 1 93.75 215 ILE A C 1
ATOM 1717 O O . ILE A 1 215 ? -13.508 21.453 -0.788 1 93.75 215 ILE A O 1
ATOM 1721 N N . PRO A 1 216 ? -14.898 23.188 -0.827 1 91.44 216 PRO A N 1
ATOM 1722 C CA . PRO A 1 216 ? -13.781 24.047 -1.252 1 91.44 216 PRO A CA 1
ATOM 1723 C C . PRO A 1 216 ? -12.664 24.109 -0.217 1 91.44 216 PRO A C 1
ATOM 1725 O O . PRO A 1 216 ? -11.484 24.141 -0.58 1 91.44 216 PRO A O 1
ATOM 1728 N N . LEU A 1 217 ? -13 24.141 1.044 1 90.81 217 LEU A N 1
ATOM 1729 C CA . LEU A 1 217 ? -11.984 24.297 2.08 1 90.81 217 LEU A CA 1
ATOM 1730 C C . LEU A 1 217 ? -11.266 22.969 2.324 1 90.81 217 LEU A C 1
ATOM 1732 O O . LEU A 1 217 ? -10.117 22.953 2.777 1 90.81 217 LEU A O 1
ATOM 1736 N N . VAL A 1 218 ? -11.898 21.828 1.987 1 92.69 218 VAL A N 1
ATOM 1737 C CA . VAL A 1 218 ? -11.289 20.516 2.178 1 92.69 218 VAL A CA 1
ATOM 1738 C C . VAL A 1 218 ? -10.633 20.062 0.878 1 92.69 218 VAL A C 1
ATOM 1740 O O . VAL A 1 218 ? -10.016 18.984 0.83 1 92.69 218 VAL A O 1
ATOM 1743 N N . MET A 1 219 ? -10.672 20.859 -0.131 1 90 219 MET A N 1
ATOM 1744 C CA . MET A 1 219 ? -10.227 20.5 -1.471 1 90 219 MET A CA 1
ATOM 1745 C C . MET A 1 219 ? -8.758 20.094 -1.466 1 90 219 MET A C 1
ATOM 1747 O O . MET A 1 219 ? -8.375 19.125 -2.119 1 90 219 MET A O 1
ATOM 1751 N N . PRO A 1 220 ? -7.93 20.781 -0.758 1 82.44 220 PRO A N 1
ATOM 1752 C CA . PRO A 1 220 ? -6.531 20.344 -0.729 1 82.44 220 PRO A CA 1
ATOM 1753 C C . PRO A 1 220 ? -6.371 18.906 -0.209 1 82.44 220 PRO A C 1
ATOM 1755 O O . PRO A 1 220 ? -5.578 18.141 -0.752 1 82.44 220 PRO A O 1
ATOM 1758 N N . GLN A 1 221 ? -7.094 18.625 0.812 1 85.69 221 GLN A N 1
ATOM 1759 C CA . GLN A 1 221 ? -7.035 17.281 1.36 1 85.69 221 GLN A CA 1
ATOM 1760 C C . GLN A 1 221 ? -7.621 16.266 0.386 1 85.69 221 GLN A C 1
ATOM 1762 O O . GLN A 1 221 ? -7.137 15.133 0.287 1 85.69 221 GLN A O 1
ATOM 1767 N N . ILE A 1 222 ? -8.695 16.656 -0.308 1 90.75 222 ILE A N 1
ATOM 1768 C CA . ILE A 1 222 ? -9.312 15.789 -1.308 1 90.75 222 ILE A CA 1
ATOM 1769 C C . ILE A 1 222 ? -8.305 15.477 -2.41 1 90.75 222 ILE A C 1
ATOM 1771 O O . ILE A 1 222 ? -8.141 14.312 -2.801 1 90.75 222 ILE A O 1
ATOM 1775 N N . ILE A 1 223 ? -7.598 16.453 -2.832 1 85 223 ILE A N 1
ATOM 1776 C CA . ILE A 1 223 ? -6.637 16.281 -3.918 1 85 223 ILE A CA 1
ATOM 1777 C C . ILE A 1 223 ? -5.5 15.367 -3.471 1 85 223 ILE A C 1
ATOM 1779 O O . ILE A 1 223 ? -5.102 14.461 -4.207 1 85 223 ILE A O 1
ATOM 1783 N N . ILE A 1 224 ? -5.004 15.562 -2.324 1 79.88 224 ILE A N 1
ATOM 1784 C CA . ILE A 1 224 ? -3.926 14.742 -1.781 1 79.88 224 ILE A CA 1
ATOM 1785 C C . ILE A 1 224 ? -4.391 13.289 -1.66 1 79.88 224 ILE A C 1
ATOM 1787 O O . ILE A 1 224 ? -3.672 12.367 -2.057 1 79.88 224 ILE A O 1
ATOM 1791 N N . ALA A 1 225 ? -5.562 13.156 -1.14 1 86.25 225 ALA A N 1
ATOM 1792 C CA . ALA A 1 225 ? -6.129 11.82 -0.982 1 86.25 225 ALA A CA 1
ATOM 1793 C C . ALA A 1 225 ? -6.277 11.125 -2.332 1 86.25 225 ALA A C 1
ATOM 1795 O O . ALA A 1 225 ? -5.961 9.938 -2.467 1 86.25 225 ALA A O 1
ATOM 1796 N N . LEU A 1 226 ? -6.719 11.859 -3.289 1 87.44 226 LEU A N 1
ATOM 1797 C CA . LEU A 1 226 ? -6.957 11.297 -4.613 1 87.44 226 LEU A CA 1
ATOM 1798 C C . LEU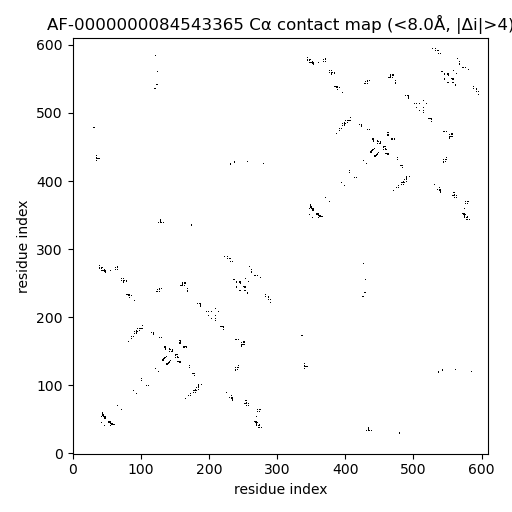 A 1 226 ? -5.645 10.914 -5.285 1 87.44 226 LEU A C 1
ATOM 1800 O O . LEU A 1 226 ? -5.555 9.867 -5.934 1 87.44 226 LEU A O 1
ATOM 1804 N N . LEU A 1 227 ? -4.664 11.734 -5.188 1 82 227 LEU A N 1
ATOM 1805 C CA . LEU A 1 227 ? -3.375 11.453 -5.812 1 82 227 LEU A CA 1
ATOM 1806 C C . LEU A 1 227 ? -2.729 10.219 -5.199 1 82 227 LEU A C 1
ATOM 1808 O O . LEU A 1 227 ? -2.248 9.344 -5.918 1 82 227 LEU A O 1
ATOM 1812 N N . PHE A 1 228 ? -2.779 10.195 -3.918 1 81.19 228 PHE A N 1
ATOM 1813 C CA . PHE A 1 228 ? -2.205 9.055 -3.213 1 81.19 228 PHE A CA 1
ATOM 1814 C C . PHE A 1 228 ? -2.951 7.77 -3.557 1 81.19 228 PHE A C 1
ATOM 1816 O O . PHE A 1 228 ? -2.332 6.742 -3.83 1 81.19 228 PHE A O 1
ATOM 1823 N N . ARG A 1 229 ? -4.199 7.867 -3.553 1 89.56 229 ARG A N 1
ATOM 1824 C CA . ARG A 1 229 ? -5.012 6.68 -3.801 1 89.56 229 ARG A CA 1
ATOM 1825 C C . ARG A 1 229 ? -4.906 6.238 -5.258 1 89.56 229 ARG A C 1
ATOM 1827 O O . ARG A 1 229 ? -4.945 5.043 -5.555 1 89.56 229 ARG A O 1
ATOM 1834 N N . PHE A 1 230 ? -4.836 7.203 -6.102 1 89.38 230 PHE A N 1
ATOM 1835 C CA . PHE A 1 230 ? -4.68 6.863 -7.512 1 89.38 230 PHE A CA 1
ATOM 1836 C C . PHE A 1 230 ? -3.408 6.055 -7.738 1 89.38 230 PHE A C 1
ATOM 1838 O O . PHE A 1 230 ? -3.432 5.031 -8.422 1 89.38 230 PHE A O 1
ATOM 1845 N N . ALA A 1 231 ? -2.346 6.516 -7.227 1 84.12 231 ALA A N 1
ATOM 1846 C CA . ALA A 1 231 ? -1.074 5.812 -7.383 1 84.12 231 ALA A CA 1
ATOM 1847 C C . ALA A 1 231 ? -1.161 4.391 -6.836 1 84.12 231 ALA A C 1
ATOM 1849 O O . ALA A 1 231 ? -0.629 3.455 -7.438 1 84.12 231 ALA A O 1
ATOM 1850 N N . GLN A 1 232 ? -1.816 4.215 -5.797 1 87.62 232 GLN A N 1
ATOM 1851 C CA . GLN A 1 232 ? -1.926 2.904 -5.168 1 87.62 232 GLN A CA 1
ATOM 1852 C C . GLN A 1 232 ? -2.871 1.995 -5.949 1 87.62 232 GLN A C 1
ATOM 1854 O O . GLN A 1 232 ? -2.57 0.821 -6.168 1 87.62 232 GLN A O 1
ATOM 1859 N N . ALA A 1 233 ? -3.982 2.572 -6.316 1 93.81 233 ALA A N 1
ATOM 1860 C CA . ALA A 1 233 ? -5.016 1.774 -6.977 1 93.81 233 ALA A CA 1
ATOM 1861 C C . ALA A 1 233 ? -4.578 1.365 -8.383 1 93.81 233 ALA A C 1
ATOM 1863 O O . ALA A 1 233 ? -4.879 0.257 -8.828 1 93.81 233 ALA A O 1
ATOM 1864 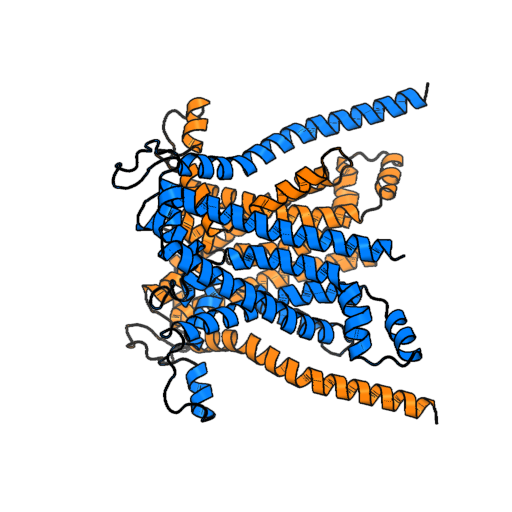N N . PHE A 1 234 ? -3.924 2.221 -9.039 1 91.44 234 PHE A N 1
ATOM 1865 C CA . PHE A 1 234 ? -3.488 1.942 -10.398 1 91.44 234 PHE A CA 1
ATOM 1866 C C . PHE A 1 234 ? -2.463 0.816 -10.422 1 91.44 234 PHE A C 1
ATOM 1868 O O . PHE A 1 234 ? -2.365 0.077 -11.406 1 91.44 234 PHE A O 1
ATOM 1875 N N . GLY A 1 235 ? -1.739 0.651 -9.414 1 91.56 235 GLY A N 1
ATOM 1876 C CA . GLY A 1 235 ? -0.717 -0.38 -9.328 1 91.56 235 GLY A CA 1
ATOM 1877 C C . GLY A 1 235 ? -1.152 -1.593 -8.531 1 91.56 235 GLY A C 1
ATOM 1878 O O . GLY A 1 235 ? -0.315 -2.363 -8.055 1 91.56 235 GLY A O 1
ATOM 1879 N N . ILE A 1 236 ? -2.441 -1.755 -8.398 1 93.62 236 ILE A N 1
ATOM 1880 C CA . ILE A 1 236 ? -2.982 -2.812 -7.551 1 93.62 236 ILE A CA 1
ATOM 1881 C C . ILE A 1 236 ? -2.51 -4.172 -8.062 1 93.62 236 ILE A C 1
ATOM 1883 O O . ILE A 1 236 ? -2.49 -4.418 -9.266 1 93.62 236 ILE A O 1
ATOM 1887 N N . PHE A 1 237 ? -2.064 -5.047 -7.145 1 94.25 237 PHE A N 1
ATOM 1888 C CA . PHE A 1 237 ? -1.547 -6.363 -7.504 1 94.25 237 PHE A CA 1
ATOM 1889 C C . PHE A 1 237 ? -2.029 -7.422 -6.523 1 94.25 237 PHE A C 1
ATOM 1891 O O . PHE A 1 237 ? -2.652 -8.406 -6.922 1 94.25 237 PHE A O 1
ATOM 1898 N N . ASP A 1 238 ? -1.831 -7.219 -5.211 1 93.31 238 ASP A N 1
ATOM 1899 C CA . ASP A 1 238 ? -2.023 -8.242 -4.191 1 93.31 238 ASP A CA 1
ATOM 1900 C C . ASP A 1 238 ? -3.482 -8.688 -4.125 1 93.31 238 ASP A C 1
ATOM 1902 O O . ASP A 1 238 ? -3.773 -9.883 -4.113 1 93.31 238 ASP A O 1
ATOM 1906 N N . LEU A 1 239 ? -4.34 -7.707 -4.137 1 94.19 239 LEU A N 1
ATOM 1907 C CA . LEU A 1 239 ? -5.758 -8.039 -4.043 1 94.19 239 LEU A CA 1
ATOM 1908 C C . LEU A 1 239 ? -6.207 -8.859 -5.25 1 94.19 239 LEU A C 1
ATOM 1910 O O . LEU A 1 239 ? -6.922 -9.852 -5.102 1 94.19 239 LEU A O 1
ATOM 1914 N N . VAL A 1 240 ? -5.785 -8.445 -6.41 1 95.62 240 VAL A N 1
ATOM 1915 C CA . VAL A 1 240 ? -6.172 -9.109 -7.652 1 95.62 240 VAL A CA 1
ATOM 1916 C C . VAL A 1 240 ? -5.617 -10.531 -7.672 1 95.62 240 VAL A C 1
ATOM 1918 O O . VAL A 1 240 ? -6.348 -11.484 -7.961 1 95.62 240 VAL A O 1
ATOM 1921 N N . GLN A 1 241 ? -4.414 -10.68 -7.359 1 91.81 241 GLN A N 1
ATOM 1922 C CA . GLN A 1 241 ? -3.75 -11.984 -7.375 1 91.81 241 GLN A CA 1
ATOM 1923 C C . GLN A 1 241 ? -4.426 -12.953 -6.414 1 91.81 241 GLN A C 1
ATOM 1925 O O . GLN A 1 241 ? -4.633 -14.125 -6.75 1 91.81 241 GLN A O 1
ATOM 1930 N N . VAL A 1 242 ? -4.766 -12.469 -5.262 1 90.56 242 VAL A N 1
ATOM 1931 C CA . VAL A 1 242 ? -5.234 -13.336 -4.191 1 90.56 242 VAL A CA 1
ATOM 1932 C C . VAL A 1 242 ? -6.719 -13.648 -4.391 1 90.56 242 VAL A C 1
ATOM 1934 O O . VAL A 1 242 ? -7.152 -14.781 -4.188 1 90.56 242 VAL A O 1
ATOM 1937 N N . MET A 1 243 ? -7.48 -12.711 -4.816 1 91.12 243 MET A N 1
ATOM 1938 C CA . MET A 1 243 ? -8.93 -12.875 -4.84 1 91.12 243 MET A CA 1
ATOM 1939 C C . MET A 1 243 ? -9.383 -13.555 -6.133 1 91.12 243 MET A C 1
ATOM 1941 O O . MET A 1 243 ? -10.266 -14.414 -6.113 1 91.12 243 MET A O 1
ATOM 1945 N N . THR A 1 244 ? -8.734 -13.133 -7.312 1 92.75 244 THR A N 1
ATOM 1946 C CA . THR A 1 244 ? -9.312 -13.602 -8.57 1 92.75 244 THR A CA 1
ATOM 1947 C C . THR A 1 244 ? -8.242 -14.203 -9.469 1 92.75 244 THR A C 1
ATOM 1949 O O . THR A 1 244 ? -8.555 -14.906 -10.43 1 92.75 244 THR A O 1
ATOM 1952 N N . GLY A 1 245 ? -7.012 -13.867 -9.203 1 90.88 245 GLY A N 1
ATOM 1953 C CA . GLY A 1 245 ? -5.949 -14.289 -10.102 1 90.88 245 GLY A CA 1
ATOM 1954 C C . GLY A 1 245 ? -6.062 -13.672 -11.484 1 90.88 245 GLY A C 1
ATOM 1955 O O . GLY A 1 245 ? -5.531 -14.219 -12.461 1 90.88 245 GLY A O 1
ATOM 1956 N N . GLY A 1 246 ? -6.812 -12.617 -11.594 1 94.06 246 GLY A N 1
ATOM 1957 C CA . GLY A 1 246 ? -7.008 -11.945 -12.867 1 94.06 246 GLY A CA 1
ATOM 1958 C C . GLY A 1 246 ? -8.219 -12.453 -13.633 1 94.06 246 GLY A C 1
ATOM 1959 O O . GLY A 1 246 ? -8.57 -11.914 -14.68 1 94.06 246 GLY A O 1
ATOM 1960 N N . GLY A 1 247 ? -8.875 -13.477 -13.102 1 93.38 247 GLY A N 1
ATOM 1961 C CA . GLY A 1 247 ? -9.992 -14.094 -13.789 1 93.38 247 GLY A CA 1
ATOM 1962 C C . GLY A 1 247 ? -11.336 -13.508 -13.406 1 93.38 247 GLY A C 1
ATOM 1963 O O . GLY A 1 247 ? -11.398 -12.547 -12.633 1 93.38 247 GLY A O 1
ATOM 1964 N N . PRO A 1 248 ? -12.461 -13.984 -14.008 1 93.19 248 PRO A N 1
ATOM 1965 C CA . PRO A 1 248 ? -12.484 -14.992 -15.078 1 93.19 248 PRO A CA 1
ATOM 1966 C C . PRO A 1 248 ? -12.133 -14.406 -16.438 1 93.19 248 PRO A C 1
ATOM 1968 O O . PRO A 1 248 ? -12.469 -13.258 -16.734 1 93.19 248 PRO A O 1
ATOM 1971 N N . GLY A 1 249 ? -11.461 -15.156 -17.297 1 93.19 249 GLY A N 1
ATOM 1972 C CA . GLY A 1 249 ? -11.164 -14.742 -18.672 1 93.19 249 GLY A CA 1
ATOM 1973 C C . GLY A 1 249 ? -10.398 -13.43 -18.734 1 93.19 249 GLY A C 1
ATOM 1974 O O . GLY A 1 249 ? -10.617 -12.625 -19.641 1 93.19 249 GLY A O 1
ATOM 1975 N N . GLY A 1 250 ? -9.734 -13.117 -17.719 1 95.12 250 GLY A N 1
ATOM 1976 C CA . GLY A 1 250 ? -8.945 -11.898 -17.703 1 95.12 250 GLY A CA 1
ATOM 1977 C C . GLY A 1 250 ? -9.75 -10.664 -17.359 1 95.12 250 GLY A C 1
ATOM 1978 O O . GLY A 1 250 ? -9.266 -9.539 -17.484 1 95.12 250 GLY A O 1
ATOM 1979 N N . ALA A 1 251 ? -10.922 -10.859 -16.859 1 96.12 251 ALA A N 1
ATOM 1980 C CA . ALA A 1 251 ? -11.859 -9.758 -16.641 1 96.12 251 ALA A CA 1
ATOM 1981 C C . ALA A 1 251 ? -11.398 -8.859 -15.5 1 96.12 251 ALA A C 1
ATOM 1983 O O . ALA A 1 251 ? -11.797 -7.695 -15.414 1 96.12 251 ALA A O 1
ATOM 1984 N N . THR A 1 252 ? -10.531 -9.375 -14.641 1 97.06 252 THR A N 1
ATOM 1985 C CA . THR A 1 252 ? -10.047 -8.578 -13.516 1 97.06 252 THR A CA 1
ATOM 1986 C C . THR A 1 252 ? -8.523 -8.438 -13.57 1 97.06 252 THR A C 1
ATOM 1988 O O . THR A 1 252 ? -7.91 -7.934 -12.633 1 97.06 252 THR A O 1
ATOM 1991 N N . GLU A 1 253 ? -7.961 -8.891 -14.711 1 97.56 253 GLU A N 1
ATOM 1992 C CA . GLU A 1 253 ? -6.508 -8.797 -14.836 1 97.56 253 GLU A CA 1
ATOM 1993 C C . GLU A 1 253 ? -6.066 -7.344 -15.008 1 97.56 253 GLU A C 1
ATOM 1995 O O . GLU A 1 253 ? -6.484 -6.668 -15.953 1 97.56 253 GLU A O 1
ATOM 2000 N N . THR A 1 254 ? -5.277 -6.914 -14.078 1 97.06 254 THR A N 1
ATOM 2001 C CA . THR A 1 254 ? -4.746 -5.555 -14.148 1 97.06 254 THR A CA 1
ATOM 2002 C C . THR A 1 254 ? -3.393 -5.543 -14.859 1 97.06 254 THR A C 1
ATOM 2004 O O . THR A 1 254 ? -2.809 -6.598 -15.117 1 97.06 254 THR A O 1
ATOM 2007 N N . VAL A 1 255 ? -2.93 -4.352 -15.188 1 95.75 255 VAL A N 1
ATOM 2008 C CA . VAL A 1 255 ? -1.67 -4.199 -15.906 1 95.75 255 VAL A CA 1
ATOM 2009 C C . VAL A 1 255 ? -0.523 -4.75 -15.062 1 95.75 255 VAL A C 1
ATOM 2011 O O . VAL A 1 255 ? 0.41 -5.359 -15.594 1 95.75 255 VAL A O 1
ATOM 2014 N N . SER A 1 256 ? -0.555 -4.594 -13.766 1 94.12 256 SER A N 1
ATOM 2015 C CA . SER A 1 256 ? 0.479 -5.117 -12.875 1 94.12 256 SER A CA 1
ATOM 2016 C C . SER A 1 256 ? 0.545 -6.641 -12.938 1 94.12 256 SER A C 1
ATOM 2018 O O . SER A 1 256 ? 1.633 -7.219 -12.953 1 94.12 256 SER A O 1
ATOM 2020 N N . ILE A 1 257 ? -0.64 -7.238 -12.984 1 95.19 257 ILE A N 1
ATOM 2021 C CA . ILE A 1 257 ? -0.711 -8.695 -13.094 1 95.19 257 ILE A CA 1
ATOM 2022 C C . ILE A 1 257 ? -0.149 -9.141 -14.438 1 95.19 257 ILE A C 1
ATOM 2024 O O . ILE A 1 257 ? 0.567 -10.141 -14.516 1 95.19 257 ILE A O 1
ATOM 2028 N N . TYR A 1 258 ? -0.491 -8.422 -15.484 1 96.25 258 TYR A N 1
ATOM 2029 C CA . TYR A 1 258 ? -0.004 -8.75 -16.828 1 96.25 258 TYR A CA 1
ATOM 2030 C C . TYR A 1 258 ? 1.513 -8.625 -16.891 1 96.25 258 TYR A C 1
ATOM 2032 O O . TYR A 1 258 ? 2.188 -9.484 -17.469 1 96.25 258 TYR A O 1
ATOM 2040 N N . ILE A 1 259 ? 2.066 -7.594 -16.359 1 93.75 259 ILE A N 1
ATOM 2041 C CA . ILE A 1 259 ? 3.512 -7.402 -16.328 1 93.75 259 ILE A CA 1
ATOM 2042 C C . ILE A 1 259 ? 4.172 -8.57 -15.594 1 93.75 259 ILE A C 1
ATOM 2044 O O . ILE A 1 259 ? 5.16 -9.133 -16.062 1 93.75 259 ILE A O 1
ATOM 2048 N N . TYR A 1 260 ? 3.605 -8.914 -14.484 1 91.06 260 TYR A N 1
ATOM 2049 C CA . TYR A 1 260 ? 4.129 -10.016 -13.695 1 91.06 260 TYR A CA 1
ATOM 2050 C C . TYR A 1 260 ? 4.109 -11.32 -14.492 1 91.06 260 TYR A C 1
ATOM 2052 O O . TYR A 1 260 ? 5.09 -12.062 -14.5 1 91.06 260 TYR A O 1
ATOM 2060 N N . ALA A 1 261 ? 3.033 -11.609 -15.141 1 92.56 261 ALA A N 1
ATOM 2061 C CA . ALA A 1 261 ? 2.912 -12.82 -15.953 1 92.56 261 ALA A CA 1
ATOM 2062 C C . ALA A 1 261 ? 3.92 -12.812 -17.094 1 92.56 261 ALA A C 1
ATOM 2064 O O . ALA A 1 261 ? 4.566 -13.828 -17.359 1 92.56 261 ALA A O 1
ATOM 2065 N N . THR A 1 262 ? 4.051 -11.742 -17.75 1 92.75 262 THR A N 1
ATOM 2066 C CA . THR A 1 262 ? 4.941 -11.609 -18.891 1 92.75 262 THR A CA 1
ATOM 2067 C C . THR A 1 262 ? 6.387 -11.883 -18.484 1 92.75 262 THR A C 1
ATOM 2069 O O . THR A 1 262 ? 7.125 -12.547 -19.203 1 92.75 262 THR A O 1
ATOM 2072 N N . VAL A 1 263 ? 6.738 -11.398 -17.328 1 86.69 263 VAL A N 1
ATOM 2073 C CA . VAL A 1 263 ? 8.125 -11.508 -16.891 1 86.69 263 VAL A CA 1
ATOM 2074 C C . VAL A 1 263 ? 8.352 -12.859 -16.219 1 86.69 263 VAL A C 1
ATOM 2076 O O . VAL A 1 263 ? 9.336 -13.539 -16.484 1 86.69 263 VAL A O 1
ATOM 2079 N N . ARG A 1 264 ? 7.469 -13.297 -15.328 1 81.25 264 ARG A N 1
ATOM 2080 C CA . ARG A 1 264 ? 7.73 -14.461 -14.484 1 81.25 264 ARG A CA 1
ATOM 2081 C C . ARG A 1 264 ? 7.164 -15.727 -15.117 1 81.25 264 ARG A C 1
ATOM 2083 O O . ARG A 1 264 ? 7.703 -16.812 -14.922 1 81.25 264 ARG A O 1
ATOM 2090 N N . ARG A 1 265 ? 6.176 -15.586 -15.836 1 81.5 265 ARG A N 1
ATOM 2091 C CA . ARG A 1 265 ? 5.59 -16.781 -16.438 1 81.5 265 ARG A CA 1
ATOM 2092 C C . ARG A 1 265 ? 6.102 -16.984 -17.859 1 81.5 265 ARG A C 1
ATOM 2094 O O . ARG A 1 265 ? 6.465 -18.109 -18.234 1 81.5 265 ARG A O 1
ATOM 2101 N N . TYR A 1 266 ? 6.184 -15.906 -18.578 1 86.06 266 TYR A N 1
ATOM 2102 C CA . TYR A 1 266 ? 6.59 -16.031 -19.969 1 86.06 266 TYR A CA 1
ATOM 2103 C C . TYR A 1 266 ? 8.078 -15.727 -20.141 1 86.06 266 TYR A C 1
ATOM 2105 O O . TYR A 1 266 ? 8.648 -15.961 -21.203 1 86.06 266 TYR A O 1
ATOM 2113 N N . LEU A 1 267 ? 8.641 -15.156 -19.172 1 84.69 267 LEU A N 1
ATOM 2114 C CA . LEU A 1 267 ? 10.07 -14.875 -19.125 1 84.69 267 LEU A CA 1
ATOM 2115 C C . LEU A 1 267 ? 10.492 -13.961 -20.266 1 84.69 267 LEU A C 1
ATOM 2117 O O . LEU A 1 267 ? 11.523 -14.18 -20.906 1 84.69 267 LEU A O 1
ATOM 2121 N N . ASP A 1 268 ? 9.625 -13.148 -20.656 1 90.38 268 ASP A N 1
ATOM 2122 C CA . ASP A 1 268 ? 9.914 -12.117 -21.641 1 90.38 268 ASP A CA 1
ATOM 2123 C C . ASP A 1 268 ? 10.281 -10.797 -20.953 1 90.38 268 ASP A C 1
ATOM 2125 O O . ASP A 1 268 ? 9.438 -9.906 -20.828 1 90.38 268 ASP A O 1
ATOM 2129 N N . PHE A 1 269 ? 11.492 -10.625 -20.781 1 86.06 269 PHE A N 1
ATOM 2130 C CA . PHE A 1 269 ? 11.977 -9.508 -19.969 1 86.06 269 PHE A CA 1
ATOM 2131 C C . PHE A 1 269 ? 11.961 -8.211 -20.766 1 86.06 269 PHE A C 1
ATOM 2133 O O . PHE A 1 269 ? 11.703 -7.141 -20.219 1 86.06 269 PHE A O 1
ATOM 2140 N N . GLY A 1 270 ? 12.258 -8.328 -22.016 1 89.25 270 GLY A N 1
ATOM 2141 C CA . GLY A 1 270 ? 12.242 -7.141 -22.844 1 89.25 270 GLY A CA 1
ATOM 2142 C C . GLY A 1 270 ? 10.867 -6.512 -22.969 1 89.25 270 GLY A C 1
ATOM 2143 O O . GLY A 1 270 ? 10.695 -5.324 -22.672 1 89.25 270 GLY A O 1
ATOM 2144 N N . TYR A 1 271 ? 9.93 -7.352 -23.344 1 93.5 271 TYR A N 1
ATOM 2145 C CA . TYR A 1 271 ? 8.562 -6.844 -23.469 1 93.5 271 TYR A CA 1
ATOM 2146 C C . TYR A 1 271 ? 8.016 -6.434 -22.109 1 93.5 271 TYR A C 1
ATOM 2148 O O . TYR A 1 271 ? 7.297 -5.438 -22 1 93.5 271 TYR A O 1
ATOM 2156 N N . GLY A 1 272 ? 8.383 -7.238 -21.078 1 92.25 272 GLY A N 1
ATOM 2157 C CA . GLY A 1 272 ? 7.988 -6.859 -19.734 1 92.25 272 GLY A CA 1
ATOM 2158 C C . GLY A 1 272 ? 8.484 -5.484 -19.328 1 92.25 272 GLY A C 1
ATOM 2159 O O . GLY A 1 272 ? 7.75 -4.703 -18.719 1 92.25 272 GLY A O 1
ATOM 2160 N N . ALA A 1 273 ? 9.664 -5.223 -19.703 1 90.06 273 ALA A N 1
ATOM 2161 C CA . ALA A 1 273 ? 10.25 -3.92 -19.391 1 90.06 273 ALA A CA 1
ATOM 2162 C C . ALA A 1 273 ? 9.523 -2.801 -20.141 1 90.06 273 ALA A C 1
ATOM 2164 O O . ALA A 1 273 ? 9.312 -1.718 -19.578 1 90.06 273 ALA A O 1
ATOM 2165 N N . ALA A 1 274 ? 9.203 -3.055 -21.312 1 93.69 274 ALA A N 1
ATOM 2166 C CA . ALA A 1 274 ? 8.453 -2.064 -22.078 1 93.69 274 ALA A CA 1
ATOM 2167 C C . ALA A 1 274 ? 7.094 -1.785 -21.438 1 93.69 274 ALA A C 1
ATOM 2169 O O . ALA A 1 274 ? 6.664 -0.633 -21.359 1 93.69 274 ALA A O 1
ATOM 2170 N N . LEU A 1 275 ? 6.449 -2.863 -21 1 93.88 275 LEU A N 1
ATOM 2171 C CA . LEU A 1 275 ? 5.18 -2.709 -20.297 1 93.88 275 LEU A CA 1
ATOM 2172 C C . LEU A 1 275 ? 5.352 -1.859 -19.047 1 93.88 275 LEU A C 1
ATOM 2174 O O . LEU A 1 275 ? 4.52 -0.998 -18.75 1 93.88 275 LEU A O 1
ATOM 2178 N N . VAL A 1 276 ? 6.367 -2.104 -18.328 1 89.12 276 VAL A N 1
ATOM 2179 C CA . VAL A 1 276 ? 6.668 -1.376 -17.094 1 89.12 276 VAL A CA 1
ATOM 2180 C C . VAL A 1 276 ? 6.871 0.105 -17.406 1 89.12 276 VAL A C 1
ATOM 2182 O O . VAL A 1 276 ? 6.305 0.971 -16.734 1 89.12 276 VAL A O 1
ATOM 2185 N N . VAL A 1 277 ? 7.598 0.399 -18.406 1 88.88 277 VAL A N 1
ATOM 2186 C CA . VAL A 1 277 ? 7.938 1.771 -18.766 1 88.88 277 VAL A CA 1
ATOM 2187 C C . VAL A 1 277 ? 6.672 2.527 -19.172 1 88.88 277 VAL A C 1
ATOM 2189 O O . VAL A 1 277 ? 6.418 3.631 -18.672 1 88.88 277 VAL A O 1
ATOM 2192 N N . VAL A 1 278 ? 5.922 1.949 -20 1 91.44 278 VAL A N 1
ATOM 2193 C CA . VAL A 1 278 ? 4.723 2.615 -20.484 1 91.44 278 VAL A CA 1
ATOM 2194 C C . VAL A 1 278 ? 3.736 2.824 -19.344 1 91.44 278 VAL A C 1
ATOM 2196 O O . VAL A 1 278 ? 3.133 3.893 -19.219 1 91.44 278 VAL A O 1
ATOM 2199 N N . THR A 1 279 ? 3.559 1.761 -18.578 1 87.75 279 THR A N 1
ATOM 2200 C CA . THR A 1 279 ? 2.645 1.867 -17.438 1 87.75 279 THR A CA 1
ATOM 2201 C C . THR A 1 279 ? 3.102 2.959 -16.484 1 87.75 279 THR A C 1
ATOM 2203 O O . THR A 1 279 ? 2.285 3.734 -15.977 1 87.75 279 THR A O 1
ATOM 2206 N N . PHE A 1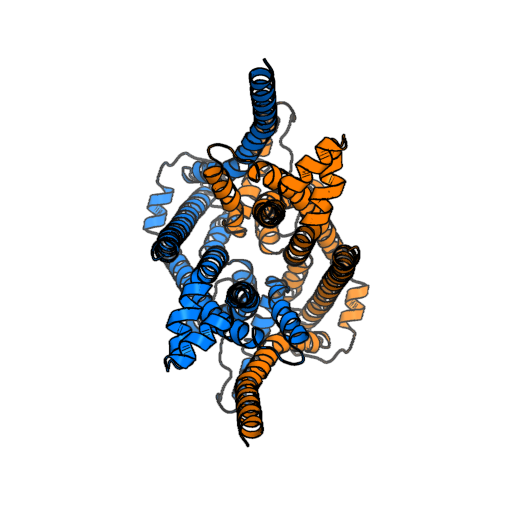 280 ? 4.332 3.029 -16.266 1 83.38 280 PHE A N 1
ATOM 2207 C CA . PHE A 1 280 ? 4.902 4.051 -15.398 1 83.38 280 PHE A CA 1
ATOM 2208 C C . PHE A 1 280 ? 4.676 5.441 -15.977 1 83.38 280 PHE A C 1
ATOM 2210 O O . PHE A 1 280 ? 4.316 6.371 -15.242 1 83.38 280 PHE A O 1
ATOM 2217 N N . LEU A 1 281 ? 4.938 5.613 -17.156 1 85.5 281 LEU A N 1
ATOM 2218 C CA . LEU A 1 281 ? 4.766 6.906 -17.812 1 85.5 281 LEU A CA 1
ATOM 2219 C C . LEU A 1 281 ? 3.309 7.355 -17.75 1 85.5 281 LEU A C 1
ATOM 2221 O O . LEU A 1 281 ? 3.027 8.531 -17.531 1 85.5 281 LEU A O 1
ATOM 2225 N N . LEU A 1 282 ? 2.445 6.43 -17.891 1 85.5 282 LEU A N 1
ATOM 2226 C CA . LEU A 1 282 ? 1.026 6.758 -17.812 1 85.5 282 LEU A CA 1
ATOM 2227 C C . LEU A 1 282 ? 0.639 7.16 -16.391 1 85.5 282 LEU A C 1
ATOM 2229 O O . LEU A 1 282 ? -0.17 8.07 -16.203 1 85.5 282 LEU A O 1
ATOM 2233 N N . LEU A 1 283 ? 1.209 6.461 -15.461 1 82.25 283 LEU A N 1
ATOM 2234 C CA . LEU A 1 283 ? 0.952 6.805 -14.07 1 82.25 283 LEU A CA 1
ATOM 2235 C C . LEU A 1 283 ? 1.472 8.203 -13.75 1 82.25 283 LEU A C 1
ATOM 2237 O O . LEU A 1 283 ? 0.773 9 -13.117 1 82.25 283 LEU A O 1
ATOM 2241 N N . ILE A 1 284 ? 2.678 8.547 -14.188 1 80.25 284 ILE A N 1
ATOM 2242 C CA . ILE A 1 284 ? 3.271 9.859 -13.953 1 80.25 284 ILE A CA 1
ATOM 2243 C C . ILE A 1 284 ? 2.418 10.93 -14.625 1 80.25 284 ILE A C 1
ATOM 2245 O O . ILE A 1 284 ? 2.174 11.992 -14.047 1 80.25 284 ILE A O 1
ATOM 2249 N N . LEU A 1 285 ? 2.02 10.641 -15.773 1 83 285 LEU A N 1
ATOM 2250 C CA . LEU A 1 285 ? 1.19 11.586 -16.516 1 83 285 LEU A CA 1
ATOM 2251 C C . LEU A 1 285 ? -0.123 11.844 -15.789 1 83 285 LEU A C 1
ATOM 2253 O O . LEU A 1 285 ? -0.548 13 -15.664 1 83 285 LEU A O 1
ATOM 2257 N N . ALA A 1 286 ? -0.705 10.812 -15.32 1 76.44 286 ALA A N 1
ATOM 2258 C CA . ALA A 1 286 ? -1.972 10.953 -14.609 1 76.44 286 ALA A CA 1
ATOM 2259 C C . ALA A 1 286 ? -1.793 11.75 -13.32 1 76.44 286 ALA A C 1
ATOM 2261 O O . ALA A 1 286 ? -2.604 12.625 -13.008 1 76.44 286 ALA A O 1
ATOM 2262 N N . VAL A 1 287 ? -0.76 11.477 -12.625 1 73.81 287 VAL A N 1
ATOM 2263 C CA . VAL A 1 287 ? -0.474 12.172 -11.375 1 73.81 287 VAL A CA 1
ATOM 2264 C C . VAL A 1 287 ? -0.138 13.633 -11.664 1 73.81 287 VAL A C 1
ATOM 2266 O O . VAL A 1 287 ? -0.56 14.531 -10.938 1 73.81 287 VAL A O 1
ATOM 2269 N N . ALA A 1 288 ? 0.591 13.914 -12.734 1 74.94 288 ALA A N 1
ATOM 2270 C CA . ALA A 1 288 ? 0.954 15.273 -13.125 1 74.94 288 ALA A CA 1
ATOM 2271 C C . ALA A 1 288 ? -0.283 16.078 -13.5 1 74.94 288 ALA A C 1
ATOM 2273 O O . ALA A 1 288 ? -0.403 17.25 -13.125 1 74.94 288 ALA A O 1
ATOM 2274 N N . ILE A 1 289 ? -1.103 15.469 -14.188 1 77.06 289 ILE A N 1
ATOM 2275 C CA . ILE A 1 289 ? -2.334 16.141 -14.594 1 77.06 289 ILE A CA 1
ATOM 2276 C C . ILE A 1 289 ? -3.168 16.469 -13.359 1 77.06 289 ILE A C 1
ATOM 2278 O O . ILE A 1 289 ? -3.676 17.594 -13.234 1 77.06 289 ILE A O 1
ATOM 2282 N N . ALA A 1 290 ? -3.283 15.555 -12.453 1 70.62 290 ALA A N 1
ATOM 2283 C CA . ALA A 1 290 ? -4.035 15.773 -11.219 1 70.62 290 ALA A CA 1
ATOM 2284 C C . ALA A 1 290 ? -3.402 16.875 -10.375 1 70.62 290 ALA A C 1
ATOM 2286 O O . ALA A 1 290 ? -4.102 17.734 -9.836 1 70.62 290 ALA A O 1
ATOM 2287 N N . ALA A 1 291 ? -2.088 16.891 -10.297 1 66.69 291 ALA A N 1
ATOM 2288 C CA . ALA A 1 291 ? -1.354 17.891 -9.539 1 66.69 291 ALA A CA 1
ATOM 2289 C C . ALA A 1 291 ? -1.51 19.281 -10.164 1 66.69 291 ALA A C 1
ATOM 2291 O O . ALA A 1 291 ? -1.629 20.281 -9.461 1 66.69 291 ALA A O 1
ATOM 2292 N N . PHE A 1 292 ? -1.459 19.297 -11.453 1 72.06 292 PHE A N 1
ATOM 2293 C CA . PHE A 1 292 ? -1.607 20.547 -12.188 1 72.06 292 PHE A CA 1
ATOM 2294 C C . PHE A 1 292 ? -2.961 21.172 -11.898 1 72.06 292 PHE A C 1
ATOM 2296 O O . PHE A 1 292 ? -3.045 22.375 -11.648 1 72.06 292 PHE A O 1
ATOM 2303 N N . PHE A 1 293 ? -3.936 20.438 -11.898 1 68.19 293 PHE A N 1
ATOM 2304 C CA . PHE A 1 293 ? -5.27 20.953 -11.633 1 68.19 293 PHE A CA 1
ATOM 2305 C C . PHE A 1 293 ? -5.41 21.391 -10.18 1 68.19 293 PHE A C 1
ATOM 2307 O O . PHE A 1 293 ? -6.102 22.359 -9.867 1 68.19 293 PHE A O 1
ATOM 2314 N N . LEU A 1 294 ? -4.719 20.719 -9.406 1 63.25 294 LEU A N 1
ATOM 2315 C CA . LEU A 1 294 ? -4.762 21.047 -7.984 1 63.25 294 LEU A CA 1
ATOM 2316 C C . LEU A 1 294 ? -4.027 22.344 -7.695 1 63.25 294 LEU A C 1
ATOM 2318 O O . LEU A 1 294 ? -4.457 23.125 -6.844 1 63.25 294 LEU A O 1
ATOM 2322 N N . SER A 1 295 ? -2.873 22.469 -8.242 1 62.5 295 SER A N 1
ATOM 2323 C CA . SER A 1 295 ? -2.115 23.703 -8.055 1 62.5 295 SER A CA 1
ATOM 2324 C C . SER A 1 295 ? -2.908 24.906 -8.531 1 62.5 295 SER A C 1
ATOM 2326 O O . SER A 1 295 ? -2.795 26 -7.957 1 62.5 295 SER A O 1
ATOM 2328 N N . ARG A 1 296 ? -3.643 24.656 -9.453 1 61.91 296 ARG A N 1
ATOM 2329 C CA . ARG A 1 296 ? -4.449 25.766 -9.969 1 61.91 296 ARG A CA 1
ATOM 2330 C C . ARG A 1 296 ? -5.598 26.094 -9.023 1 61.91 296 ARG A C 1
ATOM 2332 O O . ARG A 1 296 ? -5.988 27.25 -8.898 1 61.91 296 ARG A O 1
ATOM 2339 N N . THR A 1 297 ? -6.082 25.094 -8.398 1 57.28 297 THR A N 1
ATOM 2340 C CA . THR A 1 297 ? -7.176 25.344 -7.465 1 57.28 297 THR A CA 1
ATOM 2341 C C . THR A 1 297 ? -6.66 26.031 -6.195 1 57.28 297 THR A C 1
ATOM 2343 O O . THR A 1 297 ? -7.352 26.859 -5.613 1 57.28 297 THR A O 1
ATOM 2346 N N . ARG A 1 298 ? -5.531 25.578 -5.742 1 54.44 298 ARG A N 1
ATOM 2347 C CA . ARG A 1 298 ? -4.957 26.25 -4.582 1 54.44 298 ARG A CA 1
ATOM 2348 C C . ARG A 1 298 ? -4.711 27.734 -4.867 1 54.44 298 ARG A C 1
ATOM 2350 O O . ARG A 1 298 ? -4.906 28.578 -3.996 1 54.44 298 ARG A O 1
ATOM 2357 N N . LEU A 1 299 ? -4.172 27.953 -6.02 1 49.03 299 LEU A N 1
ATOM 2358 C CA . LEU A 1 299 ? -3.93 29.359 -6.363 1 49.03 299 LEU A CA 1
ATOM 2359 C C . LEU A 1 299 ? -5.234 30.141 -6.371 1 49.03 299 LEU A C 1
ATOM 2361 O O . LEU A 1 299 ? -5.258 31.312 -5.969 1 49.03 299 LEU A O 1
ATOM 2365 N N . ASN A 1 300 ? -6.16 29.453 -6.828 1 47.09 300 ASN A N 1
ATOM 2366 C CA . ASN A 1 300 ? -7.398 30.219 -6.887 1 47.09 300 ASN A CA 1
ATOM 2367 C C . ASN A 1 300 ? -8.008 30.406 -5.5 1 47.09 300 ASN A C 1
ATOM 2369 O O . ASN A 1 300 ? -8.633 31.438 -5.227 1 47.09 300 ASN A O 1
ATOM 2373 N N . VAL A 1 301 ? -7.848 29.5 -4.688 1 46.84 301 VAL A N 1
ATOM 2374 C CA . VAL A 1 301 ? -8.422 29.656 -3.355 1 46.84 301 VAL A CA 1
ATOM 2375 C C . VAL A 1 301 ? -7.605 30.688 -2.564 1 46.84 301 VAL A C 1
ATOM 2377 O O . VAL A 1 301 ? -8.164 31.484 -1.82 1 46.84 301 VAL A O 1
ATOM 2380 N N . MET A 1 302 ? -6.297 30.641 -2.705 1 43.5 302 MET A N 1
ATOM 2381 C CA . MET A 1 302 ? -5.5 31.656 -2.033 1 43.5 302 MET A CA 1
ATOM 2382 C C . MET A 1 302 ? -5.648 33 -2.734 1 43.5 302 MET A C 1
ATOM 2384 O O . MET A 1 302 ? -5.523 34.062 -2.1 1 43.5 302 MET A O 1
ATOM 2388 N N . GLY A 1 303 ? -5.656 32.938 -4.062 1 42.47 303 GLY A N 1
ATOM 2389 C CA . GLY A 1 303 ? -5.762 34.219 -4.758 1 42.47 303 GLY A CA 1
ATOM 2390 C C . GLY A 1 303 ? -7.133 34.844 -4.637 1 42.47 303 GLY A C 1
ATOM 2391 O O . GLY A 1 303 ? -7.348 35.969 -5.102 1 42.47 303 GLY A O 1
ATOM 2392 N N . GLY A 1 304 ? -8.094 34.125 -4.461 1 36.91 304 GLY A N 1
ATOM 2393 C CA . GLY A 1 304 ? -9.328 34.875 -4.289 1 36.91 304 GLY A CA 1
ATOM 2394 C C . GLY A 1 304 ? -9.398 35.625 -2.973 1 36.91 304 GLY A C 1
ATOM 2395 O O . GLY A 1 304 ? -10.469 36.125 -2.586 1 36.91 304 GLY A O 1
ATOM 2396 N N . LYS A 1 305 ? -8.352 35.594 -2.105 1 36.69 305 LYS A N 1
ATOM 2397 C CA . LYS A 1 305 ? -8.375 36.688 -1.123 1 36.69 305 LYS A CA 1
ATOM 2398 C C . LYS A 1 305 ? -7.719 37.938 -1.675 1 36.69 305 LYS A C 1
ATOM 2400 O O . LYS A 1 305 ? -6.754 37.875 -2.439 1 36.69 305 LYS A O 1
ATOM 2405 N N . MET B 1 1 ? -38.062 30.578 27.984 1 51.19 1 MET B N 1
ATOM 2406 C CA . MET B 1 1 ? -38.719 29.953 26.844 1 51.19 1 MET B CA 1
ATOM 2407 C C . MET B 1 1 ? -37.75 29.734 25.688 1 51.19 1 MET B C 1
ATOM 2409 O O . MET B 1 1 ? -37.75 28.688 25.062 1 51.19 1 MET B O 1
ATOM 2413 N N . ASN B 1 2 ? -36.781 30.703 25.438 1 55.06 2 ASN B N 1
ATOM 2414 C CA . ASN B 1 2 ? -35.812 30.688 24.344 1 55.06 2 ASN B CA 1
ATOM 2415 C C . ASN B 1 2 ? -34.719 29.656 24.578 1 55.06 2 ASN B C 1
ATOM 2417 O O . ASN B 1 2 ? -34.25 29.016 23.641 1 55.06 2 ASN B O 1
ATOM 2421 N N . GLU B 1 3 ? -34.375 29.391 25.828 1 59.06 3 GLU B N 1
ATOM 2422 C CA . GLU B 1 3 ? -33.344 28.422 26.125 1 59.06 3 GLU B CA 1
ATOM 2423 C C . GLU B 1 3 ? -33.844 27 25.891 1 59.06 3 GLU B C 1
ATOM 2425 O O . GLU B 1 3 ? -33.062 26.125 25.469 1 59.06 3 GLU B O 1
ATOM 2430 N N . ARG B 1 4 ? -35.062 26.781 26.219 1 56.66 4 ARG B N 1
ATOM 2431 C CA . ARG B 1 4 ? -35.656 25.453 26.031 1 56.66 4 ARG B CA 1
ATOM 2432 C C . ARG B 1 4 ? -35.75 25.094 24.547 1 56.66 4 ARG B C 1
ATOM 2434 O O . ARG B 1 4 ? -35.5 23.953 24.156 1 56.66 4 ARG B O 1
ATOM 2441 N N . ILE B 1 5 ? -36.125 26.047 23.75 1 55.38 5 ILE B N 1
ATOM 2442 C CA . ILE B 1 5 ? -36.25 25.844 22.312 1 55.38 5 ILE B CA 1
ATOM 2443 C C . ILE B 1 5 ? -34.844 25.578 21.719 1 55.38 5 ILE B C 1
ATOM 2445 O O . ILE B 1 5 ? -34.688 24.719 20.844 1 55.38 5 ILE B O 1
ATOM 2449 N N . ASN B 1 6 ? -33.844 26.281 22.266 1 57.16 6 ASN B N 1
ATOM 2450 C CA . ASN B 1 6 ? -32.469 26.078 21.766 1 57.16 6 ASN B CA 1
ATOM 2451 C C . ASN B 1 6 ? -31.938 24.703 22.141 1 57.16 6 ASN B C 1
ATOM 2453 O O . ASN B 1 6 ? -31.25 24.062 21.344 1 57.16 6 ASN B O 1
ATOM 2457 N N . ASN B 1 7 ? -32.375 24.312 23.312 1 58.94 7 ASN B N 1
ATOM 2458 C CA . ASN B 1 7 ? -31.938 23 23.781 1 58.94 7 ASN B CA 1
ATOM 2459 C C . ASN B 1 7 ? -32.625 21.875 23.016 1 58.94 7 ASN B C 1
ATOM 2461 O O . ASN B 1 7 ? -32.031 20.844 22.734 1 58.94 7 ASN B O 1
ATOM 2465 N N . GLN B 1 8 ? -33.906 22.078 22.766 1 54.94 8 GLN B N 1
ATOM 2466 C CA . GLN B 1 8 ? -34.656 21.078 22.016 1 54.94 8 GLN B CA 1
ATOM 2467 C C . GLN B 1 8 ? -34.156 20.969 20.578 1 54.94 8 GLN B C 1
ATOM 2469 O O . GLN B 1 8 ? -34.031 19.875 20.031 1 54.94 8 GLN B O 1
ATOM 2474 N N . MET B 1 9 ? -33.906 22.109 19.984 1 54.94 9 MET B N 1
ATOM 2475 C CA . MET B 1 9 ? -33.375 22.109 18.625 1 54.94 9 MET B CA 1
ATOM 2476 C C . MET B 1 9 ? -31.984 21.469 18.594 1 54.94 9 MET B C 1
ATOM 2478 O O . MET B 1 9 ? -31.641 20.75 17.656 1 54.94 9 MET B O 1
ATOM 2482 N N . GLU B 1 10 ? -31.266 21.734 19.625 1 58.69 10 GLU B N 1
ATOM 2483 C CA . GLU B 1 10 ? -29.969 21.094 19.719 1 58.69 10 GLU B CA 1
ATOM 2484 C C . GLU B 1 10 ? -30.094 19.594 19.891 1 58.69 10 GLU B C 1
ATOM 2486 O O . GLU B 1 10 ? -29.328 18.828 19.312 1 58.69 10 GLU B O 1
ATOM 2491 N N . ARG B 1 11 ? -31.109 19.266 20.688 1 55.66 11 ARG B N 1
ATOM 2492 C CA . ARG B 1 11 ? -31.359 17.844 20.891 1 55.66 11 ARG B CA 1
ATOM 2493 C C . ARG B 1 11 ? -31.875 17.188 19.625 1 55.66 11 ARG B C 1
ATOM 2495 O O . ARG B 1 11 ? -31.5 16.062 19.297 1 55.66 11 ARG B O 1
ATOM 2502 N N . GLN B 1 12 ? -32.812 17.719 19.047 1 52.69 12 GLN B N 1
ATOM 2503 C CA . GLN B 1 12 ? -33.344 17.203 17.797 1 52.69 12 GLN B CA 1
ATOM 2504 C C . GLN B 1 12 ? -32.281 17.125 16.719 1 52.69 12 GLN B C 1
ATOM 2506 O O . GLN B 1 12 ? -32.25 16.172 15.938 1 52.69 12 GLN B O 1
ATOM 2511 N N . GLU B 1 13 ? -31.516 18.078 16.656 1 55.28 13 GLU B N 1
ATOM 2512 C CA . GLU B 1 13 ? -30.391 18.047 15.719 1 55.28 13 GLU B CA 1
ATOM 2513 C C . GLU B 1 13 ? -29.422 16.922 16.047 1 55.28 13 GLU B C 1
ATOM 2515 O O . GLU B 1 13 ? -28.875 16.281 15.156 1 55.28 13 GLU B O 1
ATOM 2520 N N . LYS B 1 14 ? -29.312 16.812 17.312 1 55.5 14 LYS B N 1
ATOM 2521 C CA . LYS B 1 14 ? -28.453 15.711 17.734 1 55.5 14 LYS B CA 1
ATOM 2522 C C . LYS B 1 14 ? -29.078 14.367 17.406 1 55.5 14 LYS B C 1
ATOM 2524 O O . LYS B 1 14 ? -28.391 13.445 16.953 1 55.5 14 LYS B O 1
ATOM 2529 N N . LEU B 1 15 ? -30.312 14.242 17.734 1 54.38 15 LEU B N 1
ATOM 2530 C CA . LEU B 1 15 ? -31.016 12.992 17.453 1 54.38 15 LEU B CA 1
ATOM 2531 C C . LEU B 1 15 ? -31.062 12.727 15.945 1 54.38 15 LEU B C 1
ATOM 2533 O O . LEU B 1 15 ? -30.906 11.586 15.508 1 54.38 15 LEU B O 1
ATOM 2537 N N . THR B 1 16 ? -31.375 13.648 15.234 1 53.31 16 THR B N 1
ATOM 2538 C CA . THR B 1 16 ? -31.375 13.492 13.789 1 53.31 16 THR B CA 1
ATOM 2539 C C . THR B 1 16 ? -29.969 13.125 13.289 1 53.31 16 THR B C 1
ATOM 2541 O O . THR B 1 16 ? -29.828 12.32 12.367 1 53.31 16 THR B O 1
ATOM 2544 N N . GLY B 1 17 ? -29.047 13.719 13.891 1 53.41 17 GLY B N 1
ATOM 2545 C CA . GLY B 1 17 ? -27.672 13.352 13.578 1 53.41 17 GLY B CA 1
ATOM 2546 C C . GLY B 1 17 ? -27.359 11.898 13.891 1 53.41 17 GLY B C 1
ATOM 2547 O O . GLY B 1 17 ? -26.734 11.203 13.078 1 53.41 17 GLY B O 1
ATOM 2548 N N . TRP B 1 18 ? -27.922 11.5 15.023 1 56.78 18 TRP B N 1
ATOM 2549 C CA . TRP B 1 18 ? -27.719 10.117 15.414 1 56.78 18 TRP B CA 1
ATOM 2550 C C . TRP B 1 18 ? -28.453 9.164 14.484 1 56.78 18 TRP B C 1
ATOM 2552 O O . TRP B 1 18 ? -27.953 8.094 14.148 1 56.78 18 TRP B O 1
ATOM 2562 N N . ILE B 1 19 ? -29.641 9.414 14.234 1 56.75 19 ILE B N 1
ATOM 2563 C CA . ILE B 1 19 ? -30.438 8.562 13.359 1 56.75 19 ILE B CA 1
ATOM 2564 C C . ILE B 1 19 ? -29.75 8.445 11.992 1 56.75 19 ILE B C 1
ATOM 2566 O O . ILE B 1 19 ? -29.781 7.383 11.367 1 56.75 19 ILE B O 1
ATOM 2570 N N . LEU B 1 20 ? -29.234 9.516 11.648 1 55.16 20 LEU B N 1
ATOM 2571 C CA . LEU B 1 20 ? -28.547 9.461 10.367 1 55.16 20 LEU B CA 1
ATOM 2572 C C . LEU B 1 20 ? -27.219 8.727 10.484 1 55.16 20 LEU B C 1
ATOM 2574 O O . LEU B 1 20 ? -26.812 8 9.57 1 55.16 20 LEU B O 1
ATOM 2578 N N . ILE B 1 21 ? -26.734 8.852 11.695 1 59.91 21 ILE B N 1
ATOM 2579 C CA . ILE B 1 21 ? -25.391 8.312 11.844 1 59.91 21 ILE B CA 1
ATOM 2580 C C . ILE B 1 21 ? -25.453 6.832 12.203 1 59.91 21 ILE B C 1
ATOM 2582 O O . ILE B 1 21 ? -24.594 6.047 11.797 1 59.91 21 ILE B O 1
ATOM 2586 N N . ALA B 1 22 ? -26.531 6.457 12.891 1 62.25 22 ALA B N 1
ATOM 2587 C CA . ALA B 1 22 ? -26.625 5.094 13.406 1 62.25 22 ALA B CA 1
ATOM 2588 C C . ALA B 1 22 ? -26.656 4.078 12.266 1 62.25 22 ALA B C 1
ATOM 2590 O O . ALA B 1 22 ? -25.922 3.092 12.273 1 62.25 22 ALA B O 1
ATOM 2591 N N . PRO B 1 23 ? -27.547 4.266 11.352 1 59.81 23 PRO B N 1
ATOM 2592 C CA . PRO B 1 23 ? -27.531 3.287 10.258 1 59.81 23 PRO B CA 1
ATOM 2593 C C . PRO B 1 23 ? -26.188 3.219 9.547 1 59.81 23 PRO B C 1
ATOM 2595 O O . PRO B 1 23 ? -25.75 2.137 9.148 1 59.81 23 PRO B O 1
ATOM 2598 N N . ALA B 1 24 ? -25.656 4.41 9.523 1 59.5 24 ALA B N 1
ATOM 2599 C CA . ALA B 1 24 ? -24.359 4.438 8.867 1 59.5 24 ALA B CA 1
ATOM 2600 C C . ALA B 1 24 ? -23.328 3.654 9.672 1 59.5 24 ALA B C 1
ATOM 2602 O O . ALA B 1 24 ? -22.516 2.92 9.102 1 59.5 24 ALA B O 1
ATOM 2603 N N . LEU B 1 25 ? -23.484 3.752 10.938 1 62.16 25 LEU B N 1
ATOM 2604 C CA . LEU B 1 25 ? -22.531 3.061 11.805 1 62.16 25 LEU B CA 1
ATOM 2605 C C . LEU B 1 25 ? -22.75 1.552 11.758 1 62.16 25 LEU B C 1
ATOM 2607 O O . LEU B 1 25 ? -21.797 0.777 11.781 1 62.16 25 LEU B O 1
ATOM 2611 N N . ILE B 1 26 ? -23.953 1.15 11.719 1 62.62 26 ILE B N 1
ATOM 2612 C CA . ILE B 1 26 ? -24.266 -0.272 11.672 1 62.62 26 ILE B CA 1
ATOM 2613 C C . ILE B 1 26 ? -23.781 -0.873 10.359 1 62.62 26 ILE B C 1
ATOM 2615 O O . ILE B 1 26 ? -23.172 -1.948 10.352 1 62.62 26 ILE B O 1
ATOM 2619 N N . ILE B 1 27 ? -24.016 -0.144 9.336 1 58.44 27 ILE B N 1
ATOM 2620 C CA . ILE B 1 27 ? -23.578 -0.627 8.031 1 58.44 27 ILE B CA 1
ATOM 2621 C C . ILE B 1 27 ? -22.047 -0.683 7.984 1 58.44 27 ILE B C 1
ATOM 2623 O O . ILE B 1 27 ? -21.469 -1.666 7.512 1 58.44 27 ILE B O 1
ATOM 2627 N N . LEU B 1 28 ? -21.609 0.375 8.562 1 58 28 LEU B N 1
ATOM 2628 C CA . LEU B 1 28 ? -20.156 0.416 8.594 1 58 28 LEU B CA 1
ATOM 2629 C C . LEU B 1 28 ? -19.594 -0.721 9.438 1 58 28 LEU B C 1
ATOM 2631 O O . LEU B 1 28 ? -18.625 -1.373 9.047 1 58 28 LEU B O 1
ATOM 2635 N N . GLY B 1 29 ? -20.219 -0.899 10.609 1 61.91 29 GLY B N 1
ATOM 2636 C CA . GLY B 1 29 ? -19.781 -1.971 11.492 1 61.91 29 GLY B CA 1
ATOM 2637 C C . GLY B 1 29 ? -19.906 -3.348 10.867 1 61.91 29 GLY B C 1
ATOM 2638 O O . GLY B 1 29 ? -18.984 -4.156 10.945 1 61.91 29 GLY B O 1
ATOM 2639 N N . PHE B 1 30 ? -20.984 -3.518 10.242 1 61.47 30 PHE B N 1
ATOM 2640 C CA . PHE B 1 30 ? -21.234 -4.816 9.625 1 61.47 30 PHE B CA 1
ATOM 2641 C C . PHE B 1 30 ? -20.25 -5.078 8.5 1 61.47 30 PHE B C 1
ATOM 2643 O O . PHE B 1 30 ? -19.688 -6.172 8.398 1 61.47 30 PHE B O 1
ATOM 2650 N N . VAL B 1 31 ? -20.094 -4.055 7.777 1 59.53 31 VAL B N 1
ATOM 2651 C CA . VAL B 1 31 ? -19.25 -4.223 6.605 1 59.53 31 VAL B CA 1
ATOM 2652 C C . VAL B 1 31 ? -17.797 -4.438 7.043 1 59.53 31 VAL B C 1
ATOM 2654 O O . VAL B 1 31 ? -17.078 -5.246 6.449 1 59.53 31 VAL B O 1
ATOM 2657 N N . PHE B 1 32 ? -17.484 -3.861 8.148 1 62.12 32 PHE B N 1
ATOM 2658 C CA . PHE B 1 32 ? -16.078 -3.902 8.562 1 62.12 32 PHE B CA 1
ATOM 2659 C C . PHE B 1 32 ? -15.82 -5.098 9.469 1 62.12 32 PHE B C 1
ATOM 2661 O O . PHE B 1 32 ? -14.75 -5.707 9.414 1 62.12 32 PHE B O 1
ATOM 2668 N N . ILE B 1 33 ? -16.875 -5.539 10.188 1 70.75 33 ILE B N 1
ATOM 2669 C CA . ILE B 1 33 ? -16.672 -6.562 11.211 1 70.75 33 ILE B CA 1
ATOM 2670 C C . ILE B 1 33 ? -16.969 -7.941 10.625 1 70.75 33 ILE B C 1
ATOM 2672 O O . ILE B 1 33 ? -16.375 -8.938 11.039 1 70.75 33 ILE B O 1
ATOM 2676 N N . TYR B 1 34 ? -17.703 -7.918 9.641 1 72.31 34 TYR B N 1
ATOM 2677 C CA . TYR B 1 34 ? -18.203 -9.188 9.141 1 72.31 34 TYR B CA 1
ATOM 2678 C C . TYR B 1 34 ? -17.078 -10.031 8.555 1 72.31 34 TYR B C 1
ATOM 2680 O O . TYR B 1 34 ? -16.922 -11.203 8.906 1 72.31 34 TYR B O 1
ATOM 2688 N N . PRO B 1 35 ? -16.266 -9.477 7.668 1 72 35 PRO B N 1
ATOM 2689 C CA . PRO B 1 35 ? -15.195 -10.312 7.125 1 72 35 PRO B CA 1
ATOM 2690 C C . PRO B 1 35 ? -14.258 -10.844 8.203 1 72 35 PRO B C 1
ATOM 2692 O O . PRO B 1 35 ? -13.797 -11.984 8.125 1 72 35 PRO B O 1
ATOM 2695 N N . ILE B 1 36 ? -14.031 -10.086 9.141 1 75.06 36 ILE B N 1
ATOM 2696 C CA . ILE B 1 36 ? -13.156 -10.477 10.242 1 75.06 36 ILE B CA 1
ATOM 2697 C C . ILE B 1 36 ? -13.828 -11.57 11.062 1 75.06 36 ILE B C 1
ATOM 2699 O O . ILE B 1 36 ? -13.188 -12.57 11.414 1 75.06 36 ILE B O 1
ATOM 2703 N N . GLY B 1 37 ? -15.117 -11.391 11.383 1 79.5 37 GLY B N 1
ATOM 2704 C CA . GLY B 1 37 ? -15.867 -12.391 12.117 1 79.5 37 GLY B CA 1
ATOM 2705 C C . GLY B 1 37 ? -15.938 -13.727 11.398 1 79.5 37 GLY B C 1
ATOM 2706 O O . GLY B 1 37 ? -15.852 -14.781 12.031 1 79.5 37 GLY B O 1
ATOM 2707 N N . ARG B 1 38 ? -16.078 -13.648 10.156 1 76.38 38 ARG B N 1
ATOM 2708 C CA . ARG B 1 38 ? -16.156 -14.875 9.367 1 76.38 38 ARG B CA 1
ATOM 2709 C C . ARG B 1 38 ? -14.82 -15.625 9.391 1 76.38 38 ARG B C 1
ATOM 2711 O O . ARG B 1 38 ? -14.797 -16.859 9.398 1 76.38 38 ARG B O 1
ATOM 2718 N N . ALA B 1 39 ? -13.766 -14.891 9.234 1 79.44 39 ALA B N 1
ATOM 2719 C CA . ALA B 1 39 ? -12.461 -15.531 9.352 1 79.44 39 ALA B CA 1
ATOM 2720 C C . ALA B 1 39 ? -12.312 -16.234 10.695 1 79.44 39 ALA B C 1
ATOM 2722 O O . ALA B 1 39 ? -11.812 -17.359 10.758 1 79.44 39 ALA B O 1
ATOM 2723 N N . PHE B 1 40 ? -12.789 -15.609 11.719 1 85.69 40 PHE B N 1
ATOM 2724 C CA . PHE B 1 40 ? -12.742 -16.219 13.047 1 85.69 40 PHE B CA 1
ATOM 2725 C C . PHE B 1 40 ? -13.602 -17.469 13.094 1 85.69 40 PHE B C 1
ATOM 2727 O O . PHE B 1 40 ? -13.188 -18.484 13.656 1 85.69 40 PHE B O 1
ATOM 2734 N N . TRP B 1 41 ? -14.742 -17.359 12.555 1 85.81 41 TRP B N 1
ATOM 2735 C CA . TRP B 1 41 ? -15.656 -18.5 12.523 1 85.81 41 TRP B CA 1
ATOM 2736 C C . TRP B 1 41 ? -15.031 -19.672 11.766 1 85.81 41 TRP B C 1
ATOM 2738 O O . TRP B 1 41 ? -15.047 -20.797 12.25 1 85.81 41 TRP B O 1
ATOM 2748 N N . LEU B 1 42 ? -14.469 -19.453 10.633 1 85.69 42 LEU B N 1
ATOM 2749 C CA . LEU B 1 42 ? -13.898 -20.5 9.789 1 85.69 42 LEU B CA 1
ATOM 2750 C C . LEU B 1 42 ? -12.68 -21.125 10.461 1 85.69 42 LEU B C 1
ATOM 2752 O O . LEU B 1 42 ? -12.359 -22.297 10.203 1 85.69 42 LEU B O 1
ATOM 2756 N N . SER B 1 43 ? -12.039 -20.359 11.266 1 91.12 43 SER B N 1
ATOM 2757 C CA . SER B 1 43 ? -10.844 -20.859 11.938 1 91.12 43 SER B CA 1
ATOM 2758 C C . SER B 1 43 ? -11.18 -21.984 12.914 1 91.12 43 SER B C 1
ATOM 2760 O O . SER B 1 43 ? -10.297 -22.719 13.336 1 91.12 43 SER B O 1
ATOM 2762 N N . LEU B 1 44 ? -12.422 -22.109 13.25 1 93.56 44 LEU B N 1
ATOM 2763 C CA . LEU B 1 44 ? -12.859 -23.141 14.18 1 93.56 44 LEU B CA 1
ATOM 2764 C C . LEU B 1 44 ? -13.297 -24.391 13.438 1 93.56 44 LEU B C 1
ATOM 2766 O O . LEU B 1 44 ? -13.727 -25.375 14.062 1 93.56 44 LEU B O 1
ATOM 2770 N N . PHE B 1 45 ? -13.133 -24.391 12.133 1 91.12 45 PHE B N 1
ATOM 2771 C CA . PHE B 1 45 ? -13.586 -25.5 11.312 1 91.12 45 PHE B CA 1
ATOM 2772 C C . PHE B 1 45 ? -12.422 -26.094 10.531 1 91.12 45 PHE B C 1
ATOM 2774 O O . PHE B 1 45 ? -11.43 -25.422 10.258 1 91.12 45 PHE B O 1
ATOM 2781 N N . THR B 1 46 ? -12.531 -27.391 10.336 1 87.38 46 THR B N 1
ATOM 2782 C CA . THR B 1 46 ? -11.703 -28.016 9.312 1 87.38 46 THR B CA 1
ATOM 2783 C C . THR B 1 46 ? -12.375 -27.938 7.945 1 87.38 46 THR B C 1
ATOM 2785 O O . THR B 1 46 ? -13.516 -28.391 7.781 1 87.38 46 THR B O 1
ATOM 2788 N N . ASN B 1 47 ? -11.797 -27.312 7.055 1 84.38 47 ASN B N 1
ATOM 2789 C CA . ASN B 1 47 ? -12.297 -27.109 5.699 1 84.38 47 ASN B CA 1
ATOM 2790 C C . ASN B 1 47 ? -11.18 -27.188 4.668 1 84.38 47 ASN B C 1
ATOM 2792 O O . ASN B 1 47 ? -10.586 -26.156 4.32 1 84.38 47 ASN B O 1
ATOM 2796 N N . ASN B 1 48 ? -11 -28.375 4.211 1 84.5 48 ASN B N 1
ATOM 2797 C CA . ASN B 1 48 ? -9.93 -28.641 3.254 1 84.5 48 ASN B CA 1
ATOM 2798 C C . ASN B 1 48 ? -10.32 -29.734 2.271 1 84.5 48 ASN B C 1
ATOM 2800 O O . ASN B 1 48 ? -11.492 -30.109 2.182 1 84.5 48 ASN B O 1
ATOM 2804 N N . LEU B 1 49 ? -9.367 -30.078 1.479 1 75.94 49 LEU B N 1
ATOM 2805 C CA . LEU B 1 49 ? -9.641 -31.094 0.471 1 75.94 49 LEU B CA 1
ATOM 2806 C C . LEU B 1 49 ? -10.055 -32.406 1.123 1 75.94 49 LEU B C 1
ATOM 2808 O O . LEU B 1 49 ? -10.883 -33.125 0.579 1 75.94 49 LEU B O 1
ATOM 2812 N N . GLY B 1 50 ? -9.492 -32.625 2.314 1 79.25 50 GLY B N 1
ATOM 2813 C CA . GLY B 1 50 ? -9.836 -33.844 3.035 1 79.25 50 GLY B CA 1
ATOM 2814 C C . GLY B 1 50 ? -11.305 -33.906 3.428 1 79.25 50 GLY B C 1
ATOM 2815 O O . GLY B 1 50 ? -11.891 -34.969 3.486 1 79.25 50 GLY B O 1
ATOM 2816 N N . THR B 1 51 ? -11.891 -32.781 3.689 1 81.69 51 THR B N 1
ATOM 2817 C CA . THR B 1 51 ? -13.305 -32.719 4.027 1 81.69 51 THR B CA 1
ATOM 2818 C C . THR B 1 51 ? -14.141 -32.406 2.791 1 81.69 51 THR B C 1
ATOM 2820 O O . THR B 1 51 ? -15.305 -32.031 2.906 1 81.69 51 THR B O 1
ATOM 2823 N N . GLN B 1 52 ? -13.508 -32.5 1.567 1 77.5 52 GLN B N 1
ATOM 2824 C CA . GLN B 1 52 ? -14.156 -32.156 0.306 1 77.5 52 GLN B CA 1
ATOM 2825 C C . GLN B 1 52 ? -14.672 -30.734 0.318 1 77.5 52 GLN B C 1
ATOM 2827 O O . GLN B 1 52 ? -15.797 -30.469 -0.12 1 77.5 52 GLN B O 1
ATOM 2832 N N . LEU B 1 53 ? -13.984 -29.969 1.122 1 75.38 53 LEU B N 1
ATOM 2833 C CA . LEU B 1 53 ? -14.211 -28.531 1.189 1 75.38 53 LEU B CA 1
ATOM 2834 C C . LEU B 1 53 ? -15.508 -28.219 1.938 1 75.38 53 LEU B C 1
ATOM 2836 O O . LEU B 1 53 ? -16.125 -27.172 1.718 1 75.38 53 LEU B O 1
ATOM 2840 N N . GLN B 1 54 ? -15.945 -29.219 2.807 1 80.75 54 GLN B N 1
ATOM 2841 C CA . GLN B 1 54 ? -17.047 -28.984 3.727 1 80.75 54 GLN B CA 1
ATOM 2842 C C . GLN B 1 54 ? -16.547 -28.625 5.121 1 80.75 54 GLN B C 1
ATOM 2844 O O . GLN B 1 54 ? -15.625 -29.266 5.633 1 80.75 54 GLN B O 1
ATOM 2849 N N . PRO B 1 55 ? -17.172 -27.594 5.633 1 85.38 55 PRO B N 1
ATOM 2850 C CA . PRO B 1 55 ? -16.719 -27.188 6.965 1 85.38 55 PRO B CA 1
ATOM 2851 C C . PRO B 1 55 ? -17.172 -28.156 8.062 1 85.38 55 PRO B C 1
ATOM 2853 O O . PRO B 1 55 ? -18.359 -28.469 8.148 1 85.38 55 PRO B O 1
ATOM 2856 N N . ILE B 1 56 ? -16.172 -28.719 8.789 1 90.31 56 ILE B N 1
ATOM 2857 C CA . ILE B 1 56 ? -16.438 -29.562 9.953 1 90.31 56 ILE B CA 1
ATOM 2858 C C . ILE B 1 56 ? -15.898 -28.891 11.211 1 90.31 56 ILE B C 1
ATOM 2860 O O . ILE B 1 56 ? -14.719 -28.531 11.281 1 90.31 56 ILE B O 1
ATOM 2864 N N . PHE B 1 57 ? -16.844 -28.75 12.164 1 92.69 57 PHE B N 1
ATOM 2865 C CA . PHE B 1 57 ? -16.422 -28.078 13.383 1 92.69 57 PHE B CA 1
ATOM 2866 C C . PHE B 1 57 ? -15.305 -28.844 14.078 1 92.69 57 PHE B C 1
ATOM 2868 O O . PHE B 1 57 ? -15.422 -30.047 14.312 1 92.69 57 PHE B O 1
ATOM 2875 N N . ALA B 1 58 ? -14.172 -28.156 14.359 1 92.88 58 ALA B N 1
ATOM 2876 C CA . ALA B 1 58 ? -13.008 -28.812 14.953 1 92.88 58 ALA B CA 1
ATOM 2877 C C . ALA B 1 58 ? -12.516 -28.031 16.172 1 92.88 58 ALA B C 1
ATOM 2879 O O . ALA B 1 58 ? -11.453 -28.344 16.719 1 92.88 58 ALA B O 1
ATOM 2880 N N . GLY B 1 59 ? -13.289 -27.047 16.578 1 93.81 59 GLY B N 1
ATOM 2881 C CA . GLY B 1 59 ? -12.906 -26.281 17.75 1 93.81 59 GLY B CA 1
ATOM 2882 C C . GLY B 1 59 ? -11.562 -25.594 17.594 1 93.81 59 GLY B C 1
ATOM 2883 O O . GLY B 1 59 ? -11.336 -24.859 16.625 1 93.81 59 GLY B O 1
ATOM 2884 N N . LEU B 1 60 ? -10.617 -26.016 18.547 1 94.44 60 LEU B N 1
ATOM 2885 C CA . LEU B 1 60 ? -9.344 -25.312 18.562 1 94.44 60 LEU B CA 1
ATOM 2886 C C . LEU B 1 60 ? -8.25 -26.141 17.906 1 94.44 60 LEU B C 1
ATOM 2888 O O . LEU B 1 60 ? -7.062 -25.875 18.094 1 94.44 60 LEU B O 1
ATOM 2892 N N . SER B 1 61 ? -8.617 -27.094 17.078 1 95.19 61 SER B N 1
ATOM 2893 C CA . SER B 1 61 ? -7.668 -28 16.453 1 95.19 61 SER B CA 1
ATOM 2894 C C . SER B 1 61 ? -6.707 -27.25 15.539 1 95.19 61 SER B C 1
ATOM 2896 O O . SER B 1 61 ? -5.516 -27.562 15.492 1 95.19 61 SER B O 1
ATOM 2898 N N . ASN B 1 62 ? -7.238 -26.297 14.789 1 96.12 62 ASN B N 1
ATOM 2899 C CA . ASN B 1 62 ? -6.391 -25.516 13.906 1 96.12 62 ASN B CA 1
ATOM 2900 C C . ASN B 1 62 ? -5.344 -24.719 14.688 1 96.12 62 ASN B C 1
ATOM 2902 O O . ASN B 1 62 ? -4.211 -24.562 14.219 1 96.12 62 ASN B O 1
ATOM 2906 N N . TYR B 1 63 ? -5.715 -24.312 15.859 1 96.06 63 TYR B N 1
ATOM 2907 C CA . TYR B 1 63 ? -4.793 -23.547 16.672 1 96.06 63 TYR B CA 1
ATOM 2908 C C . TYR B 1 63 ? -3.742 -24.438 17.312 1 96.06 63 TYR B C 1
ATOM 2910 O O . TYR B 1 63 ? -2.59 -24.031 17.5 1 96.06 63 TYR B O 1
ATOM 2918 N N . GLN B 1 64 ? -4.129 -25.578 17.656 1 95.88 64 GLN B N 1
ATOM 2919 C CA . GLN B 1 64 ? -3.162 -26.547 18.141 1 95.88 64 GLN B CA 1
ATOM 2920 C C . GLN B 1 64 ? -2.145 -26.906 17.062 1 95.88 64 GLN B C 1
ATOM 2922 O O . GLN B 1 64 ? -0.947 -27 17.344 1 95.88 64 GLN B O 1
ATOM 2927 N N . ARG B 1 65 ? -2.619 -27.078 15.891 1 95.5 65 ARG B N 1
ATOM 2928 C CA . ARG B 1 65 ? -1.763 -27.328 14.734 1 95.5 65 ARG B CA 1
ATOM 2929 C C . ARG B 1 65 ? -0.795 -26.172 14.508 1 95.5 65 ARG B C 1
ATOM 2931 O O . ARG B 1 65 ? 0.375 -26.391 14.188 1 95.5 65 ARG B O 1
ATOM 2938 N N . LEU B 1 66 ? -1.269 -25.094 14.656 1 96.44 66 LEU B N 1
ATOM 2939 C CA . LEU B 1 66 ? -0.486 -23.875 14.438 1 96.44 66 LEU B CA 1
ATOM 2940 C C . LEU B 1 66 ? 0.694 -23.812 15.406 1 96.44 66 LEU B C 1
ATOM 2942 O O . LEU B 1 66 ? 1.802 -23.438 15.016 1 96.44 66 LEU B O 1
ATOM 2946 N N . ILE B 1 67 ? 0.507 -24.156 16.703 1 95.81 67 ILE B N 1
ATOM 2947 C CA . ILE B 1 67 ? 1.54 -24.094 17.734 1 95.81 67 ILE B CA 1
ATOM 2948 C C . ILE B 1 67 ? 2.703 -25 17.344 1 95.81 67 ILE B C 1
ATOM 2950 O O . ILE B 1 67 ? 3.865 -24.672 17.594 1 95.81 67 ILE B O 1
ATOM 2954 N N . GLY B 1 68 ? 2.414 -26.047 16.688 1 96 68 GLY B N 1
ATOM 2955 C CA . GLY B 1 68 ? 3.443 -27 16.312 1 96 68 GLY B CA 1
ATOM 2956 C C . GLY B 1 68 ? 3.924 -26.844 14.883 1 96 68 GLY B C 1
ATOM 2957 O O . GLY B 1 68 ? 4.723 -27.641 14.398 1 96 68 GLY B O 1
ATOM 2958 N N . ASP B 1 69 ? 3.518 -25.828 14.188 1 97.19 69 ASP B N 1
ATOM 2959 C CA . ASP B 1 69 ? 3.822 -25.625 12.781 1 97.19 69 ASP B CA 1
ATOM 2960 C C . ASP B 1 69 ? 5.121 -24.844 12.602 1 97.19 69 ASP B C 1
ATOM 2962 O O . ASP B 1 69 ? 5.117 -23.609 12.664 1 97.19 69 ASP B O 1
ATOM 2966 N N . GLY B 1 70 ? 6.234 -25.516 12.328 1 96.94 70 GLY B N 1
ATOM 2967 C CA . GLY B 1 70 ? 7.531 -24.891 12.148 1 96.94 70 GLY B CA 1
ATOM 2968 C C . GLY B 1 70 ? 7.535 -23.859 11.023 1 96.94 70 GLY B C 1
ATOM 2969 O O . GLY B 1 70 ? 8.227 -22.844 11.117 1 96.94 70 GLY B O 1
ATOM 2970 N N . ARG B 1 71 ? 6.773 -24.125 9.945 1 96.19 71 ARG B N 1
ATOM 2971 C CA . ARG B 1 71 ? 6.703 -23.188 8.828 1 96.19 71 ARG B CA 1
ATOM 2972 C C . ARG B 1 71 ? 6.082 -21.859 9.258 1 96.19 71 ARG B C 1
ATOM 2974 O O . ARG B 1 71 ? 6.523 -20.797 8.828 1 96.19 71 ARG B O 1
ATOM 2981 N N . PHE B 1 72 ? 5.055 -22 10.18 1 96.88 72 PHE B N 1
ATOM 2982 C CA . PHE B 1 72 ? 4.434 -20.781 10.695 1 96.88 72 PHE B CA 1
ATOM 2983 C C . PHE B 1 72 ? 5.445 -19.938 11.461 1 96.88 72 PHE B C 1
ATOM 2985 O O . PHE B 1 72 ? 5.566 -18.734 11.219 1 96.88 72 PHE B O 1
ATOM 2992 N N . TRP B 1 73 ? 6.191 -20.562 12.258 1 96.75 73 TRP B N 1
ATOM 2993 C CA . TRP B 1 73 ? 7.145 -19.828 13.086 1 96.75 73 TRP B CA 1
ATOM 2994 C C . TRP B 1 73 ? 8.289 -19.281 12.242 1 96.75 73 TRP B C 1
ATOM 2996 O O . TRP B 1 73 ? 8.805 -18.188 12.516 1 96.75 73 TRP B O 1
ATOM 3006 N N . GLN B 1 74 ? 8.695 -20.016 11.242 1 97.06 74 GLN B N 1
ATOM 3007 C CA . GLN B 1 74 ? 9.727 -19.516 10.336 1 97.06 74 GLN B CA 1
ATOM 3008 C C . GLN B 1 74 ? 9.234 -18.297 9.555 1 97.06 74 GLN B C 1
ATOM 3010 O O . GLN B 1 74 ? 9.969 -17.312 9.398 1 97.06 74 GLN B O 1
ATOM 3015 N N . THR B 1 75 ? 8.023 -18.375 8.977 1 97.31 75 THR B N 1
ATOM 3016 C CA . THR B 1 75 ? 7.477 -17.25 8.211 1 97.31 75 THR B CA 1
ATOM 3017 C C . THR B 1 75 ? 7.262 -16.031 9.102 1 97.31 75 THR B C 1
ATOM 3019 O O . THR B 1 75 ? 7.426 -14.898 8.664 1 97.31 75 THR B O 1
ATOM 3022 N N . MET B 1 76 ? 6.898 -16.328 10.375 1 95.62 76 MET B N 1
ATOM 3023 C CA . MET B 1 76 ? 6.762 -15.242 11.344 1 95.62 76 MET B CA 1
ATOM 3024 C C . MET B 1 76 ? 8.109 -14.594 11.617 1 95.62 76 MET B C 1
ATOM 3026 O O . MET B 1 76 ? 8.203 -13.367 11.734 1 95.62 76 MET B O 1
ATOM 3030 N N . TRP B 1 77 ? 9.07 -15.383 11.742 1 96.69 77 TRP B N 1
ATOM 3031 C CA . TRP B 1 77 ? 10.422 -14.875 11.938 1 96.69 77 TRP B CA 1
ATOM 3032 C C . TRP B 1 77 ? 10.867 -14.039 10.742 1 96.69 77 TRP B C 1
ATOM 3034 O O . TRP B 1 77 ? 11.383 -12.93 10.906 1 96.69 77 TRP B O 1
ATOM 3044 N N . ASN B 1 78 ? 10.695 -14.539 9.547 1 97.88 78 ASN B N 1
ATOM 3045 C CA . ASN B 1 78 ? 11.031 -13.812 8.328 1 97.88 78 ASN B CA 1
ATOM 3046 C C . ASN B 1 78 ? 10.312 -12.477 8.25 1 97.88 78 ASN B C 1
ATOM 3048 O O . ASN B 1 78 ? 10.914 -11.453 7.902 1 97.88 78 ASN B O 1
ATOM 3052 N N . THR B 1 79 ? 9.031 -12.547 8.617 1 96.75 79 THR B N 1
ATOM 3053 C CA . THR B 1 79 ? 8.211 -11.344 8.594 1 96.75 79 THR B CA 1
ATOM 3054 C C . THR B 1 79 ? 8.734 -10.312 9.594 1 96.75 79 THR B C 1
ATOM 3056 O O . THR B 1 79 ? 8.828 -9.125 9.273 1 96.75 79 THR B O 1
ATOM 3059 N N . SER B 1 80 ? 9.078 -10.781 10.75 1 95.81 80 SER B N 1
ATOM 3060 C CA . SER B 1 80 ? 9.57 -9.891 11.805 1 95.81 80 SER B CA 1
ATOM 3061 C C . SER B 1 80 ? 10.914 -9.273 11.414 1 95.81 80 SER B C 1
ATOM 3063 O O . SER B 1 80 ? 11.125 -8.078 11.602 1 95.81 80 SER B O 1
ATOM 3065 N N . VAL B 1 81 ? 11.812 -10.055 10.914 1 97.56 81 VAL B N 1
ATOM 3066 C CA . VAL B 1 81 ? 13.125 -9.578 10.492 1 97.56 81 VAL B CA 1
ATOM 3067 C C . VAL B 1 81 ? 12.961 -8.516 9.398 1 97.56 81 VAL B C 1
ATOM 3069 O O . VAL B 1 81 ? 13.539 -7.43 9.492 1 97.56 81 VAL B O 1
ATOM 3072 N N . PHE B 1 82 ? 12.172 -8.844 8.422 1 97.69 82 PHE B N 1
ATOM 3073 C CA . PHE B 1 82 ? 11.898 -7.914 7.332 1 97.69 82 PHE B CA 1
ATOM 3074 C C . PHE B 1 82 ? 11.328 -6.602 7.863 1 97.69 82 PHE B C 1
ATOM 3076 O O . PHE B 1 82 ? 11.797 -5.523 7.496 1 97.69 82 PHE B O 1
ATOM 3083 N N . THR B 1 83 ? 10.336 -6.742 8.703 1 96.31 83 THR B N 1
ATOM 3084 C CA . THR B 1 83 ? 9.602 -5.586 9.203 1 96.31 83 THR B CA 1
ATOM 3085 C C . THR B 1 83 ? 10.5 -4.695 10.055 1 96.31 83 THR B C 1
ATOM 3087 O O . THR B 1 83 ? 10.602 -3.492 9.812 1 96.31 83 THR B O 1
ATOM 3090 N N . ILE B 1 84 ? 11.195 -5.246 10.969 1 95.62 84 ILE B N 1
ATOM 3091 C CA . ILE B 1 84 ? 11.984 -4.488 11.938 1 95.62 84 ILE B CA 1
ATOM 3092 C C . ILE B 1 84 ? 13.156 -3.807 11.227 1 95.62 84 ILE B C 1
ATOM 3094 O O . ILE B 1 84 ? 13.383 -2.607 11.406 1 95.62 84 ILE B O 1
ATOM 3098 N N . ILE B 1 85 ? 13.828 -4.496 10.398 1 97.5 85 ILE B N 1
ATOM 3099 C CA . ILE B 1 85 ? 15.008 -3.947 9.742 1 97.5 85 ILE B CA 1
ATOM 3100 C C . ILE B 1 85 ? 14.594 -2.895 8.719 1 97.5 85 ILE B C 1
ATOM 3102 O O . ILE B 1 85 ? 15.211 -1.832 8.625 1 97.5 85 ILE B O 1
ATOM 3106 N N . SER B 1 86 ? 13.547 -3.172 7.934 1 97.44 86 SER B N 1
ATOM 3107 C CA . SER B 1 86 ? 13.086 -2.211 6.938 1 97.44 86 SER B CA 1
ATOM 3108 C C . SER B 1 86 ? 12.648 -0.904 7.59 1 97.44 86 SER B C 1
ATOM 3110 O O . SER B 1 86 ? 13.031 0.179 7.145 1 97.44 86 SER B O 1
ATOM 3112 N N . ILE B 1 87 ? 11.859 -1.056 8.648 1 95.69 87 ILE B N 1
ATOM 3113 C CA . ILE B 1 87 ? 11.336 0.132 9.312 1 95.69 87 ILE B CA 1
ATOM 3114 C C . ILE B 1 87 ? 12.492 0.938 9.906 1 95.69 87 ILE B C 1
ATOM 3116 O O . ILE B 1 87 ? 12.508 2.168 9.82 1 95.69 87 ILE B O 1
ATOM 3120 N N . PHE B 1 88 ? 13.398 0.262 10.508 1 96.44 88 PHE B N 1
ATOM 3121 C CA . PHE B 1 88 ? 14.555 0.929 11.102 1 96.44 88 PHE B CA 1
ATOM 3122 C C . PHE B 1 88 ? 15.328 1.7 10.039 1 96.44 88 PHE B C 1
ATOM 3124 O O . PHE B 1 88 ? 15.648 2.875 10.234 1 96.44 88 PHE B O 1
ATOM 3131 N N . LEU B 1 89 ? 15.625 1.088 8.977 1 96.12 89 LEU B N 1
ATOM 3132 C CA . LEU B 1 89 ? 16.375 1.727 7.898 1 96.12 89 LEU B CA 1
ATOM 3133 C C . LEU B 1 89 ? 15.586 2.881 7.293 1 96.12 89 LEU B C 1
ATOM 3135 O O . LEU B 1 89 ? 16.156 3.93 6.98 1 96.12 89 LEU B O 1
ATOM 3139 N N . GLU B 1 90 ? 14.297 2.67 7.086 1 95.31 90 GLU B N 1
ATOM 3140 C CA . GLU B 1 90 ? 13.438 3.717 6.531 1 95.31 90 GLU B CA 1
ATOM 3141 C C . GLU B 1 90 ? 13.406 4.941 7.438 1 95.31 90 GLU B C 1
ATOM 3143 O O . GLU B 1 90 ? 13.391 6.078 6.957 1 95.31 90 GLU B O 1
ATOM 3148 N N . LEU B 1 91 ? 13.383 4.664 8.734 1 95.25 91 LEU B N 1
ATOM 3149 C CA . LEU B 1 91 ? 13.359 5.773 9.68 1 95.25 91 LEU B CA 1
ATOM 3150 C C . LEU B 1 91 ? 14.664 6.559 9.633 1 95.25 91 LEU B C 1
ATOM 3152 O O . LEU B 1 91 ? 14.656 7.793 9.617 1 95.25 91 LEU B O 1
ATOM 3156 N N . VAL B 1 92 ? 15.742 5.863 9.594 1 94.81 92 VAL B N 1
ATOM 3157 C CA . VAL B 1 92 ? 17.062 6.5 9.609 1 94.81 92 VAL B CA 1
ATOM 3158 C C . VAL B 1 92 ? 17.281 7.258 8.305 1 94.81 92 VAL B C 1
ATOM 3160 O O . VAL B 1 92 ? 17.609 8.445 8.32 1 94.81 92 VAL B O 1
ATOM 3163 N N . ILE B 1 93 ? 17.031 6.598 7.219 1 91.06 93 ILE B N 1
ATOM 3164 C CA . ILE B 1 93 ? 17.266 7.219 5.914 1 91.06 93 ILE B CA 1
ATOM 3165 C C . ILE B 1 93 ? 16.219 8.305 5.676 1 91.06 93 ILE B C 1
ATOM 3167 O O . ILE B 1 93 ? 16.531 9.383 5.16 1 91.06 93 ILE B O 1
ATOM 3171 N N . GLY B 1 94 ? 14.953 7.969 6.039 1 91.94 94 GLY B N 1
ATOM 3172 C CA . GLY B 1 94 ? 13.891 8.961 5.906 1 91.94 94 GLY B CA 1
ATOM 3173 C C . GLY B 1 94 ? 14.164 10.227 6.691 1 91.94 94 GLY B C 1
ATOM 3174 O O . GLY B 1 94 ? 13.906 11.328 6.203 1 91.94 94 GLY B O 1
ATOM 3175 N N . MET B 1 95 ? 14.641 10.102 7.902 1 93.25 95 MET B N 1
ATOM 3176 C CA . MET B 1 95 ? 15.008 11.258 8.711 1 93.25 95 MET B CA 1
ATOM 3177 C C . MET B 1 95 ? 16.125 12.055 8.047 1 93.25 95 MET B C 1
ATOM 3179 O O . MET B 1 95 ? 16.094 13.281 8.016 1 93.25 95 MET B O 1
ATOM 3183 N N . GLY B 1 96 ? 17.125 11.344 7.547 1 89.19 96 GLY B N 1
ATOM 3184 C CA . GLY B 1 96 ? 18.188 12.016 6.812 1 89.19 96 GLY B CA 1
ATOM 3185 C C . GLY B 1 96 ? 17.672 12.82 5.637 1 89.19 96 GLY B C 1
ATOM 3186 O O . GLY B 1 96 ? 18.047 13.984 5.469 1 89.19 96 GLY B O 1
ATOM 3187 N N . ILE B 1 97 ? 16.828 12.266 4.871 1 87.12 97 ILE B N 1
ATOM 3188 C CA . ILE B 1 97 ? 16.266 12.938 3.705 1 87.12 97 ILE B CA 1
ATOM 3189 C C . ILE B 1 97 ? 15.414 14.117 4.152 1 87.12 97 ILE B C 1
ATOM 3191 O O . ILE B 1 97 ? 15.492 15.203 3.57 1 87.12 97 ILE B O 1
ATOM 3195 N N . ALA B 1 98 ? 14.586 13.914 5.18 1 90.25 98 ALA B N 1
ATOM 3196 C CA . ALA B 1 98 ? 13.727 14.977 5.695 1 90.25 98 ALA B CA 1
ATOM 3197 C C . ALA B 1 98 ? 14.547 16.172 6.168 1 90.25 98 ALA B C 1
ATOM 3199 O O . ALA B 1 98 ? 14.18 17.312 5.93 1 90.25 98 ALA B O 1
ATOM 3200 N N . LEU B 1 99 ? 15.664 15.914 6.82 1 88.12 99 LEU B N 1
ATOM 3201 C CA . LEU B 1 99 ? 16.531 16.984 7.32 1 88.12 99 LEU B CA 1
ATOM 3202 C C . LEU B 1 99 ? 17.125 17.781 6.164 1 88.12 99 LEU B C 1
ATOM 3204 O O . LEU B 1 99 ? 17.219 19.016 6.246 1 88.12 99 LEU B O 1
ATOM 3208 N N . VAL B 1 100 ? 17.453 17.062 5.137 1 83.38 100 VAL B N 1
ATOM 3209 C CA . VAL B 1 100 ? 18.016 17.734 3.965 1 83.38 100 VAL B CA 1
ATOM 3210 C C . VAL B 1 100 ? 16.938 18.578 3.285 1 83.38 100 VAL B C 1
ATOM 3212 O O . VAL B 1 100 ? 17.172 19.719 2.906 1 83.38 100 VAL B O 1
ATOM 3215 N N . LEU B 1 101 ? 15.789 18.047 3.184 1 83.88 101 LEU B N 1
ATOM 3216 C CA . LEU B 1 101 ? 14.703 18.719 2.484 1 83.88 101 LEU B CA 1
ATOM 3217 C C . LEU B 1 101 ? 14.156 19.875 3.312 1 83.88 101 LEU B C 1
ATOM 3219 O O . LEU B 1 101 ? 13.469 20.75 2.785 1 83.88 101 LEU B O 1
ATOM 3223 N N . ASN B 1 102 ? 14.391 19.75 4.578 1 86.44 102 ASN B N 1
ATOM 3224 C CA . ASN B 1 102 ? 13.93 20.812 5.469 1 86.44 102 ASN B CA 1
ATOM 3225 C C . ASN B 1 102 ? 14.758 22.078 5.324 1 86.44 102 ASN B C 1
ATOM 3227 O O . ASN B 1 102 ? 14.367 23.141 5.793 1 86.44 102 ASN B O 1
ATOM 3231 N N . GLN B 1 103 ? 15.836 21.984 4.691 1 80.31 103 GLN B N 1
ATOM 3232 C CA . GLN B 1 103 ? 16.688 23.141 4.453 1 80.31 103 GLN B CA 1
ATOM 3233 C C . GLN B 1 103 ? 16.25 23.906 3.217 1 80.31 103 GLN B C 1
ATOM 3235 O O . GLN B 1 103 ? 15.547 23.359 2.355 1 80.31 103 GLN B O 1
ATOM 3240 N N . ALA B 1 104 ? 16.531 25.203 3.301 1 74.69 104 ALA B N 1
ATOM 3241 C CA . ALA B 1 104 ? 16.203 26.031 2.139 1 74.69 104 ALA B CA 1
ATOM 3242 C C . ALA B 1 104 ? 17.312 25.953 1.087 1 74.69 104 ALA B C 1
ATOM 3244 O O . ALA B 1 104 ? 18.469 26.219 1.378 1 74.69 104 ALA B O 1
ATOM 3245 N N . PHE B 1 105 ? 17.078 25.234 0.013 1 71.06 105 PHE B N 1
ATOM 3246 C CA . PHE B 1 105 ? 18.047 25.219 -1.073 1 71.06 105 PHE B CA 1
ATOM 3247 C C . PHE B 1 105 ? 17.359 25.25 -2.428 1 71.06 105 PHE B C 1
ATOM 3249 O O . PHE B 1 105 ? 16.141 25.016 -2.512 1 71.06 105 PHE B O 1
ATOM 3256 N N . PHE B 1 106 ? 18.188 25.656 -3.459 1 69.25 106 PHE B N 1
ATOM 3257 C CA . PHE B 1 106 ? 17.672 25.734 -4.82 1 69.25 106 PHE B CA 1
ATOM 3258 C C . PHE B 1 106 ? 17.375 24.359 -5.371 1 69.25 106 PHE B C 1
ATOM 3260 O O . PHE B 1 106 ? 18.172 23.422 -5.207 1 69.25 106 PHE B O 1
ATOM 3267 N N . GLY B 1 107 ? 16.188 24.031 -5.816 1 67.81 107 GLY B N 1
ATOM 3268 C CA . GLY B 1 107 ? 15.797 22.766 -6.398 1 67.81 107 GLY B CA 1
ATOM 3269 C C . GLY B 1 107 ? 15.031 21.875 -5.441 1 67.81 107 GLY B C 1
ATOM 3270 O O . GLY B 1 107 ? 14.852 20.688 -5.703 1 67.81 107 GLY B O 1
ATOM 3271 N N . ARG B 1 108 ? 14.773 22.406 -4.266 1 73.06 108 ARG B N 1
ATOM 3272 C CA . ARG B 1 108 ? 14.062 21.672 -3.229 1 73.06 108 ARG B CA 1
ATOM 3273 C C . ARG B 1 108 ? 12.789 21.031 -3.777 1 73.06 108 ARG B C 1
ATOM 3275 O O . ARG B 1 108 ? 12.461 19.891 -3.447 1 73.06 108 ARG B O 1
ATOM 3282 N N . GLY B 1 109 ? 12.234 21.781 -4.625 1 69.44 109 GLY B N 1
ATOM 3283 C CA . GLY B 1 109 ? 11.023 21.266 -5.238 1 69.44 109 GLY B CA 1
ATOM 3284 C C . GLY B 1 109 ? 11.25 20.031 -6.086 1 69.44 109 GLY B C 1
ATOM 3285 O O . GLY B 1 109 ? 10.508 19.062 -5.984 1 69.44 109 GLY B O 1
ATOM 3286 N N . PHE B 1 110 ? 12.273 20.062 -6.762 1 68.06 110 PHE B N 1
ATOM 3287 C CA . PHE B 1 110 ? 12.617 18.938 -7.617 1 68.06 110 PHE B CA 1
ATOM 3288 C C . PHE B 1 110 ? 12.992 17.719 -6.785 1 68.06 110 PHE B C 1
ATOM 3290 O O . PHE B 1 110 ? 12.586 16.594 -7.098 1 68.06 110 PHE B O 1
ATOM 3297 N N . VAL B 1 111 ? 13.711 17.938 -5.773 1 68.75 111 VAL B N 1
ATOM 3298 C CA . VAL B 1 111 ? 14.156 16.828 -4.922 1 68.75 111 VAL B CA 1
ATOM 3299 C C . VAL B 1 111 ? 12.953 16.234 -4.195 1 68.75 111 VAL B C 1
ATOM 3301 O O . VAL B 1 111 ? 12.844 15.008 -4.07 1 68.75 111 VAL B O 1
ATOM 3304 N N . ARG B 1 112 ? 12.102 17.047 -3.812 1 70.88 112 ARG B N 1
ATOM 3305 C CA . ARG B 1 112 ? 10.891 16.578 -3.133 1 70.88 112 ARG B CA 1
ATOM 3306 C C . ARG B 1 112 ? 10.031 15.734 -4.062 1 70.88 112 ARG B C 1
ATOM 3308 O O . ARG B 1 112 ? 9.539 14.672 -3.674 1 70.88 112 ARG B O 1
ATOM 3315 N N . THR B 1 113 ? 9.961 16.156 -5.238 1 67.38 113 THR B N 1
ATOM 3316 C CA . THR B 1 113 ? 9.117 15.461 -6.199 1 67.38 113 THR B CA 1
ATOM 3317 C C . THR B 1 113 ? 9.766 14.141 -6.621 1 67.38 113 THR B C 1
ATOM 3319 O O . THR B 1 113 ? 9.102 13.109 -6.688 1 67.38 113 THR B O 1
ATOM 3322 N N . SER B 1 114 ? 11.008 14.211 -6.848 1 68 114 SER B N 1
ATOM 3323 C CA . SER B 1 114 ? 11.727 13.016 -7.277 1 68 114 SER B CA 1
ATOM 3324 C C . SER B 1 114 ? 11.75 11.961 -6.176 1 68 114 SER B C 1
ATOM 3326 O O . SER B 1 114 ? 11.719 10.758 -6.457 1 68 114 SER B O 1
ATOM 3328 N N . SER B 1 115 ? 11.766 12.469 -4.969 1 70.56 115 SER B N 1
ATOM 3329 C CA . SER B 1 115 ? 11.82 11.539 -3.844 1 70.56 115 SER B CA 1
ATOM 3330 C C . SER B 1 115 ? 10.516 10.773 -3.693 1 70.56 115 SER B C 1
ATOM 3332 O O . SER B 1 115 ? 10.5 9.672 -3.141 1 70.56 115 SER B O 1
ATOM 3334 N N . LEU B 1 116 ? 9.438 11.258 -4.305 1 72.94 116 LEU B N 1
ATOM 3335 C CA . LEU B 1 116 ? 8.125 10.633 -4.156 1 72.94 116 LEU B CA 1
ATOM 3336 C C . LEU B 1 116 ? 7.883 9.609 -5.258 1 72.94 116 LEU B C 1
ATOM 3338 O O . LEU B 1 116 ? 6.973 8.781 -5.152 1 72.94 116 LEU B O 1
ATOM 3342 N N . ILE B 1 117 ? 8.773 9.547 -6.227 1 73.38 117 ILE B N 1
ATOM 3343 C CA . ILE B 1 117 ? 8.57 8.734 -7.422 1 73.38 117 ILE B CA 1
ATOM 3344 C C . ILE B 1 117 ? 8.578 7.254 -7.051 1 73.38 117 ILE B C 1
ATOM 3346 O O . ILE B 1 117 ? 7.688 6.5 -7.461 1 73.38 117 ILE B O 1
ATOM 3350 N N . PRO B 1 118 ? 9.57 6.809 -6.195 1 77.62 118 PRO B N 1
ATOM 3351 C CA . PRO B 1 118 ? 9.578 5.383 -5.852 1 77.62 118 PRO B CA 1
ATOM 3352 C C . PRO B 1 118 ? 8.289 4.93 -5.172 1 77.62 118 PRO B C 1
ATOM 3354 O O . PRO B 1 118 ? 7.789 3.84 -5.453 1 77.62 118 PRO B O 1
ATOM 3357 N N . TRP B 1 119 ? 7.875 5.766 -4.348 1 80.12 119 TRP B N 1
ATOM 3358 C CA . TRP B 1 119 ? 6.676 5.422 -3.592 1 80.12 119 TRP B CA 1
ATOM 3359 C C . TRP B 1 119 ? 5.469 5.293 -4.516 1 80.12 119 TRP B C 1
ATOM 3361 O O . TRP B 1 119 ? 4.57 4.488 -4.262 1 80.12 119 TRP B O 1
ATOM 3371 N N . ALA B 1 120 ? 5.449 6.027 -5.59 1 74.5 120 ALA B N 1
ATOM 3372 C CA . ALA B 1 120 ? 4.309 6.082 -6.5 1 74.5 120 ALA B CA 1
ATOM 3373 C C . ALA B 1 120 ? 4.312 4.891 -7.453 1 74.5 120 ALA B C 1
ATOM 3375 O O . ALA B 1 120 ? 3.283 4.566 -8.055 1 74.5 120 ALA B O 1
ATOM 3376 N N . LEU B 1 121 ? 5.398 4.258 -7.547 1 79.56 121 LEU B N 1
ATOM 3377 C CA . LEU B 1 121 ? 5.508 3.129 -8.461 1 79.56 121 LEU B CA 1
ATOM 3378 C C . LEU B 1 121 ? 4.793 1.902 -7.906 1 79.56 121 LEU B C 1
ATOM 3380 O O . LEU B 1 121 ? 4.855 1.635 -6.703 1 79.56 121 LEU B O 1
ATOM 3384 N N . PRO B 1 122 ? 4.121 1.188 -8.797 1 82.94 122 PRO B N 1
ATOM 3385 C CA . PRO B 1 122 ? 3.521 -0.068 -8.344 1 82.94 122 PRO B CA 1
ATOM 3386 C C . PRO B 1 122 ? 4.555 -1.044 -7.785 1 82.94 122 PRO B C 1
ATOM 3388 O O . PRO B 1 122 ? 5.617 -1.232 -8.383 1 82.94 122 PRO B O 1
ATOM 3391 N N . THR B 1 123 ? 4.242 -1.54 -6.703 1 87.12 123 THR B N 1
ATOM 3392 C CA . THR B 1 123 ? 5.191 -2.383 -5.984 1 87.12 123 THR B CA 1
ATOM 3393 C C . THR B 1 123 ? 5.578 -3.598 -6.824 1 87.12 123 THR B C 1
ATOM 3395 O O . THR B 1 123 ? 6.746 -3.996 -6.848 1 87.12 123 THR B O 1
ATOM 3398 N N . ALA B 1 124 ? 4.598 -4.172 -7.492 1 85.5 124 ALA B N 1
ATOM 3399 C CA . ALA B 1 124 ? 4.879 -5.355 -8.297 1 85.5 124 ALA B CA 1
ATOM 3400 C C . ALA B 1 124 ? 5.871 -5.035 -9.414 1 85.5 124 ALA B C 1
ATOM 3402 O O . ALA B 1 124 ? 6.785 -5.82 -9.688 1 85.5 124 ALA B O 1
ATOM 3403 N N . VAL B 1 125 ? 5.664 -3.881 -10 1 79 125 VAL B N 1
ATOM 3404 C CA . VAL B 1 125 ? 6.52 -3.457 -11.102 1 79 125 VAL B CA 1
ATOM 3405 C C . VAL B 1 125 ? 7.93 -3.184 -10.578 1 79 125 VAL B C 1
ATOM 3407 O O . VAL B 1 125 ? 8.914 -3.639 -11.172 1 79 125 VAL B O 1
ATOM 3410 N N . MET B 1 126 ? 7.953 -2.541 -9.5 1 83.94 126 MET B N 1
ATOM 3411 C CA . MET B 1 126 ? 9.258 -2.238 -8.922 1 83.94 126 MET B CA 1
ATOM 3412 C C . MET B 1 126 ? 9.945 -3.512 -8.438 1 83.94 126 MET B C 1
ATOM 3414 O O . MET B 1 126 ? 11.164 -3.635 -8.523 1 83.94 126 MET B O 1
ATOM 3418 N N . GLY B 1 127 ? 9.164 -4.406 -7.918 1 86.94 127 GLY B N 1
ATOM 3419 C CA . GLY B 1 127 ? 9.719 -5.676 -7.477 1 86.94 127 GLY B CA 1
ATOM 3420 C C . GLY B 1 127 ? 10.414 -6.441 -8.586 1 86.94 127 GLY B C 1
ATOM 3421 O O . GLY B 1 127 ? 11.453 -7.066 -8.359 1 86.94 127 GLY B O 1
ATOM 3422 N N . LEU B 1 128 ? 9.859 -6.371 -9.75 1 83.81 128 LEU B N 1
ATOM 3423 C CA . LEU B 1 128 ? 10.477 -7.023 -10.898 1 83.81 128 LEU B CA 1
ATOM 3424 C C . LEU B 1 128 ? 11.781 -6.336 -11.281 1 83.81 128 LEU B C 1
ATOM 3426 O O . LEU B 1 128 ? 12.766 -7 -11.602 1 83.81 128 LEU B O 1
ATOM 3430 N N . ALA B 1 129 ? 11.719 -5.035 -11.273 1 80.62 129 ALA B N 1
ATOM 3431 C CA . ALA B 1 129 ? 12.922 -4.277 -11.594 1 80.62 129 ALA B CA 1
ATOM 3432 C C . ALA B 1 129 ? 14.062 -4.637 -10.648 1 80.62 129 ALA B C 1
ATOM 3434 O O . ALA B 1 129 ? 15.195 -4.867 -11.086 1 80.62 129 ALA B O 1
ATOM 3435 N N . TRP B 1 130 ? 13.766 -4.707 -9.391 1 85.94 130 TRP B N 1
ATOM 3436 C CA . TRP B 1 130 ? 14.789 -5.047 -8.414 1 85.94 130 TRP B CA 1
ATOM 3437 C C . TRP B 1 130 ? 15.234 -6.496 -8.57 1 85.94 130 TRP B C 1
ATOM 3439 O O . TRP B 1 130 ? 16.406 -6.82 -8.336 1 85.94 130 TRP B O 1
ATOM 3449 N N . ALA B 1 131 ? 14.305 -7.371 -8.93 1 85 131 ALA B N 1
ATOM 3450 C CA . ALA B 1 131 ? 14.688 -8.75 -9.211 1 85 131 ALA B CA 1
ATOM 3451 C C . ALA B 1 131 ? 15.695 -8.82 -10.352 1 85 131 ALA B C 1
ATOM 3453 O O . ALA B 1 131 ? 16.625 -9.625 -10.32 1 85 131 ALA B O 1
ATOM 3454 N N . TRP B 1 132 ? 15.531 -7.965 -11.281 1 78.88 132 TRP B N 1
ATOM 3455 C CA . TRP B 1 132 ? 16.438 -7.902 -12.422 1 78.88 132 TRP B CA 1
ATOM 3456 C C . TRP B 1 132 ? 17.797 -7.336 -12.008 1 78.88 132 TRP B C 1
ATOM 3458 O O . TRP B 1 132 ? 18.828 -7.793 -12.477 1 78.88 132 TRP B O 1
ATOM 3468 N N . ILE B 1 133 ? 17.734 -6.406 -11.211 1 79.44 133 ILE B N 1
ATOM 3469 C CA . ILE B 1 133 ? 18.953 -5.742 -10.758 1 79.44 133 ILE B CA 1
ATOM 3470 C C . ILE B 1 133 ? 19.797 -6.723 -9.961 1 79.44 133 ILE B C 1
ATOM 3472 O O . ILE B 1 133 ? 21.031 -6.727 -10.078 1 79.44 133 ILE B O 1
ATOM 3476 N N . PHE B 1 134 ? 19.172 -7.633 -9.25 1 84.12 134 PHE B N 1
ATOM 3477 C CA . PHE B 1 134 ? 19.891 -8.555 -8.383 1 84.12 134 PHE B CA 1
ATOM 3478 C C . PHE B 1 134 ? 20.094 -9.898 -9.062 1 84.12 134 PHE B C 1
ATOM 3480 O O . PHE B 1 134 ? 20.547 -10.859 -8.438 1 84.12 134 PHE B O 1
ATOM 3487 N N . ASN B 1 135 ? 19.688 -9.945 -10.266 1 79.44 135 ASN B N 1
ATOM 3488 C CA . ASN B 1 135 ? 19.875 -11.188 -11 1 79.44 135 ASN B CA 1
ATOM 3489 C C . ASN B 1 135 ? 21.328 -11.602 -11.039 1 79.44 135 ASN B C 1
ATOM 3491 O O . ASN B 1 135 ? 22.219 -10.758 -11.172 1 79.44 135 ASN B O 1
ATOM 3495 N N . ASP B 1 136 ? 21.562 -12.844 -10.945 1 72.38 136 ASP B N 1
ATOM 3496 C CA . ASP B 1 136 ? 22.906 -13.375 -10.828 1 72.38 136 ASP B CA 1
ATOM 3497 C C . ASP B 1 136 ? 23.656 -13.281 -12.156 1 72.38 136 ASP B C 1
ATOM 3499 O O . ASP B 1 136 ? 24.859 -13 -12.188 1 72.38 136 ASP B O 1
ATOM 3503 N N . GLN B 1 137 ? 23.016 -13.578 -13.133 1 65.12 137 GLN B N 1
ATOM 3504 C CA . GLN B 1 137 ? 23.688 -13.703 -14.422 1 65.12 137 GLN B CA 1
ATOM 3505 C C . GLN B 1 137 ? 23.812 -12.352 -15.117 1 65.12 137 GLN B C 1
ATOM 3507 O O . GLN B 1 137 ? 24.859 -12.023 -15.656 1 65.12 137 GLN B O 1
ATOM 3512 N N . TYR B 1 138 ? 22.812 -11.523 -15.008 1 61.94 138 TYR B N 1
ATOM 3513 C CA . TYR B 1 138 ? 22.812 -10.305 -15.812 1 61.94 138 TYR B CA 1
ATOM 3514 C C . TYR B 1 138 ? 22.469 -9.086 -14.969 1 61.94 138 TYR B C 1
ATOM 3516 O O . TYR B 1 138 ? 22.188 -8.016 -15.5 1 61.94 138 TYR B O 1
ATOM 3524 N N . GLY B 1 139 ? 22.656 -9.359 -13.711 1 71.44 139 GLY B N 1
ATOM 3525 C CA . GLY B 1 139 ? 22.234 -8.273 -12.836 1 71.44 139 GLY B CA 1
ATOM 3526 C C . GLY B 1 139 ? 23.234 -7.145 -12.766 1 71.44 139 GLY B C 1
ATOM 3527 O O . GLY B 1 139 ? 24.453 -7.375 -12.852 1 71.44 139 GLY B O 1
ATOM 3528 N N . VAL B 1 140 ? 22.734 -6.016 -12.602 1 69.25 140 VAL B N 1
ATOM 3529 C CA . VAL B 1 140 ? 23.531 -4.789 -12.602 1 69.25 140 VAL B CA 1
ATOM 3530 C C . VAL B 1 140 ? 24.406 -4.742 -11.359 1 69.25 140 VAL B C 1
ATOM 3532 O O . VAL B 1 140 ? 25.531 -4.25 -11.406 1 69.25 140 VAL B O 1
ATOM 3535 N N . VAL B 1 141 ? 23.875 -5.281 -10.297 1 71.38 141 VAL B N 1
ATOM 3536 C CA . VAL B 1 141 ? 24.625 -5.227 -9.055 1 71.38 141 VAL B CA 1
ATOM 3537 C C . VAL B 1 141 ? 25.922 -6.031 -9.195 1 71.38 141 VAL B C 1
ATOM 3539 O O . VAL B 1 141 ? 27 -5.562 -8.82 1 71.38 141 VAL B O 1
ATOM 3542 N N . ASN B 1 142 ? 25.719 -7.141 -9.781 1 74.56 142 ASN B N 1
ATOM 3543 C CA . ASN B 1 142 ? 26.922 -7.945 -10.023 1 74.56 142 ASN B CA 1
ATOM 3544 C C . ASN B 1 142 ? 27.875 -7.262 -10.992 1 74.56 142 ASN B C 1
ATOM 3546 O O . ASN B 1 142 ? 29.094 -7.324 -10.82 1 74.56 142 ASN B O 1
ATOM 3550 N N . ASP B 1 143 ? 27.328 -6.613 -11.953 1 70.38 143 ASP B N 1
ATOM 3551 C CA . ASP B 1 143 ? 28.172 -5.926 -12.938 1 70.38 143 ASP B CA 1
ATOM 3552 C C . ASP B 1 143 ? 28.969 -4.797 -12.281 1 70.38 143 ASP B C 1
ATOM 3554 O O . ASP B 1 143 ? 30.172 -4.688 -12.492 1 70.38 143 ASP B O 1
ATOM 3558 N N . ILE B 1 144 ? 28.297 -4.031 -11.508 1 70.75 144 ILE B N 1
ATOM 3559 C CA . ILE B 1 144 ? 28.953 -2.9 -10.852 1 70.75 144 ILE B CA 1
ATOM 3560 C C . ILE B 1 144 ? 30 -3.412 -9.867 1 70.75 144 ILE B C 1
ATOM 3562 O O . ILE B 1 144 ? 31.125 -2.912 -9.836 1 70.75 144 ILE B O 1
ATOM 3566 N N . LEU B 1 145 ? 29.609 -4.422 -9.117 1 76 145 LEU B N 1
ATOM 3567 C CA . LEU B 1 145 ? 30.516 -4.953 -8.117 1 76 145 LEU B CA 1
ATOM 3568 C C . LEU B 1 145 ? 31.75 -5.586 -8.773 1 76 145 LEU B C 1
ATOM 3570 O O . LEU B 1 145 ? 32.844 -5.477 -8.258 1 76 145 LEU B O 1
ATOM 3574 N N . THR B 1 146 ? 31.547 -6.215 -9.891 1 73.19 146 THR B N 1
ATOM 3575 C CA . THR B 1 146 ? 32.656 -6.828 -10.617 1 73.19 146 THR B CA 1
ATOM 3576 C C . THR B 1 146 ? 33.562 -5.762 -11.219 1 73.19 146 THR B C 1
ATOM 3578 O O . THR B 1 146 ? 34.781 -5.855 -11.117 1 73.19 146 THR B O 1
ATOM 3581 N N . ARG B 1 147 ? 32.969 -4.734 -11.75 1 73 147 ARG B N 1
ATOM 3582 C CA . ARG B 1 147 ? 33.719 -3.672 -12.391 1 73 147 ARG B CA 1
ATOM 3583 C C . ARG B 1 147 ? 34.531 -2.887 -11.352 1 73 147 ARG B C 1
ATOM 3585 O O . ARG B 1 147 ? 35.625 -2.387 -11.656 1 73 147 ARG B O 1
ATOM 3592 N N . LEU B 1 148 ? 33.938 -2.771 -10.219 1 76.19 148 LEU B N 1
ATOM 3593 C CA . LEU B 1 148 ? 34.625 -2.045 -9.156 1 76.19 148 LEU B CA 1
ATOM 3594 C C . LEU B 1 148 ? 35.656 -2.943 -8.461 1 76.19 148 LEU B C 1
ATOM 3596 O O . LEU B 1 148 ? 36.406 -2.475 -7.621 1 76.19 148 LEU B O 1
ATOM 3600 N N . GLY B 1 149 ? 35.625 -4.199 -8.828 1 74.88 149 GLY B N 1
ATOM 3601 C CA . GLY B 1 149 ? 36.625 -5.133 -8.336 1 74.88 149 GLY B CA 1
ATOM 3602 C C . GLY B 1 149 ? 36.312 -5.68 -6.961 1 74.88 149 GLY B C 1
ATOM 3603 O O . GLY B 1 149 ? 37.188 -6.215 -6.273 1 74.88 149 GLY B O 1
ATOM 3604 N N . PHE B 1 150 ? 35.062 -5.449 -6.535 1 75.75 150 PHE B N 1
ATOM 3605 C CA . PHE B 1 150 ? 34.719 -5.902 -5.195 1 75.75 150 PHE B CA 1
ATOM 3606 C C . PHE B 1 150 ? 34.469 -7.402 -5.18 1 75.75 150 PHE B C 1
ATOM 3608 O O . PHE B 1 150 ? 34.625 -8.055 -4.145 1 75.75 150 PHE B O 1
ATOM 3615 N N . ILE B 1 151 ? 34.094 -7.891 -6.379 1 74.69 151 ILE B N 1
ATOM 3616 C CA . ILE B 1 151 ? 33.812 -9.32 -6.465 1 74.69 151 ILE B CA 1
ATOM 3617 C C . ILE B 1 151 ? 34.469 -9.898 -7.711 1 74.69 151 ILE B C 1
ATOM 3619 O O . ILE B 1 151 ? 34.656 -9.203 -8.719 1 74.69 151 ILE B O 1
ATOM 3623 N N . ASP B 1 152 ? 34.875 -11.125 -7.566 1 75.81 152 ASP B N 1
ATOM 3624 C CA . ASP B 1 152 ? 35.531 -11.805 -8.68 1 75.81 152 ASP B CA 1
ATOM 3625 C C . ASP B 1 152 ? 34.531 -12.609 -9.5 1 75.81 152 ASP B C 1
ATOM 3627 O O . ASP B 1 152 ? 34.75 -12.859 -10.688 1 75.81 152 ASP B O 1
ATOM 3631 N N . SER B 1 153 ? 33.5 -13.078 -8.766 1 76.25 153 SER B N 1
ATOM 3632 C CA . SER B 1 153 ? 32.438 -13.836 -9.445 1 76.25 153 SER B CA 1
ATOM 3633 C C . SER B 1 153 ? 31.047 -13.344 -9.062 1 76.25 153 SER B C 1
ATOM 3635 O O . SER B 1 153 ? 30.859 -12.789 -7.973 1 76.25 153 SER B O 1
ATOM 3637 N N . PRO B 1 154 ? 30.203 -13.469 -10.039 1 77.38 154 PRO B N 1
ATOM 3638 C CA . PRO B 1 154 ? 28.844 -13 -9.75 1 77.38 154 PRO B CA 1
ATOM 3639 C C . PRO B 1 154 ? 28.266 -13.633 -8.492 1 77.38 154 PRO B C 1
ATOM 3641 O O . PRO B 1 154 ? 28.469 -14.828 -8.242 1 77.38 154 PRO B O 1
ATOM 3644 N N . ILE B 1 155 ? 27.812 -12.758 -7.629 1 81.19 155 ILE B N 1
ATOM 3645 C CA . ILE B 1 155 ? 27.188 -13.172 -6.383 1 81.19 155 ILE B CA 1
ATOM 3646 C C . ILE B 1 155 ? 25.734 -13.562 -6.641 1 81.19 155 ILE B C 1
ATOM 3648 O O . ILE B 1 155 ? 25.047 -12.922 -7.441 1 81.19 155 ILE B O 1
ATOM 3652 N N . THR B 1 156 ? 25.359 -14.727 -6.039 1 84.44 156 THR B N 1
ATOM 3653 C CA . THR B 1 156 ? 23.969 -15.141 -6.117 1 84.44 156 THR B CA 1
ATOM 3654 C C . THR B 1 156 ? 23.125 -14.398 -5.09 1 84.44 156 THR B C 1
ATOM 3656 O O . THR B 1 156 ? 22.969 -14.859 -3.957 1 84.44 156 THR B O 1
ATOM 3659 N N . TRP B 1 157 ? 22.562 -13.32 -5.414 1 86.88 157 TRP B N 1
ATOM 3660 C CA . TRP B 1 157 ? 21.812 -12.469 -4.5 1 86.88 157 TRP B CA 1
ATOM 3661 C C . TRP B 1 157 ? 20.5 -13.141 -4.098 1 86.88 157 TRP B C 1
ATOM 3663 O O . TRP B 1 157 ? 20.281 -13.43 -2.918 1 86.88 157 TRP B O 1
ATOM 3673 N N . LEU B 1 158 ? 19.734 -13.562 -5.023 1 88.25 158 LEU B N 1
ATOM 3674 C CA . LEU B 1 158 ? 18.375 -14.039 -4.746 1 88.25 158 LEU B CA 1
ATOM 3675 C C . LEU B 1 158 ? 18.375 -15.547 -4.5 1 88.25 158 LEU B C 1
ATOM 3677 O O . LEU B 1 158 ? 17.375 -16.094 -4.043 1 88.25 158 LEU B O 1
ATOM 3681 N N . GLY B 1 159 ? 19.547 -16.172 -4.746 1 88.81 159 GLY B N 1
ATOM 3682 C CA . GLY B 1 159 ? 19.672 -17.609 -4.531 1 88.81 159 GLY B CA 1
ATOM 3683 C C . GLY B 1 159 ? 20.188 -17.969 -3.15 1 88.81 159 GLY B C 1
ATOM 3684 O O . GLY B 1 159 ? 20.109 -19.125 -2.734 1 88.81 159 GLY B O 1
ATOM 3685 N N . ASP B 1 160 ? 20.656 -16.984 -2.492 1 92.19 160 ASP B N 1
ATOM 3686 C CA . ASP B 1 160 ? 21.125 -17.156 -1.119 1 92.19 160 ASP B CA 1
ATOM 3687 C C . ASP B 1 160 ? 20.094 -16.609 -0.12 1 92.19 160 ASP B C 1
ATOM 3689 O O . ASP B 1 160 ? 19.594 -15.5 -0.278 1 92.19 160 ASP B O 1
ATOM 3693 N N . PRO B 1 161 ? 19.797 -17.422 0.927 1 93.19 161 PRO B N 1
ATOM 3694 C CA . PRO B 1 161 ? 18.75 -17.062 1.877 1 93.19 161 PRO B CA 1
ATOM 3695 C C . PRO B 1 161 ? 18.969 -15.68 2.502 1 93.19 161 PRO B C 1
ATOM 3697 O O . PRO B 1 161 ? 18.062 -14.844 2.49 1 93.19 161 PRO B O 1
ATOM 3700 N N . THR B 1 162 ? 20.156 -15.438 3.027 1 94 162 THR B N 1
ATOM 3701 C CA . THR B 1 162 ? 20.422 -14.188 3.719 1 94 162 THR B CA 1
ATOM 3702 C C . THR B 1 162 ? 20.453 -13.023 2.732 1 94 162 THR B C 1
ATOM 3704 O O . THR B 1 162 ? 19.875 -11.969 2.992 1 94 162 THR B O 1
ATOM 3707 N N . ARG B 1 163 ? 21.078 -13.195 1.603 1 93.19 163 ARG B N 1
ATOM 3708 C CA . ARG B 1 163 ? 21.203 -12.125 0.62 1 93.19 163 ARG B CA 1
ATOM 3709 C C . ARG B 1 163 ? 19.844 -11.82 -0.027 1 93.19 163 ARG B C 1
ATOM 3711 O O . ARG B 1 163 ? 19.562 -10.672 -0.378 1 93.19 163 ARG B O 1
ATOM 3718 N N . ALA B 1 164 ? 19.047 -12.875 -0.176 1 95.12 164 ALA B N 1
ATOM 3719 C CA . ALA B 1 164 ? 17.703 -12.664 -0.726 1 95.12 164 ALA B CA 1
ATOM 3720 C C . ALA B 1 164 ? 16.891 -11.758 0.181 1 95.12 164 ALA B C 1
ATOM 3722 O O . ALA B 1 164 ? 16.219 -10.836 -0.294 1 95.12 164 ALA B O 1
ATOM 3723 N N . MET B 1 165 ? 17 -12.023 1.469 1 96.94 165 MET B N 1
ATOM 3724 C CA . MET B 1 165 ? 16.281 -11.188 2.436 1 96.94 165 MET B CA 1
ATOM 3725 C C . MET B 1 165 ? 16.812 -9.758 2.41 1 96.94 165 MET B C 1
ATOM 3727 O O . MET B 1 165 ? 16.031 -8.805 2.418 1 96.94 165 MET B O 1
ATOM 3731 N N . LEU B 1 166 ? 18.047 -9.625 2.328 1 95.5 166 LEU B N 1
ATOM 3732 C CA . LEU B 1 166 ? 18.656 -8.297 2.289 1 95.5 166 LEU B CA 1
ATOM 3733 C C . LEU B 1 166 ? 18.234 -7.543 1.031 1 95.5 166 LEU B C 1
ATOM 3735 O O . LEU B 1 166 ? 17.938 -6.348 1.089 1 95.5 166 LEU B O 1
ATOM 3739 N N . ALA B 1 167 ? 18.25 -8.25 -0.102 1 93.44 167 ALA B N 1
ATOM 3740 C CA . ALA B 1 167 ? 17.844 -7.633 -1.362 1 93.44 167 ALA B CA 1
ATOM 3741 C C . ALA B 1 167 ? 16.406 -7.145 -1.289 1 93.44 167 ALA B C 1
ATOM 3743 O O . ALA B 1 167 ? 16.078 -6.051 -1.765 1 93.44 167 ALA B O 1
ATOM 3744 N N . MET B 1 168 ? 15.547 -7.953 -0.687 1 95.81 168 MET B N 1
ATOM 3745 C CA . MET B 1 168 ? 14.141 -7.59 -0.521 1 95.81 168 MET B CA 1
ATOM 3746 C C . MET B 1 168 ? 13.992 -6.359 0.366 1 95.81 168 MET B C 1
ATOM 3748 O O . MET B 1 168 ? 13.188 -5.473 0.077 1 95.81 168 MET B O 1
ATOM 3752 N N . ILE B 1 169 ? 14.766 -6.316 1.425 1 97.06 169 ILE B N 1
ATOM 3753 C CA . ILE B 1 169 ? 14.727 -5.195 2.357 1 97.06 169 ILE B CA 1
ATOM 3754 C C . ILE B 1 169 ? 15.18 -3.92 1.651 1 97.06 169 ILE B C 1
ATOM 3756 O O . ILE B 1 169 ? 14.555 -2.867 1.789 1 97.06 169 ILE B O 1
ATOM 3760 N N . ILE B 1 170 ? 16.188 -4.02 0.877 1 92.62 170 ILE B N 1
ATOM 3761 C CA . ILE B 1 170 ? 16.703 -2.869 0.147 1 92.62 170 ILE B CA 1
ATOM 3762 C C . ILE B 1 170 ? 15.633 -2.336 -0.805 1 92.62 170 ILE B C 1
ATOM 3764 O O . ILE B 1 170 ? 15.406 -1.127 -0.879 1 92.62 170 ILE B O 1
ATOM 3768 N N . ALA B 1 171 ? 15 -3.264 -1.521 1 91.69 171 ALA B N 1
ATOM 3769 C CA . ALA B 1 171 ? 13.945 -2.877 -2.457 1 91.69 171 ALA B CA 1
ATOM 3770 C C . ALA B 1 171 ? 12.797 -2.182 -1.734 1 91.69 171 ALA B C 1
ATOM 3772 O O . ALA B 1 171 ? 12.305 -1.148 -2.191 1 91.69 171 ALA B O 1
ATOM 3773 N N . ASP B 1 172 ? 12.398 -2.705 -0.628 1 95.56 172 ASP B N 1
ATOM 3774 C CA . ASP B 1 172 ? 11.297 -2.143 0.147 1 95.56 172 ASP B CA 1
ATOM 3775 C C . ASP B 1 172 ? 11.656 -0.766 0.698 1 95.56 172 ASP B C 1
ATOM 3777 O O . ASP B 1 172 ? 10.844 0.163 0.645 1 95.56 172 ASP B O 1
ATOM 3781 N N . VAL B 1 173 ? 12.82 -0.688 1.27 1 93.81 173 VAL B N 1
ATOM 3782 C CA . VAL B 1 173 ? 13.281 0.564 1.859 1 93.81 173 VAL B CA 1
ATOM 3783 C C . VAL B 1 173 ? 13.359 1.645 0.783 1 93.81 173 VAL B C 1
ATOM 3785 O O . VAL B 1 173 ? 12.953 2.787 1.012 1 93.81 173 VAL B O 1
ATOM 3788 N N . TRP B 1 174 ? 13.859 1.24 -0.312 1 89.44 174 TRP B N 1
ATOM 3789 C CA . TRP B 1 174 ? 13.945 2.176 -1.43 1 89.44 174 TRP B CA 1
ATOM 3790 C C . TRP B 1 174 ? 12.562 2.73 -1.774 1 89.44 174 TRP B C 1
ATOM 3792 O O . TRP B 1 174 ? 12.406 3.938 -1.979 1 89.44 174 TRP B O 1
ATOM 3802 N N . LYS B 1 175 ? 11.633 1.959 -1.802 1 89.81 175 LYS B N 1
ATOM 3803 C CA . LYS B 1 175 ? 10.297 2.354 -2.232 1 89.81 175 LYS B CA 1
ATOM 3804 C C . LYS B 1 175 ? 9.586 3.172 -1.155 1 89.81 175 LYS B C 1
ATOM 3806 O O . LYS B 1 175 ? 8.883 4.137 -1.463 1 89.81 175 LYS B O 1
ATOM 3811 N N . THR B 1 176 ? 9.75 2.857 0.079 1 91.88 176 THR B N 1
ATOM 3812 C CA . THR B 1 176 ? 8.852 3.361 1.111 1 91.88 176 THR B CA 1
ATOM 3813 C C . THR B 1 176 ? 9.516 4.488 1.899 1 91.88 176 THR B C 1
ATOM 3815 O O . THR B 1 176 ? 8.836 5.238 2.609 1 91.88 176 THR B O 1
ATOM 3818 N N . THR B 1 177 ? 10.773 4.684 1.765 1 91.44 177 THR B N 1
ATOM 3819 C CA . THR B 1 177 ? 11.5 5.703 2.51 1 91.44 177 THR B CA 1
ATOM 3820 C C . THR B 1 177 ? 10.961 7.098 2.189 1 91.44 177 THR B C 1
ATOM 3822 O O . THR B 1 177 ? 10.82 7.934 3.082 1 91.44 177 THR B O 1
ATOM 3825 N N . PRO B 1 178 ? 10.656 7.336 0.922 1 86.25 178 PRO B N 1
ATOM 3826 C CA . PRO B 1 178 ? 10.141 8.664 0.595 1 86.25 178 PRO B CA 1
ATOM 3827 C C . PRO B 1 178 ? 8.898 9.031 1.396 1 86.25 178 PRO B C 1
ATOM 3829 O O . PRO B 1 178 ? 8.742 10.18 1.826 1 86.25 178 PRO B O 1
ATOM 3832 N N . PHE B 1 179 ? 8.062 8.117 1.584 1 84.56 179 PHE B N 1
ATOM 3833 C CA . PHE B 1 179 ? 6.84 8.359 2.346 1 84.56 179 PHE B CA 1
ATOM 3834 C C . PHE B 1 179 ? 7.168 8.711 3.793 1 84.56 179 PHE B C 1
ATOM 3836 O O . PHE B 1 179 ? 6.578 9.633 4.359 1 84.56 179 PHE B O 1
ATOM 3843 N N . ILE B 1 180 ? 8.039 8.039 4.379 1 91.12 180 ILE B N 1
ATOM 3844 C CA . ILE B 1 180 ? 8.469 8.312 5.742 1 91.12 180 ILE B CA 1
ATOM 3845 C C . ILE B 1 180 ? 9.125 9.688 5.812 1 91.12 180 ILE B C 1
ATOM 3847 O O . ILE B 1 180 ? 8.883 10.453 6.746 1 91.12 180 ILE B O 1
ATOM 3851 N N . ALA B 1 181 ? 9.898 9.992 4.84 1 90.44 181 ALA B N 1
ATOM 3852 C CA . ALA B 1 181 ? 10.594 11.273 4.793 1 90.44 181 ALA B CA 1
ATOM 3853 C C . ALA B 1 181 ? 9.609 12.438 4.766 1 90.44 181 ALA B C 1
ATOM 3855 O O . ALA B 1 181 ? 9.812 13.453 5.434 1 90.44 181 ALA B O 1
ATOM 3856 N N . ILE B 1 182 ? 8.586 12.234 4.066 1 84.44 182 ILE B N 1
ATOM 3857 C CA . ILE B 1 182 ? 7.605 13.305 3.926 1 84.44 182 ILE B CA 1
ATOM 3858 C C . ILE B 1 182 ? 6.879 13.516 5.254 1 84.44 182 ILE B C 1
ATOM 3860 O O . ILE B 1 182 ? 6.645 14.656 5.664 1 84.44 182 ILE B O 1
ATOM 3864 N N . ILE B 1 183 ? 6.512 12.461 5.871 1 85.06 183 ILE B N 1
ATOM 3865 C CA . ILE B 1 183 ? 5.844 12.562 7.16 1 85.06 183 ILE B CA 1
ATOM 3866 C C . ILE B 1 183 ? 6.754 13.266 8.164 1 85.06 183 ILE B C 1
ATOM 3868 O O . ILE B 1 183 ? 6.316 14.164 8.891 1 85.06 183 ILE B O 1
ATOM 3872 N N . LEU B 1 184 ? 7.992 12.914 8.164 1 92.62 184 LEU B N 1
ATOM 3873 C CA . LEU B 1 184 ? 8.953 13.5 9.094 1 92.62 184 LEU B CA 1
ATOM 3874 C C . LEU B 1 184 ? 9.227 14.961 8.742 1 92.62 184 LEU B C 1
ATOM 3876 O O . LEU B 1 184 ? 9.398 15.797 9.633 1 92.62 184 LEU B O 1
ATOM 3880 N N . LEU B 1 185 ? 9.281 15.219 7.453 1 89.44 185 LEU B N 1
ATOM 3881 C CA . LEU B 1 185 ? 9.492 16.578 6.992 1 89.44 185 LEU B CA 1
ATOM 3882 C C . LEU B 1 185 ? 8.375 17.5 7.488 1 89.44 185 LEU B C 1
ATOM 3884 O O . LEU B 1 185 ? 8.633 18.625 7.902 1 89.44 185 LEU B O 1
ATOM 3888 N N . ALA B 1 186 ? 7.184 17 7.41 1 82.25 186 ALA B N 1
ATOM 3889 C CA . ALA B 1 186 ? 6.051 17.781 7.906 1 82.25 186 ALA B CA 1
ATOM 3890 C C . ALA B 1 186 ? 6.211 18.109 9.391 1 82.25 186 ALA B C 1
ATOM 3892 O O . ALA B 1 186 ? 5.852 19.203 9.836 1 82.25 186 ALA B O 1
ATOM 3893 N N . GLY B 1 187 ? 6.707 17.156 10.125 1 88 187 GLY B N 1
ATOM 3894 C CA . GLY B 1 187 ? 7 17.406 11.531 1 88 187 GLY B CA 1
ATOM 3895 C C . GLY B 1 187 ? 8.109 18.422 11.742 1 88 187 GLY B C 1
ATOM 3896 O O . GLY B 1 187 ? 7.996 19.297 12.602 1 88 187 GLY B O 1
ATOM 3897 N N . LEU B 1 188 ? 9.109 18.359 10.992 1 91.88 188 LEU B N 1
ATOM 3898 C CA . LEU B 1 188 ? 10.25 19.266 11.094 1 91.88 188 LEU B CA 1
ATOM 3899 C C . LEU B 1 188 ? 9.836 20.688 10.781 1 91.88 188 LEU B C 1
ATOM 3901 O O . LEU B 1 188 ? 10.305 21.641 11.422 1 91.88 188 LEU B O 1
ATOM 3905 N N . GLN B 1 189 ? 9 20.766 9.852 1 88.38 189 GLN B N 1
ATOM 3906 C CA . GLN B 1 189 ? 8.562 22.078 9.406 1 88.38 189 GLN B CA 1
ATOM 3907 C C . GLN B 1 189 ? 7.672 22.75 10.445 1 88.38 189 GLN B C 1
ATOM 3909 O O . GLN B 1 189 ? 7.484 23.969 10.422 1 88.38 189 GLN B O 1
ATOM 3914 N N . SER B 1 190 ? 7.203 22 11.32 1 86 190 SER B N 1
ATOM 3915 C CA . SER B 1 190 ? 6.344 22.562 12.352 1 86 190 SER B CA 1
ATOM 3916 C C . SER B 1 190 ? 7.164 23.125 13.5 1 86 190 SER B C 1
ATOM 3918 O O . SER B 1 190 ? 6.629 23.828 14.375 1 86 190 SER B O 1
ATOM 3920 N N . ILE B 1 191 ? 8.453 22.938 13.469 1 90.75 191 ILE B N 1
ATOM 3921 C CA . ILE B 1 191 ? 9.32 23.391 14.547 1 90.75 191 ILE B CA 1
ATOM 3922 C C . ILE B 1 191 ? 9.828 24.812 14.25 1 90.75 191 ILE B C 1
ATOM 3924 O O . ILE B 1 191 ? 10.383 25.062 13.172 1 90.75 191 ILE B O 1
ATOM 3928 N N . SER B 1 192 ? 9.656 25.656 15.172 1 92.31 192 SER B N 1
ATOM 3929 C CA . SER B 1 192 ? 10.133 27.031 15.008 1 92.31 192 SER B CA 1
ATOM 3930 C C . SER B 1 192 ? 11.656 27.078 15 1 92.31 192 SER B C 1
ATOM 3932 O O . SER B 1 192 ? 12.312 26.406 15.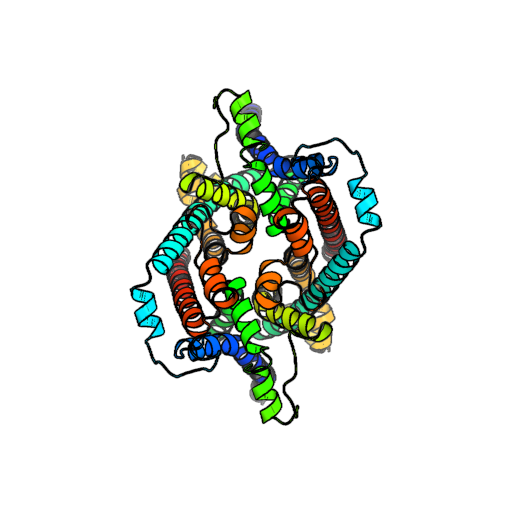805 1 92.31 192 SER B O 1
ATOM 3934 N N . SER B 1 193 ? 12.18 27.859 14.102 1 88.94 193 SER B N 1
ATOM 3935 C CA . SER B 1 193 ? 13.625 28.031 14.039 1 88.94 193 SER B CA 1
ATOM 3936 C C . SER B 1 193 ? 14.156 28.703 15.305 1 88.94 193 SER B C 1
ATOM 3938 O O . SER B 1 193 ? 15.328 28.547 15.656 1 88.94 193 SER B O 1
ATOM 3940 N N . ASP B 1 194 ? 13.281 29.375 15.977 1 92.56 194 ASP B N 1
ATOM 3941 C CA . ASP B 1 194 ? 13.648 30.109 17.188 1 92.56 194 ASP B CA 1
ATOM 3942 C C . ASP B 1 194 ? 14.148 29.156 18.266 1 92.56 194 ASP B C 1
ATOM 3944 O O . ASP B 1 194 ? 15.016 29.516 19.062 1 92.56 194 ASP B O 1
ATOM 3948 N N . LEU B 1 195 ? 13.625 28.016 18.219 1 92 195 LEU B N 1
ATOM 3949 C CA . LEU B 1 195 ? 14.031 27.031 19.234 1 92 195 LEU B CA 1
ATOM 3950 C C . LEU B 1 195 ? 15.484 26.625 19.031 1 92 195 LEU B C 1
ATOM 3952 O O . LEU B 1 195 ? 16.219 26.453 20 1 92 195 LEU B O 1
ATOM 3956 N N . TYR B 1 196 ? 15.891 26.562 17.844 1 89.19 196 TYR B N 1
ATOM 3957 C CA . TYR B 1 196 ? 17.25 26.156 17.531 1 89.19 196 TYR B CA 1
ATOM 3958 C C . TYR B 1 196 ? 18.234 27.297 17.812 1 89.19 196 TYR B C 1
ATOM 3960 O O . TYR B 1 196 ? 19.344 27.062 18.281 1 89.19 196 TYR B O 1
ATOM 3968 N N . GLU B 1 197 ? 17.781 28.469 17.516 1 90.25 197 GLU B N 1
ATOM 3969 C CA . GLU B 1 197 ? 18.609 29.641 17.781 1 90.25 197 GLU B CA 1
ATOM 3970 C C . GLU B 1 197 ? 18.844 29.828 19.281 1 90.25 197 GLU B C 1
ATOM 3972 O O . GLU B 1 197 ? 19.969 30.125 19.703 1 90.25 197 GLU B O 1
ATOM 3977 N N . ALA B 1 198 ? 17.828 29.672 19.969 1 93.12 198 ALA B N 1
ATOM 3978 C CA . ALA B 1 198 ? 17.922 29.797 21.422 1 93.12 198 ALA B CA 1
ATOM 3979 C C . ALA B 1 198 ? 18.859 28.734 21.984 1 93.12 198 ALA B C 1
ATOM 3981 O O . ALA B 1 198 ? 19.656 29.016 22.891 1 93.12 198 ALA B O 1
ATOM 3982 N N . HIS B 1 199 ? 18.719 27.562 21.453 1 92.38 199 HIS B N 1
ATOM 3983 C CA . HIS B 1 199 ? 19.562 26.469 21.922 1 92.38 199 HIS B CA 1
ATOM 3984 C C . HIS B 1 199 ? 21.031 26.703 21.562 1 92.38 199 HIS B C 1
ATOM 3986 O O . HIS B 1 199 ? 21.938 26.344 22.312 1 92.38 199 HIS B O 1
ATOM 3992 N N . ALA B 1 200 ? 21.266 27.328 20.469 1 90.69 200 ALA B N 1
ATOM 3993 C CA . ALA B 1 200 ? 22.625 27.656 20.031 1 90.69 200 ALA B CA 1
ATOM 3994 C C . ALA B 1 200 ? 23.234 28.734 20.906 1 90.69 200 ALA B C 1
ATOM 3996 O O . ALA B 1 200 ? 24.438 28.703 21.188 1 90.69 200 ALA B O 1
ATOM 3997 N N . ILE B 1 201 ? 22.469 29.609 21.328 1 92.75 201 ILE B N 1
ATOM 3998 C CA . ILE B 1 201 ? 22.906 30.672 22.219 1 92.75 201 ILE B CA 1
ATOM 3999 C C . ILE B 1 201 ? 23.359 30.078 23.547 1 92.75 201 ILE B C 1
ATOM 4001 O O . ILE B 1 201 ? 24.312 30.562 24.156 1 92.75 201 ILE B O 1
ATOM 4005 N N . ASP B 1 202 ? 22.812 28.969 23.938 1 93.94 202 ASP B N 1
ATOM 4006 C CA . ASP B 1 202 ? 23.156 28.281 25.172 1 93.94 202 ASP B CA 1
ATOM 4007 C C . ASP B 1 202 ? 24.406 27.406 24.969 1 93.94 202 ASP B C 1
ATOM 4009 O O . ASP B 1 202 ? 24.859 26.75 25.906 1 93.94 202 ASP B O 1
ATOM 4013 N N . GLY B 1 203 ? 24.922 27.406 23.766 1 92.12 203 GLY B N 1
ATOM 4014 C CA . GLY B 1 203 ? 26.172 26.703 23.5 1 92.12 203 GLY B CA 1
ATOM 4015 C C . GLY B 1 203 ? 25.969 25.297 22.969 1 92.12 203 GLY B C 1
ATOM 4016 O O . GLY B 1 203 ? 26.922 24.531 22.859 1 92.12 203 GLY B O 1
ATOM 4017 N N . ALA B 1 204 ? 24.719 25 22.672 1 91.31 204 ALA B N 1
ATOM 4018 C CA . ALA B 1 204 ? 24.438 23.641 22.203 1 91.31 204 ALA B CA 1
ATOM 4019 C C . ALA B 1 204 ? 24.875 23.469 20.75 1 91.31 204 ALA B C 1
ATOM 4021 O O . ALA B 1 204 ? 24.766 24.391 19.938 1 91.31 204 ALA B O 1
ATOM 4022 N N . ASN B 1 205 ? 25.375 22.266 20.453 1 91.62 205 ASN B N 1
ATOM 4023 C CA . ASN B 1 205 ? 25.734 21.984 19.062 1 91.62 205 ASN B CA 1
ATOM 4024 C C . ASN B 1 205 ? 24.578 21.328 18.312 1 91.62 205 ASN B C 1
ATOM 4026 O O . ASN B 1 205 ? 23.5 21.125 18.875 1 91.62 205 ASN B O 1
ATOM 4030 N N . GLN B 1 206 ? 24.812 21.016 17 1 87.94 206 GLN B N 1
ATOM 4031 C CA . GLN B 1 206 ? 23.734 20.516 16.125 1 87.94 206 GLN B CA 1
ATOM 4032 C C . GLN B 1 206 ? 23.281 19.125 16.562 1 87.94 206 GLN B C 1
ATOM 4034 O O . GLN B 1 206 ? 22.109 18.781 16.438 1 87.94 206 GLN B O 1
ATOM 4039 N N . TRP B 1 207 ? 24.188 18.344 16.969 1 91.62 207 TRP B N 1
ATOM 4040 C CA . TRP B 1 207 ? 23.859 16.984 17.422 1 91.62 207 TRP B CA 1
ATOM 4041 C C . TRP B 1 207 ? 23.031 17.016 18.688 1 91.62 207 TRP B C 1
ATOM 4043 O O . TRP B 1 207 ? 22.094 16.234 18.844 1 91.62 207 TRP B O 1
ATOM 4053 N N . GLN B 1 208 ? 23.391 17.969 19.578 1 92.81 208 GLN B N 1
ATOM 4054 C CA . GLN B 1 208 ? 22.609 18.156 20.797 1 92.81 208 GLN B CA 1
ATOM 4055 C C . GLN B 1 208 ? 21.203 18.656 20.484 1 92.81 208 GLN B C 1
ATOM 4057 O O . GLN B 1 208 ? 20.234 18.188 21.078 1 92.81 208 GLN B O 1
ATOM 4062 N N . SER B 1 209 ? 21.172 19.594 19.531 1 93.25 209 SER B N 1
ATOM 4063 C CA . SER B 1 209 ? 19.875 20.125 19.156 1 93.25 209 SER B CA 1
ATOM 4064 C C . SER B 1 209 ? 19 19.062 18.5 1 93.25 209 SER B C 1
ATOM 4066 O O . SER B 1 209 ? 17.781 19.062 18.672 1 93.25 209 SER B O 1
ATOM 4068 N N . PHE B 1 210 ? 19.672 18.156 17.75 1 93.56 210 PHE B N 1
ATOM 4069 C CA . PHE B 1 210 ? 18.938 17.078 17.094 1 93.56 210 PHE B CA 1
ATOM 4070 C C . PHE B 1 210 ? 18.281 16.172 18.109 1 93.56 210 PHE B C 1
ATOM 4072 O O . PHE B 1 210 ? 17.094 15.859 18 1 93.56 210 PHE B O 1
ATOM 4079 N N . TRP B 1 211 ? 18.953 15.797 19.141 1 94 211 TRP B N 1
ATOM 4080 C CA . TRP B 1 211 ? 18.469 14.805 20.094 1 94 211 TRP B CA 1
ATOM 4081 C C . TRP B 1 211 ? 17.578 15.461 21.141 1 94 211 TRP B C 1
ATOM 4083 O O . TRP B 1 211 ? 16.656 14.828 21.672 1 94 211 TRP B O 1
ATOM 4093 N N . GLN B 1 212 ? 17.766 16.766 21.406 1 93.81 212 GLN B N 1
ATOM 4094 C CA . GLN B 1 212 ? 17.062 17.406 22.531 1 93.81 212 GLN B CA 1
ATOM 4095 C C . GLN B 1 212 ? 15.875 18.219 22.047 1 93.81 212 GLN B C 1
ATOM 4097 O O . GLN B 1 212 ? 14.922 18.438 22.797 1 93.81 212 GLN B O 1
ATOM 4102 N N . ILE B 1 213 ? 15.898 18.641 20.797 1 93.25 213 ILE B N 1
ATOM 4103 C CA . ILE B 1 213 ? 14.82 19.469 20.281 1 93.25 213 ILE B CA 1
ATOM 4104 C C . ILE B 1 213 ? 14.102 18.75 19.141 1 93.25 213 ILE B C 1
ATOM 4106 O O . ILE B 1 213 ? 12.914 18.438 19.25 1 93.25 213 ILE B O 1
ATOM 4110 N N . THR B 1 214 ? 14.836 18.359 18.125 1 93.75 214 THR B N 1
ATOM 4111 C CA . THR B 1 214 ? 14.25 17.844 16.891 1 93.75 214 THR B CA 1
ATOM 4112 C C . THR B 1 214 ? 13.508 16.531 17.156 1 93.75 214 THR B C 1
ATOM 4114 O O . THR B 1 214 ? 12.312 16.422 16.859 1 93.75 214 THR B O 1
ATOM 4117 N N . ILE B 1 215 ? 14.172 15.547 17.781 1 93.69 215 ILE B N 1
ATOM 4118 C CA . ILE B 1 215 ? 13.609 14.211 17.922 1 93.69 215 ILE B CA 1
ATOM 4119 C C . ILE B 1 215 ? 12.383 14.258 18.828 1 93.69 215 ILE B C 1
ATOM 4121 O O . ILE B 1 215 ? 11.312 13.758 18.469 1 93.69 215 ILE B O 1
ATOM 4125 N N . PRO B 1 216 ? 12.5 14.945 19.938 1 91.38 216 PRO B N 1
ATOM 4126 C CA . PRO B 1 216 ? 11.32 15 20.812 1 91.38 216 PRO B CA 1
ATOM 4127 C C . PRO B 1 216 ? 10.141 15.727 20.156 1 91.38 216 PRO B C 1
ATOM 4129 O O . PRO B 1 216 ? 8.992 15.328 20.344 1 91.38 216 PRO B O 1
ATOM 4132 N N . LEU B 1 217 ? 10.406 16.766 19.422 1 90.75 217 LEU B N 1
ATOM 4133 C CA . LEU B 1 217 ? 9.32 17.562 18.844 1 90.75 217 LEU B CA 1
ATOM 4134 C C . LEU B 1 217 ? 8.742 16.859 17.625 1 90.75 217 LEU B C 1
ATOM 4136 O O . LEU B 1 217 ? 7.582 17.078 17.266 1 90.75 217 LEU B O 1
ATOM 4140 N N . VAL B 1 218 ? 9.523 15.984 16.969 1 92.69 218 VAL B N 1
ATOM 4141 C CA . VAL B 1 218 ? 9.062 15.266 15.789 1 92.69 218 VAL B CA 1
ATOM 4142 C C . VAL B 1 218 ? 8.539 13.891 16.188 1 92.69 218 VAL B C 1
ATOM 4144 O O . VAL B 1 218 ? 8.055 13.133 15.352 1 92.69 218 VAL B O 1
ATOM 4147 N N . MET B 1 219 ? 8.539 13.594 17.438 1 90 219 MET B N 1
ATOM 4148 C CA . MET B 1 219 ? 8.219 12.266 17.953 1 90 219 MET B CA 1
ATOM 4149 C C . MET B 1 219 ? 6.801 11.859 17.547 1 90 219 MET B C 1
ATOM 4151 O O . MET B 1 219 ? 6.562 10.719 17.172 1 90 219 MET B O 1
ATOM 4155 N N . PRO B 1 220 ? 5.859 12.734 17.609 1 82.62 220 PRO B N 1
ATOM 4156 C CA . PRO B 1 220 ? 4.52 12.336 17.172 1 82.62 220 PRO B CA 1
ATOM 4157 C C . PRO B 1 220 ? 4.492 11.859 15.711 1 82.62 220 PRO B C 1
ATOM 4159 O O . PRO B 1 220 ? 3.822 10.875 15.391 1 82.62 220 PRO B O 1
ATOM 4162 N N . GLN B 1 221 ? 5.188 12.578 14.898 1 85.75 221 GLN B N 1
ATOM 4163 C CA . GLN B 1 221 ? 5.25 12.188 13.5 1 85.75 221 GLN B CA 1
ATOM 4164 C C . GLN B 1 221 ? 6 10.867 13.328 1 85.75 221 GLN B C 1
ATOM 4166 O O . GLN B 1 221 ? 5.652 10.055 12.469 1 85.75 221 GLN B O 1
ATOM 4171 N N . ILE B 1 222 ? 7.062 10.688 14.125 1 90.75 222 ILE B N 1
ATOM 4172 C CA . ILE B 1 222 ? 7.824 9.445 14.086 1 90.75 222 ILE B CA 1
ATOM 4173 C C . ILE B 1 222 ? 6.922 8.273 14.461 1 90.75 222 ILE B C 1
ATOM 4175 O O . ILE B 1 222 ? 6.914 7.242 13.781 1 90.75 222 ILE B O 1
ATOM 4179 N N . ILE B 1 223 ? 6.137 8.445 15.445 1 85.19 223 ILE B N 1
ATOM 4180 C CA . ILE B 1 223 ? 5.262 7.387 15.93 1 85.19 223 ILE B CA 1
ATOM 4181 C C . ILE B 1 223 ? 4.215 7.051 14.875 1 85.19 223 ILE B C 1
ATOM 4183 O O . ILE B 1 223 ? 3.957 5.879 14.594 1 85.19 223 ILE B O 1
ATOM 4187 N N . ILE B 1 224 ? 3.635 8.016 14.297 1 80 224 ILE B N 1
ATOM 4188 C CA . ILE B 1 224 ? 2.629 7.824 13.258 1 80 224 ILE B CA 1
ATOM 4189 C C . ILE B 1 224 ? 3.246 7.09 12.07 1 80 224 ILE B C 1
ATOM 4191 O O . ILE B 1 224 ? 2.664 6.137 11.547 1 80 224 ILE B O 1
ATOM 4195 N N . ALA B 1 225 ? 4.402 7.551 11.703 1 86.38 225 ALA B N 1
ATOM 4196 C CA . ALA B 1 225 ? 5.105 6.926 10.586 1 86.38 225 ALA B CA 1
ATOM 4197 C C . ALA B 1 225 ? 5.406 5.457 10.883 1 86.38 225 ALA B C 1
ATOM 4199 O O . ALA B 1 225 ? 5.23 4.598 10.016 1 86.38 225 ALA B O 1
ATOM 4200 N N . LEU B 1 226 ? 5.805 5.207 12.07 1 87.56 226 LEU B N 1
ATOM 4201 C CA . LEU B 1 226 ? 6.18 3.85 12.453 1 87.56 226 LEU B CA 1
ATOM 4202 C C . LEU B 1 226 ? 4.957 2.938 12.5 1 87.56 226 LEU B C 1
ATOM 4204 O O . LEU B 1 226 ? 5.023 1.783 12.07 1 87.56 226 LEU B O 1
ATOM 4208 N N . LEU B 1 227 ? 3.891 3.4 13.031 1 82.19 227 LEU B N 1
ATOM 4209 C CA . LEU B 1 227 ? 2.678 2.594 13.125 1 82.19 227 LEU B CA 1
ATOM 4210 C C . LEU B 1 227 ? 2.141 2.252 11.742 1 82.19 227 LEU B C 1
ATOM 4212 O O . LEU B 1 227 ? 1.806 1.098 11.469 1 82.19 227 LEU B O 1
ATOM 4216 N N . PHE B 1 228 ? 2.121 3.252 10.938 1 81.25 228 PHE B N 1
ATOM 4217 C CA . PHE B 1 228 ? 1.638 3.049 9.578 1 81.25 228 PHE B CA 1
ATOM 4218 C C . PHE B 1 228 ? 2.543 2.084 8.82 1 81.25 228 PHE B C 1
ATOM 4220 O O . PHE B 1 228 ? 2.061 1.172 8.148 1 81.25 228 PHE B O 1
ATOM 4227 N N . ARG B 1 229 ? 3.771 2.285 8.953 1 89.62 229 ARG B N 1
ATOM 4228 C CA . ARG B 1 229 ? 4.73 1.464 8.227 1 89.62 229 ARG B CA 1
ATOM 4229 C C . ARG B 1 229 ? 4.754 0.038 8.766 1 89.62 229 ARG B C 1
ATOM 4231 O O . ARG B 1 229 ? 4.945 -0.916 8.008 1 89.62 229 ARG B O 1
ATOM 4238 N N . PHE B 1 230 ? 4.621 -0.052 10.031 1 89.56 230 PHE B N 1
ATOM 4239 C CA . PHE B 1 230 ? 4.582 -1.385 10.625 1 89.56 230 PHE B CA 1
ATOM 4240 C C . PHE B 1 230 ? 3.424 -2.197 10.055 1 89.56 230 PHE B C 1
ATOM 4242 O O . PHE B 1 230 ? 3.602 -3.354 9.672 1 89.56 230 PHE B O 1
ATOM 4249 N N . ALA B 1 231 ? 2.285 -1.637 10.047 1 84.31 231 ALA B N 1
ATOM 4250 C CA . ALA B 1 231 ? 1.111 -2.33 9.523 1 84.31 231 ALA B CA 1
ATOM 4251 C C . ALA B 1 231 ? 1.328 -2.748 8.07 1 84.31 231 ALA B C 1
ATOM 4253 O O . ALA B 1 231 ? 0.941 -3.848 7.672 1 84.31 231 ALA B O 1
ATOM 4254 N N . GLN B 1 232 ? 1.94 -1.961 7.328 1 87.69 232 GLN B N 1
ATOM 4255 C CA . GLN B 1 232 ? 2.16 -2.244 5.91 1 87.69 232 GLN B CA 1
ATOM 4256 C C . GLN B 1 232 ? 3.244 -3.301 5.727 1 87.69 232 GLN B C 1
ATOM 4258 O O . GLN B 1 232 ? 3.094 -4.215 4.91 1 87.69 232 GLN B O 1
ATOM 4263 N N . ALA B 1 233 ? 4.305 -3.123 6.473 1 93.88 233 ALA B N 1
ATOM 4264 C CA . ALA B 1 233 ? 5.453 -4.012 6.305 1 93.88 233 ALA B CA 1
ATOM 4265 C C . ALA B 1 233 ? 5.141 -5.414 6.816 1 93.88 233 ALA B C 1
ATOM 4267 O O . ALA B 1 233 ? 5.586 -6.406 6.238 1 93.88 233 ALA B O 1
ATOM 4268 N N . PHE B 1 234 ? 4.43 -5.484 7.855 1 91.62 234 PHE B N 1
ATOM 4269 C CA . PHE B 1 234 ? 4.105 -6.777 8.445 1 91.62 234 PHE B CA 1
ATOM 4270 C C . PHE B 1 234 ? 3.213 -7.59 7.516 1 91.62 234 PHE B C 1
ATOM 4272 O O . PHE B 1 234 ? 3.254 -8.82 7.527 1 91.62 234 PHE B O 1
ATOM 4279 N N . GLY B 1 235 ? 2.463 -6.961 6.723 1 91.62 235 GLY B N 1
ATOM 4280 C CA . GLY B 1 235 ? 1.561 -7.637 5.805 1 91.62 235 GLY B CA 1
ATOM 4281 C C . GLY B 1 235 ? 2.088 -7.695 4.383 1 91.62 235 GLY B C 1
ATOM 4282 O O . GLY B 1 235 ? 1.319 -7.875 3.438 1 91.62 235 GLY B O 1
ATOM 4283 N N . ILE B 1 236 ? 3.381 -7.559 4.25 1 93.62 236 ILE B N 1
ATOM 4284 C CA . ILE B 1 236 ? 3.992 -7.473 2.926 1 93.62 236 ILE B CA 1
ATOM 4285 C C . ILE B 1 236 ? 3.707 -8.75 2.143 1 93.62 236 ILE B C 1
ATOM 4287 O O . ILE B 1 236 ? 3.787 -9.852 2.689 1 93.62 236 ILE B O 1
ATOM 4291 N N . PHE B 1 237 ? 3.307 -8.609 0.871 1 94.31 237 PHE B N 1
ATOM 4292 C CA . PHE B 1 237 ? 2.963 -9.75 0.03 1 94.31 237 PHE B CA 1
ATOM 4293 C C . PHE B 1 237 ? 3.504 -9.562 -1.383 1 94.31 237 PHE B C 1
ATOM 4295 O O . PHE B 1 237 ? 4.254 -10.406 -1.882 1 94.31 237 PHE B O 1
ATOM 4302 N N . ASP B 1 238 ? 3.213 -8.43 -2.041 1 93.19 238 ASP B N 1
ATOM 4303 C CA . ASP B 1 238 ? 3.463 -8.227 -3.465 1 93.19 238 ASP B CA 1
ATOM 4304 C C . ASP B 1 238 ? 4.957 -8.281 -3.771 1 93.19 238 ASP B C 1
ATOM 4306 O O . ASP B 1 238 ? 5.379 -8.961 -4.707 1 93.19 238 ASP B O 1
ATOM 4310 N N . LEU B 1 239 ? 5.699 -7.598 -2.947 1 94.19 239 LEU B N 1
ATOM 4311 C CA . LEU B 1 239 ? 7.137 -7.57 -3.184 1 94.19 239 LEU B CA 1
ATOM 4312 C C . LEU B 1 239 ? 7.738 -8.969 -3.066 1 94.19 239 LEU B C 1
ATOM 4314 O O . LEU B 1 239 ? 8.555 -9.367 -3.898 1 94.19 239 LEU B O 1
ATOM 4318 N N . VAL B 1 240 ? 7.336 -9.68 -2.053 1 95.56 240 VAL B N 1
ATOM 4319 C CA . VAL B 1 240 ? 7.863 -11.016 -1.794 1 95.56 240 VAL B CA 1
ATOM 4320 C C . VAL B 1 240 ? 7.477 -11.953 -2.934 1 95.56 240 VAL B C 1
ATOM 4322 O O . VAL B 1 240 ? 8.32 -12.672 -3.469 1 95.56 240 VAL B O 1
ATOM 4325 N N . GLN B 1 241 ? 6.277 -11.93 -3.309 1 91.75 241 GLN B N 1
ATOM 4326 C CA . GLN B 1 241 ? 5.766 -12.805 -4.359 1 91.75 241 GLN B CA 1
ATOM 4327 C C . GLN B 1 241 ? 6.492 -12.555 -5.68 1 91.75 241 GLN B C 1
ATOM 4329 O O . GLN B 1 241 ? 6.852 -13.508 -6.383 1 91.75 241 GLN B O 1
ATOM 4334 N N . VAL B 1 242 ? 6.715 -11.32 -5.98 1 90.5 242 VAL B N 1
ATOM 4335 C CA . VAL B 1 242 ? 7.223 -10.953 -7.297 1 90.5 242 VAL B CA 1
ATOM 4336 C C . VAL B 1 242 ? 8.742 -11.133 -7.336 1 90.5 242 VAL B C 1
ATOM 4338 O O . VAL B 1 242 ? 9.289 -11.602 -8.336 1 90.5 242 VAL B O 1
ATOM 4341 N N . MET B 1 243 ? 9.414 -10.812 -6.293 1 91 243 MET B N 1
ATOM 4342 C CA . MET B 1 243 ? 10.867 -10.773 -6.328 1 91 243 MET B CA 1
ATOM 4343 C C . MET B 1 243 ? 11.461 -12.148 -6.043 1 91 243 MET B C 1
ATOM 4345 O O . MET B 1 243 ? 12.438 -12.555 -6.68 1 91 243 MET B O 1
ATOM 4349 N N . THR B 1 244 ? 10.844 -12.898 -5.031 1 92.62 244 THR B N 1
ATOM 4350 C CA . THR B 1 244 ? 11.531 -14.109 -4.598 1 92.62 244 THR B CA 1
ATOM 4351 C C . THR B 1 244 ? 10.578 -15.297 -4.582 1 92.62 244 THR B C 1
ATOM 4353 O O . THR B 1 244 ? 11.016 -16.453 -4.523 1 92.62 244 THR B O 1
ATOM 4356 N N . GLY B 1 245 ? 9.312 -15.016 -4.547 1 90.75 245 GLY B N 1
ATOM 4357 C CA . GLY B 1 245 ? 8.352 -16.094 -4.383 1 90.75 245 GLY B CA 1
ATOM 4358 C C . GLY B 1 245 ? 8.469 -16.797 -3.045 1 90.75 245 GLY B C 1
ATOM 4359 O O . GLY B 1 245 ? 8.055 -17.953 -2.904 1 90.75 245 GLY B O 1
ATOM 4360 N N . GLY B 1 246 ? 9.102 -16.156 -2.104 1 94 246 GLY B N 1
ATOM 4361 C CA . GLY B 1 246 ? 9.297 -16.734 -0.78 1 94 246 GLY B CA 1
ATOM 4362 C C . GLY B 1 246 ? 10.594 -17.516 -0.644 1 94 246 GLY B C 1
ATOM 4363 O O . GLY B 1 246 ? 10.938 -17.969 0.448 1 94 246 GLY B O 1
ATOM 4364 N N . GLY B 1 247 ? 11.32 -17.641 -1.738 1 93.25 247 GLY B N 1
ATOM 4365 C CA . GLY B 1 247 ? 12.539 -18.438 -1.737 1 93.25 247 GLY B CA 1
ATOM 4366 C C . GLY B 1 247 ? 13.781 -17.625 -1.444 1 93.25 247 GLY B C 1
ATOM 4367 O O . GLY B 1 247 ? 13.695 -16.422 -1.171 1 93.25 247 GLY B O 1
ATOM 4368 N N . PRO B 1 248 ? 14.992 -18.266 -1.4 1 93.06 248 PRO B N 1
ATOM 4369 C CA . PRO B 1 248 ? 15.188 -19.703 -1.533 1 93.06 248 PRO B CA 1
ATOM 4370 C C . PRO B 1 248 ? 14.844 -20.469 -0.253 1 93.06 248 PRO B C 1
ATOM 4372 O O . PRO B 1 248 ? 15.07 -19.969 0.849 1 93.06 248 PRO B O 1
ATOM 4375 N N . GLY B 1 249 ? 14.312 -21.688 -0.34 1 93 249 GLY B N 1
ATOM 4376 C CA . GLY B 1 249 ? 14.047 -22.531 0.806 1 93 249 GLY B CA 1
ATOM 4377 C C . GLY B 1 249 ? 13.141 -21.891 1.837 1 93 249 GLY B C 1
ATOM 4378 O O . GLY B 1 249 ? 13.32 -22.094 3.041 1 93 249 GLY B O 1
ATOM 4379 N N . GLY B 1 250 ? 12.391 -20.969 1.423 1 95.06 250 GLY B N 1
ATOM 4380 C CA . GLY B 1 250 ? 11.469 -20.312 2.336 1 95.06 250 GLY B CA 1
ATOM 4381 C C . GLY B 1 250 ? 12.117 -19.203 3.143 1 95.06 250 GLY B C 1
ATOM 4382 O O . GLY B 1 250 ? 11.516 -18.672 4.082 1 95.06 250 GLY B O 1
ATOM 4383 N N . ALA B 1 251 ? 13.273 -18.797 2.738 1 95.94 251 ALA B N 1
ATOM 4384 C CA . ALA B 1 251 ? 14.07 -17.844 3.527 1 95.94 251 ALA B CA 1
ATOM 4385 C C . ALA B 1 251 ? 13.445 -16.453 3.51 1 95.94 251 ALA B C 1
ATOM 4387 O O . ALA B 1 251 ? 13.711 -15.641 4.398 1 95.94 251 ALA B O 1
ATOM 4388 N N . THR B 1 252 ? 12.602 -16.188 2.533 1 97 252 THR B N 1
ATOM 4389 C CA . THR B 1 252 ? 11.969 -14.875 2.447 1 97 252 THR B CA 1
ATOM 4390 C C . THR B 1 252 ? 10.445 -15 2.508 1 97 252 THR B C 1
ATOM 4392 O O . THR B 1 252 ? 9.734 -14.023 2.287 1 97 252 THR B O 1
ATOM 4395 N N . GLU B 1 253 ? 10 -16.234 2.822 1 97.56 253 GLU B N 1
ATOM 4396 C CA . GLU B 1 253 ? 8.555 -16.438 2.893 1 97.56 253 GLU B CA 1
ATOM 4397 C C . GLU B 1 253 ? 7.961 -15.742 4.113 1 97.56 253 GLU B C 1
ATOM 4399 O O . GLU B 1 253 ? 8.344 -16.031 5.25 1 97.56 253 GLU B O 1
ATOM 4404 N N . THR B 1 254 ? 7.078 -14.836 3.84 1 97.12 254 THR B N 1
ATOM 4405 C CA . THR B 1 254 ? 6.398 -14.133 4.918 1 97.12 254 THR B CA 1
ATOM 4406 C C . THR B 1 254 ? 5.094 -14.828 5.289 1 97.12 254 THR B C 1
ATOM 4408 O O . THR B 1 254 ? 4.648 -15.734 4.586 1 97.12 254 THR B O 1
ATOM 4411 N N . VAL B 1 255 ? 4.523 -14.422 6.402 1 95.81 255 VAL B N 1
ATOM 4412 C CA . VAL B 1 255 ? 3.295 -15.031 6.895 1 95.81 255 VAL B CA 1
ATOM 4413 C C . VAL B 1 255 ? 2.172 -14.836 5.883 1 95.81 255 VAL B C 1
ATOM 4415 O O . VAL B 1 255 ? 1.344 -15.727 5.676 1 95.81 255 VAL B O 1
ATOM 4418 N N . SER B 1 256 ? 2.115 -13.711 5.207 1 94.12 256 SER B N 1
ATOM 4419 C CA . SER B 1 256 ? 1.101 -13.445 4.191 1 94.12 256 SER B CA 1
ATOM 4420 C C . SER B 1 256 ? 1.209 -14.422 3.029 1 94.12 256 SER B C 1
ATOM 4422 O O . SER B 1 256 ? 0.195 -14.906 2.52 1 94.12 256 SER B O 1
ATOM 4424 N N . ILE B 1 257 ? 2.457 -14.695 2.65 1 95.19 257 ILE B N 1
ATOM 4425 C CA . ILE B 1 257 ? 2.699 -15.648 1.574 1 95.19 257 ILE B CA 1
ATOM 4426 C C . ILE B 1 257 ? 2.264 -17.047 2.016 1 95.19 257 ILE B C 1
ATOM 4428 O O . ILE B 1 257 ? 1.67 -17.797 1.233 1 95.19 257 ILE B O 1
ATOM 4432 N N . TYR B 1 258 ? 2.572 -17.391 3.232 1 96.25 258 TYR B N 1
ATOM 4433 C CA . TYR B 1 258 ? 2.199 -18.703 3.768 1 96.25 258 TYR B CA 1
ATOM 4434 C C . TYR B 1 258 ? 0.684 -18.844 3.832 1 96.25 258 TYR B C 1
ATOM 4436 O O . TYR B 1 258 ? 0.14 -19.891 3.469 1 96.25 258 TYR B O 1
ATOM 4444 N N . ILE B 1 259 ? -0.006 -17.859 4.293 1 93.81 259 ILE B N 1
ATOM 4445 C CA . ILE B 1 259 ? -1.464 -17.875 4.344 1 93.81 259 ILE B CA 1
ATOM 4446 C C . ILE B 1 259 ? -2.029 -18.078 2.939 1 93.81 259 ILE B C 1
ATOM 4448 O O . ILE B 1 259 ? -2.92 -18.906 2.732 1 93.81 259 ILE B O 1
ATOM 4452 N N . TYR B 1 260 ? -1.491 -17.359 2.023 1 91.12 260 TYR B N 1
ATOM 4453 C CA . TYR B 1 260 ? -1.932 -17.453 0.636 1 91.12 260 TYR B CA 1
ATOM 4454 C C . TYR B 1 260 ? -1.727 -18.875 0.101 1 91.12 260 TYR B C 1
ATOM 4456 O O . TYR B 1 260 ? -2.617 -19.438 -0.538 1 91.12 260 TYR B O 1
ATOM 4464 N N . ALA B 1 261 ? -0.582 -19.438 0.32 1 92.56 261 ALA B N 1
ATOM 4465 C CA . ALA B 1 261 ? -0.285 -20.797 -0.129 1 92.56 261 ALA B CA 1
ATOM 4466 C C . ALA B 1 261 ? -1.224 -21.812 0.522 1 92.56 261 ALA B C 1
ATOM 4468 O O . ALA B 1 261 ? -1.739 -22.703 -0.146 1 92.56 261 ALA B O 1
ATOM 4469 N N . THR B 1 262 ? -1.44 -21.688 1.77 1 92.75 262 THR B N 1
ATOM 4470 C CA . THR B 1 262 ? -2.277 -22.609 2.527 1 92.75 262 THR B CA 1
ATOM 4471 C C . THR B 1 262 ? -3.705 -22.609 1.987 1 92.75 262 THR B C 1
ATOM 4473 O O . THR B 1 262 ? -4.324 -23.672 1.864 1 92.75 262 THR B O 1
ATOM 4476 N N . VAL B 1 263 ? -4.172 -21.438 1.624 1 86.56 263 VAL B N 1
ATOM 4477 C CA . VAL B 1 263 ? -5.562 -21.312 1.194 1 86.56 263 VAL B CA 1
ATOM 4478 C C . VAL B 1 263 ? -5.672 -21.625 -0.297 1 86.56 263 VAL B C 1
ATOM 4480 O O . VAL B 1 263 ? -6.562 -22.375 -0.718 1 86.56 263 VAL B O 1
ATOM 4483 N N . ARG B 1 264 ? -4.793 -21.094 -1.142 1 81.19 264 ARG B N 1
ATOM 4484 C CA . ARG B 1 264 ? -4.969 -21.172 -2.588 1 81.19 264 ARG B CA 1
ATOM 4485 C C . ARG B 1 264 ? -4.238 -22.375 -3.17 1 81.19 264 ARG B C 1
ATOM 4487 O O . ARG B 1 264 ? -4.664 -22.938 -4.18 1 81.19 264 ARG B O 1
ATOM 4494 N N . ARG B 1 265 ? -3.227 -22.75 -2.561 1 81.44 265 ARG B N 1
ATOM 4495 C CA . ARG B 1 265 ? -2.48 -23.891 -3.098 1 81.44 265 ARG B CA 1
ATOM 4496 C C . ARG B 1 265 ? -2.895 -25.188 -2.418 1 81.44 265 ARG B C 1
ATOM 4498 O O . ARG B 1 265 ? -3.119 -26.203 -3.084 1 81.44 265 ARG B O 1
ATOM 4505 N N . TYR B 1 266 ? -3.062 -25.109 -1.127 1 86 266 TYR B N 1
ATOM 4506 C CA . TYR B 1 266 ? -3.379 -26.328 -0.386 1 86 266 TYR B CA 1
ATOM 4507 C C . TYR B 1 266 ? -4.879 -26.438 -0.134 1 86 266 TYR B C 1
ATOM 4509 O O . TYR B 1 266 ? -5.363 -27.484 0.307 1 86 266 TYR B O 1
ATOM 4517 N N . LEU B 1 267 ? -5.543 -25.391 -0.319 1 84.38 267 LEU B N 1
ATOM 4518 C CA . LEU B 1 267 ? -6.996 -25.344 -0.203 1 84.38 267 LEU B CA 1
ATOM 4519 C C . LEU B 1 267 ? -7.445 -25.734 1.2 1 84.38 267 LEU B C 1
ATOM 4521 O O . LEU B 1 267 ? -8.406 -26.484 1.359 1 84.38 267 LEU B O 1
ATOM 4525 N N . ASP B 1 268 ? -6.652 -25.453 2.125 1 90.38 268 ASP B N 1
ATOM 4526 C CA . ASP B 1 268 ? -7.004 -25.641 3.529 1 90.38 268 ASP B CA 1
ATOM 4527 C C . ASP B 1 268 ? -7.547 -24.344 4.137 1 90.38 268 ASP B C 1
ATOM 4529 O O . ASP B 1 268 ? -6.812 -23.609 4.801 1 90.38 268 ASP B O 1
ATOM 4533 N N . PHE B 1 269 ? -8.773 -24.234 4.09 1 85.88 269 PHE B N 1
ATOM 4534 C CA . PHE B 1 269 ? -9.422 -22.969 4.441 1 85.88 269 PHE B CA 1
ATOM 4535 C C . PHE B 1 269 ? -9.508 -22.812 5.953 1 85.88 269 PHE B C 1
ATOM 4537 O O . PHE B 1 269 ? -9.398 -21.703 6.473 1 85.88 269 PHE B O 1
ATOM 4544 N N . GLY B 1 270 ? -9.727 -23.891 6.609 1 89.12 270 GLY B N 1
ATOM 4545 C CA . GLY B 1 270 ? -9.797 -23.828 8.062 1 89.12 270 GLY B CA 1
ATOM 4546 C C . GLY B 1 270 ? -8.492 -23.375 8.703 1 89.12 270 GLY B C 1
ATOM 4547 O O . GLY B 1 270 ? -8.477 -22.422 9.469 1 89.12 270 GLY B O 1
ATOM 4548 N N . TYR B 1 271 ? -7.441 -24.094 8.32 1 93.38 271 TYR B N 1
ATOM 4549 C CA . TYR B 1 271 ? -6.141 -23.734 8.867 1 93.38 271 TYR B CA 1
ATOM 4550 C C . TYR B 1 271 ? -5.711 -22.344 8.391 1 93.38 271 TYR B C 1
ATOM 4552 O O . TYR B 1 271 ? -5.117 -21.578 9.148 1 93.38 271 TYR B O 1
ATOM 4560 N N . GLY B 1 272 ? -6.043 -22.062 7.105 1 92.19 272 GLY B N 1
ATOM 4561 C CA . GLY B 1 272 ? -5.77 -20.719 6.602 1 92.19 272 GLY B CA 1
ATOM 4562 C C . GLY B 1 272 ? -6.441 -19.625 7.41 1 92.19 272 GLY B C 1
ATOM 4563 O O . GLY B 1 272 ? -5.828 -18.594 7.695 1 92.19 272 GLY B O 1
ATOM 4564 N N . ALA B 1 273 ? -7.621 -19.906 7.789 1 89.94 273 ALA B N 1
ATOM 4565 C CA . ALA B 1 273 ? -8.367 -18.938 8.594 1 89.94 273 ALA B CA 1
ATOM 4566 C C . ALA B 1 273 ? -7.723 -18.766 9.969 1 89.94 273 ALA B C 1
ATOM 4568 O O . ALA B 1 273 ? -7.668 -17.641 10.5 1 89.94 273 ALA B O 1
ATOM 4569 N N . ALA B 1 274 ? -7.324 -19.812 10.508 1 93.69 274 ALA B N 1
ATOM 4570 C CA . ALA B 1 274 ? -6.645 -19.734 11.797 1 93.69 274 ALA B CA 1
ATOM 4571 C C . ALA B 1 274 ? -5.367 -18.906 11.695 1 93.69 274 ALA B C 1
ATOM 4573 O O . ALA B 1 274 ? -5.074 -18.094 12.578 1 93.69 274 ALA B O 1
ATOM 4574 N N . LEU B 1 275 ? -4.621 -19.125 10.617 1 93.81 275 LEU B N 1
ATOM 4575 C CA . LEU B 1 275 ? -3.416 -18.344 10.383 1 93.81 275 LEU B CA 1
ATOM 4576 C C . LEU B 1 275 ? -3.748 -16.859 10.273 1 93.81 275 LEU B C 1
ATOM 4578 O O . LEU B 1 275 ? -3.035 -16.016 10.82 1 93.81 275 LEU B O 1
ATOM 4582 N N . VAL B 1 276 ? -4.766 -16.562 9.586 1 89.06 276 VAL B N 1
ATOM 4583 C CA . VAL B 1 276 ? -5.215 -15.18 9.391 1 89.06 276 VAL B CA 1
ATOM 4584 C C . VAL B 1 276 ? -5.566 -14.555 10.734 1 89.06 276 VAL B C 1
ATOM 4586 O O . VAL B 1 276 ? -5.137 -13.438 11.039 1 89.06 276 VAL B O 1
ATOM 4589 N N . VAL B 1 277 ? -6.266 -15.234 11.539 1 88.81 277 VAL B N 1
ATOM 4590 C CA . VAL B 1 277 ? -6.734 -14.727 12.82 1 88.81 277 VAL B CA 1
ATOM 4591 C C . VAL B 1 277 ? -5.547 -14.453 13.734 1 88.81 277 VAL B C 1
ATOM 4593 O O . VAL B 1 277 ? -5.441 -13.367 14.32 1 88.81 277 VAL B O 1
ATOM 4596 N N . VAL B 1 278 ? -4.699 -15.367 13.828 1 91.31 278 VAL B N 1
ATOM 4597 C CA . VAL B 1 278 ? -3.559 -15.219 14.727 1 91.31 278 VAL B CA 1
ATOM 4598 C C . VAL B 1 278 ? -2.662 -14.086 14.242 1 91.31 278 VAL B C 1
ATOM 4600 O O . VAL B 1 278 ? -2.188 -13.273 15.039 1 91.31 278 VAL B O 1
ATOM 4603 N N . THR B 1 279 ? -2.402 -14.102 12.938 1 87.81 279 THR B N 1
ATOM 4604 C CA . THR B 1 279 ? -1.568 -13.047 12.375 1 87.81 279 THR B CA 1
ATOM 4605 C C . THR B 1 279 ? -2.197 -11.672 12.617 1 87.81 279 THR B C 1
ATOM 4607 O O . THR B 1 279 ? -1.5 -10.719 12.969 1 87.81 279 THR B O 1
ATOM 4610 N N . PHE B 1 280 ? -3.439 -11.602 12.469 1 83.56 280 PHE B N 1
ATOM 4611 C CA . PHE B 1 280 ? -4.164 -10.359 12.703 1 83.56 280 PHE B CA 1
ATOM 4612 C C . PHE B 1 280 ? -4.066 -9.945 14.164 1 83.56 280 PHE B C 1
ATOM 4614 O O . PHE B 1 280 ? -3.855 -8.766 14.469 1 83.56 280 PHE B O 1
ATOM 4621 N N . LEU B 1 281 ? -4.281 -10.805 15.016 1 85.5 281 LEU B N 1
ATOM 4622 C CA . LEU B 1 281 ? -4.223 -10.516 16.453 1 85.5 281 LEU B CA 1
ATOM 4623 C C . LEU B 1 281 ? -2.83 -10.031 16.844 1 85.5 281 LEU B C 1
ATOM 4625 O O . LEU B 1 281 ? -2.693 -9.117 17.656 1 85.5 281 LEU B O 1
ATOM 4629 N N . LEU B 1 282 ? -1.864 -10.602 16.25 1 85.62 282 LEU B N 1
ATOM 4630 C CA . LEU B 1 282 ? -0.495 -10.188 16.547 1 85.62 282 LEU B CA 1
ATOM 4631 C C . LEU B 1 282 ? -0.232 -8.781 16.016 1 85.62 282 LEU B C 1
ATOM 4633 O O . LEU B 1 282 ? 0.459 -7.988 16.656 1 85.62 282 LEU B O 1
ATOM 4637 N N . LEU B 1 283 ? -0.771 -8.539 14.852 1 82.5 283 LEU B N 1
ATOM 4638 C CA . LEU B 1 283 ? -0.628 -7.203 14.289 1 82.5 283 LEU B CA 1
ATOM 4639 C C . LEU B 1 283 ? -1.319 -6.164 15.164 1 82.5 283 LEU B C 1
ATOM 4641 O O . LEU B 1 283 ? -0.749 -5.109 15.453 1 82.5 283 LEU B O 1
ATOM 4645 N N . ILE B 1 284 ? -2.533 -6.441 15.625 1 80.44 284 ILE B N 1
ATOM 4646 C CA . ILE B 1 284 ? -3.283 -5.531 16.484 1 80.44 284 ILE B CA 1
ATOM 4647 C C . ILE B 1 284 ? -2.523 -5.309 17.781 1 80.44 284 ILE B C 1
ATOM 4649 O O . ILE B 1 284 ? -2.43 -4.18 18.281 1 80.44 284 ILE B O 1
ATOM 4653 N N . LEU B 1 285 ? -2.035 -6.336 18.281 1 83.12 285 LEU B N 1
ATOM 4654 C CA . LEU B 1 285 ? -1.282 -6.258 19.531 1 83.12 285 LEU B CA 1
ATOM 4655 C C . LEU B 1 285 ? -0.047 -5.379 19.375 1 83.12 285 LEU B C 1
ATOM 4657 O O . LEU B 1 285 ? 0.233 -4.531 20.219 1 83.12 285 LEU B O 1
ATOM 4661 N N . ALA B 1 286 ? 0.63 -5.578 18.297 1 76.81 286 ALA B N 1
ATOM 4662 C CA . ALA B 1 286 ? 1.836 -4.793 18.047 1 76.81 286 ALA B CA 1
ATOM 4663 C C . ALA B 1 286 ? 1.501 -3.314 17.859 1 76.81 286 ALA B C 1
ATOM 4665 O O . ALA B 1 286 ? 2.189 -2.447 18.406 1 76.81 286 ALA B O 1
ATOM 4666 N N . VAL B 1 287 ? 0.47 -3.045 17.156 1 74 287 VAL B N 1
ATOM 4667 C CA . VAL B 1 287 ? 0.044 -1.67 16.922 1 74 287 VAL B CA 1
ATOM 4668 C C . VAL B 1 287 ? -0.441 -1.048 18.234 1 74 287 VAL B C 1
ATOM 4670 O O . VAL B 1 287 ? -0.161 0.121 18.516 1 74 287 VAL B O 1
ATOM 4673 N N . ALA B 1 288 ? -1.148 -1.794 19.062 1 75.12 288 ALA B N 1
ATOM 4674 C CA . ALA B 1 288 ? -1.643 -1.318 20.344 1 75.12 288 ALA B CA 1
ATOM 4675 C C . ALA B 1 288 ? -0.489 -0.982 21.297 1 75.12 288 ALA B C 1
ATOM 4677 O O . ALA B 1 288 ? -0.522 0.037 21.984 1 75.12 288 ALA B O 1
ATOM 4678 N N . ILE B 1 289 ? 0.441 -1.803 21.281 1 77.5 289 ILE B N 1
ATOM 4679 C CA . ILE B 1 289 ? 1.609 -1.578 22.125 1 77.5 289 ILE B CA 1
ATOM 4680 C C . ILE B 1 289 ? 2.332 -0.309 21.688 1 77.5 289 ILE B C 1
ATOM 4682 O O . ILE B 1 289 ? 2.699 0.527 22.516 1 77.5 289 ILE B O 1
ATOM 4686 N N . ALA B 1 290 ? 2.508 -0.138 20.406 1 70.75 290 ALA B N 1
ATOM 4687 C CA . ALA B 1 290 ? 3.166 1.048 19.859 1 70.75 290 ALA B CA 1
ATOM 4688 C C . ALA B 1 290 ? 2.365 2.311 20.172 1 70.75 290 ALA B C 1
ATOM 4690 O O . ALA B 1 290 ? 2.934 3.334 20.562 1 70.75 290 ALA B O 1
ATOM 4691 N N . ALA B 1 291 ? 1.059 2.229 20.047 1 67 291 ALA B N 1
ATOM 4692 C CA . ALA B 1 291 ? 0.177 3.357 20.328 1 67 291 ALA B CA 1
ATOM 4693 C C . ALA B 1 291 ? 0.202 3.719 21.812 1 67 291 ALA B C 1
ATOM 4695 O O . ALA B 1 291 ? 0.169 4.898 22.172 1 67 291 ALA B O 1
ATOM 4696 N N . PHE B 1 292 ? 0.207 2.717 22.609 1 72.31 292 PHE B N 1
ATOM 4697 C CA . PHE B 1 292 ? 0.245 2.916 24.062 1 72.31 292 PHE B CA 1
ATOM 4698 C C . PHE B 1 292 ? 1.499 3.68 24.469 1 72.31 292 PHE B C 1
ATOM 4700 O O . PHE B 1 292 ? 1.428 4.621 25.266 1 72.31 292 PHE B O 1
ATOM 4707 N N . PHE B 1 293 ? 2.547 3.338 23.953 1 68.25 293 PHE B N 1
ATOM 4708 C CA . PHE B 1 293 ? 3.799 4.008 24.281 1 68.25 293 PHE B CA 1
ATOM 4709 C C . PHE B 1 293 ? 3.818 5.426 23.719 1 68.25 293 PHE B C 1
ATOM 4711 O O . PHE B 1 293 ? 4.371 6.336 24.344 1 68.25 293 PHE B O 1
ATOM 4718 N N . LEU B 1 294 ? 3.174 5.543 22.688 1 63.34 294 LEU B N 1
ATOM 4719 C CA . LEU B 1 294 ? 3.119 6.859 22.062 1 63.34 294 LEU B CA 1
ATOM 4720 C C . LEU B 1 294 ? 2.223 7.805 22.844 1 63.34 294 LEU B C 1
ATOM 4722 O O . LEU B 1 294 ? 2.518 8.992 22.969 1 63.34 294 LEU B O 1
ATOM 4726 N N . SER B 1 295 ? 1.093 7.324 23.203 1 62.53 295 SER B N 1
ATOM 4727 C CA . SER B 1 295 ? 0.184 8.141 24 1 62.53 295 SER B CA 1
ATOM 4728 C C . SER B 1 295 ? 0.845 8.594 25.297 1 62.53 295 SER B C 1
ATOM 4730 O O . SER B 1 295 ? 0.578 9.695 25.781 1 62.53 295 SER B O 1
ATOM 4732 N N . ARG B 1 296 ? 1.636 7.809 25.719 1 61.88 296 ARG B N 1
ATOM 4733 C CA . ARG B 1 296 ? 2.326 8.164 26.953 1 61.88 296 ARG B CA 1
ATOM 4734 C C . ARG B 1 296 ? 3.375 9.242 26.703 1 61.88 296 ARG B C 1
ATOM 4736 O O . ARG B 1 296 ? 3.611 10.094 27.562 1 61.88 296 ARG B O 1
ATOM 4743 N N . THR B 1 297 ? 3.945 9.18 25.578 1 57.34 297 THR B N 1
ATOM 4744 C CA . THR B 1 297 ? 4.949 10.188 25.266 1 57.34 297 THR B CA 1
ATOM 4745 C C . THR B 1 297 ? 4.293 11.531 24.984 1 57.34 297 THR B C 1
ATOM 4747 O O . THR B 1 297 ? 4.844 12.578 25.328 1 57.34 297 THR B O 1
ATOM 4750 N N . ARG B 1 298 ? 3.209 11.492 24.297 1 54.47 298 ARG B N 1
ATOM 4751 C CA . ARG B 1 298 ? 2.502 12.75 24.062 1 54.47 298 ARG B CA 1
ATOM 4752 C C . ARG B 1 298 ? 2.084 13.383 25.391 1 54.47 298 ARG B C 1
ATOM 4754 O O . ARG B 1 298 ? 2.133 14.609 25.531 1 54.47 298 ARG B O 1
ATOM 4761 N N . LEU B 1 299 ? 1.564 12.57 26.234 1 49.09 299 LEU B N 1
ATOM 4762 C CA . LEU B 1 299 ? 1.169 13.117 27.516 1 49.09 299 LEU B CA 1
ATOM 4763 C C . LEU B 1 299 ? 2.363 13.742 28.234 1 49.09 299 LEU B C 1
ATOM 4765 O O . LEU B 1 299 ? 2.225 14.766 28.906 1 49.09 299 LEU B O 1
ATOM 4769 N N . ASN B 1 300 ? 3.393 13.062 28.031 1 47.25 300 ASN B N 1
ATOM 4770 C CA . ASN B 1 300 ? 4.527 13.625 28.766 1 47.25 300 ASN B CA 1
ATOM 4771 C C . ASN B 1 300 ? 5.035 14.906 28.094 1 47.25 300 ASN B C 1
ATOM 4773 O O . ASN B 1 300 ? 5.516 15.812 28.781 1 47.25 300 ASN B O 1
ATOM 4777 N N . VAL B 1 301 ? 4.941 14.992 26.875 1 47.44 301 VAL B N 1
ATOM 4778 C CA . VAL B 1 301 ? 5.422 16.203 26.234 1 47.44 301 VAL B CA 1
ATOM 4779 C C . VAL B 1 301 ? 4.441 17.344 26.484 1 47.44 301 VAL B C 1
ATOM 4781 O O . VAL B 1 301 ? 4.855 18.484 26.719 1 47.44 301 VAL B O 1
ATOM 4784 N N . MET B 1 302 ? 3.162 17.047 26.422 1 43.31 302 MET B N 1
ATOM 4785 C CA . MET B 1 302 ? 2.211 18.109 26.766 1 43.31 302 MET B CA 1
ATOM 4786 C C . MET B 1 302 ? 2.225 18.391 28.266 1 43.31 302 MET B C 1
ATOM 4788 O O . MET B 1 302 ? 1.95 19.516 28.688 1 43.31 302 MET B O 1
ATOM 4792 N N . GLY B 1 303 ? 2.305 17.297 29.031 1 42.56 303 GLY B N 1
ATOM 4793 C CA . GLY B 1 303 ? 2.287 17.547 30.469 1 42.56 303 GLY B CA 1
ATOM 4794 C C . GLY B 1 303 ? 3.564 18.188 30.969 1 42.56 303 GLY B C 1
ATOM 4795 O O . GLY B 1 303 ? 3.664 18.531 32.156 1 42.56 303 GLY B O 1
ATOM 4796 N N . GLY B 1 304 ? 4.617 18 30.359 1 36.22 304 GLY B N 1
ATOM 4797 C CA . GLY B 1 304 ? 5.742 18.734 30.906 1 36.22 304 GLY B CA 1
ATOM 4798 C C . GLY B 1 304 ? 5.641 20.234 30.703 1 36.22 304 GLY B C 1
ATOM 4799 O O . GLY B 1 304 ? 6.613 20.969 30.922 1 36.22 304 GLY B O 1
ATOM 4800 N N . LYS B 1 305 ? 4.555 20.766 30.078 1 36.12 305 LYS B N 1
ATOM 4801 C CA . LYS B 1 305 ? 4.371 22.188 30.359 1 36.12 305 LYS B CA 1
ATOM 4802 C C . LYS B 1 305 ? 3.539 22.406 31.609 1 36.12 305 LYS B C 1
ATOM 4804 O O . LYS B 1 305 ? 2.619 21.625 31.891 1 36.12 305 LYS B O 1
#

Foldseek 3Di:
DVVVVVVVVVVVVVVVVCVVVVVVVVVVCCVVVVVLVVLVVLLQWWAFVVVVRDTDGNGCVLVVVLVVDPLLVLQAVLLVVLLVVLLVLLLVVLQVLLVVLLDDDPCSVVSLVVLLVLQPDDLLVLLQVLLQLLDQPRHVVQVVCVVVVVDVHGDNQLQDLVSVSVSLSVSSSSRCSSVLNVLLNVQQNVDDVVVVVVCVVVVDDPVRCCVPPSCLSSVVSSLVSSLVSSLDSSLDDSSCCNNHNCDDVNSNNHLNSVLCCCCPVRVGSNSSSSSVNVSVVVSVVVSVVSVVVSVVSVCVVVVVD/DVVVVVVVVVVVVVVVVCVVVVVVVVVVCCVVVVVLVVLVVLLQFWAFVVVVRDTHGNGCVLVVVLVVDPLLVLQAVLLVVLLVVLLVLLLVVLQVLLVVLLDDDPCSVVSLVVLLVLQPDDLLVLLQVLLQLLDQPRHVVQVVCVVVVVDVHGDNQLQDLVSVSVSLSVSSSSRCSSVLNVLLNVQQNVDDVVVVVVCVVVVDDPVRCCVPPSCLSSVLSSLVSSLVSSLDSSLDDSSCCNNHNCDDVNSNNHLNSVLCCCCPVRVGSNSSSSSVNVSVVVSVVVSVVSVVVSVVSVCVVVVVD

pLDDT: mean 82.33, std 13.78, range [36.12, 97.88]

Sequence (610 aa):
MNERINNQMERQEKLTGWILIAPALIILGFVFIYPIGRAFWLSLFTNNLGTQLQPIFAGLSNYQRLIGDGRFWQTMWNTSVFTIISIFLELVIGMGIALVLNQAFFGRGFVRTSSLIPWALPTAVMGLAWAWIFNDQYGVVNDILTRLGFIDSPITWLGDPTRAMLAMIIADVWKTTPFIAIILLAGLQSISSDLYEAHAIDGANQWQSFWQITIPLVMPQIIIALLFRFAQAFGIFDLVQVMTGGGPGGATETVSIYIYATVRRYLDFGYGAALVVVTFLLLILAVAIAAFFLSRTRLNVMGGKMNERINNQMERQEKLTGWILIAPALIILGFVFIYPIGRAFWLSLFTNNLGTQLQPIFAGLSNYQRLIGDGRFWQTMWNTSVFTIISIFLELVIGMGIALVLNQAFFGRGFVRTSSLIPWALPTAVMGLAWAWIFNDQYGVVNDILTRLGFIDSPITWLGDPTRAMLAMIIADVWKTTPFIAIILLAGLQSISSDLYEAHAIDGANQWQSFWQITIPLVMPQIIIALLFRFAQAFGIFDLVQVMTGGGPGGATETVSIYIYATVRRYLDFGYGAALVVVTFLLLILAVAIAAFFLSRTRLNVMGGK

Solvent-accessible surface area (backbone atoms only — not comparable to full-atom values): 30271 Å² total; per-residue (Å²): 116,71,63,58,52,50,49,48,51,50,46,48,52,46,47,53,47,42,62,59,41,45,59,50,46,50,51,47,45,47,66,61,43,43,54,56,50,48,34,54,56,40,17,28,20,46,22,17,66,88,50,73,62,38,78,37,86,46,55,63,50,39,57,55,50,50,78,72,32,64,67,56,54,49,14,44,48,35,25,47,53,47,30,54,53,28,51,52,50,20,51,55,52,10,49,53,51,16,59,59,64,68,46,93,56,94,59,49,67,56,53,56,53,59,45,44,49,49,50,47,45,29,52,45,56,50,21,44,42,51,39,46,35,41,27,47,86,78,8,52,53,37,49,51,35,39,73,71,61,77,36,93,60,69,54,57,32,54,70,29,41,70,45,23,40,49,52,51,35,51,52,49,30,60,26,49,16,35,58,43,12,50,48,43,28,57,31,56,68,68,52,63,67,62,60,55,52,55,42,40,75,74,67,48,51,71,69,54,42,41,66,70,44,49,46,64,69,2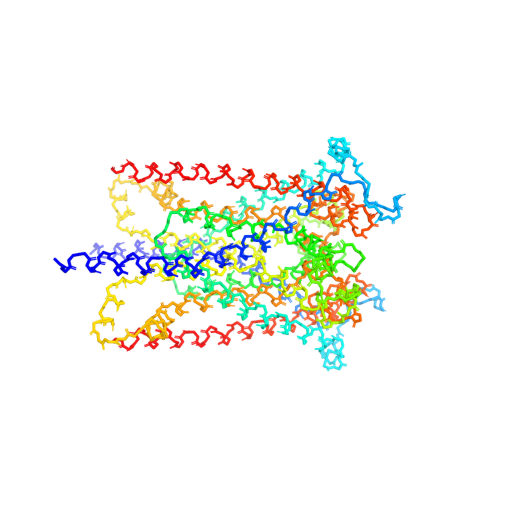6,38,67,39,50,51,52,45,48,51,55,47,45,36,50,44,56,27,45,41,43,46,43,53,55,46,48,61,18,29,35,94,50,43,39,20,23,47,42,48,50,38,47,41,33,34,73,72,59,38,25,45,5,50,25,21,30,48,48,45,53,54,47,51,50,51,51,49,53,50,49,54,53,48,53,55,46,54,53,49,51,48,47,63,61,57,71,102,114,70,64,58,52,52,49,48,52,51,45,50,52,45,49,51,48,42,62,60,43,45,58,49,47,50,52,47,44,46,65,62,44,43,54,56,50,48,33,52,57,39,17,28,20,44,21,17,66,91,50,72,62,38,77,38,85,46,53,64,51,39,56,56,50,50,76,70,32,66,66,57,55,50,12,46,47,35,24,47,53,47,30,54,52,30,50,52,50,20,52,55,51,9,48,54,50,17,58,60,64,67,46,92,57,93,59,49,67,56,52,55,54,58,45,44,48,50,49,47,45,30,52,45,57,50,20,44,40,50,38,48,35,41,28,47,87,78,8,51,53,37,49,53,37,39,73,71,60,77,36,91,58,68,53,56,31,55,71,30,40,69,44,22,40,51,53,51,36,51,53,48,30,60,27,49,17,36,58,43,13,50,48,42,28,56,31,54,69,70,52,63,67,64,60,55,52,55,41,41,72,74,66,48,50,72,68,54,42,39,65,68,46,48,48,65,68,26,36,67,36,50,50,52,45,48,52,56,46,47,35,51,44,56,28,45,40,44,46,39,54,56,45,50,62,17,27,35,94,51,43,39,19,23,49,42,49,51,37,48,41,34,35,72,72,59,38,25,44,5,51,24,21,31,49,48,46,53,54,47,52,51,50,53,49,52,49,48,51,54,47,53,56,44,54,50,48,50,47,47,61,61,57,71,102

Organism: NCBI:txid376219

Secondary structure (DSSP, 8-state):
-HHHHHHHHHHHHHHHHHHHHHHHHHHHHHHHHHHHHHHHHHTTEE-SGGGTT--EE-TTHHHHHHHT-HHHHHHHHHHHHHHHHHHHHHHHHHHHHHHHHTS--TTHHHHHHHHHHHHHS-HHHHHHHHHHHT-TTT-HHHHHHHHTTS-SS---TTTSHHHHHHHHHHHHHHHHHHHHHHHHHHHHHTS-HHHHHHHHHTT--HHHHIIIIIHHHHHHHHHHHHHHHHHHHHT--HHHHHHTTT-STTTT--HHHHHHIIIIIS--HHHHHHHHHHHHHHHHHHHHHHHHHHHHHHHHHHHT-/-HHHHHHHHHHHHHHHHHHHHHHHHHHHHHHHHHHHHHHHHHTTEE-SGGGTT--EE-TTHHHHHHHT-HHHHHHHHHHHHHHHHHHHHHHHHHHHHHHHHTS--TTHHHHHHHHHHHHHS-HHHHHHHHHHHT-TTT-HHHHHHHHTTS-SS---TTTSHHHHHHHHHHHHHHHHHHHHHHHHHHHHHTS-HHHHHHHHHTT--HHHHIIIIIHHHHHHHHHHHHHHHHHHHHT--HHHHHHTTT-STTTT--HHHHHHIIIIIS--HHHHHHHHHHHHHHHHHHHHHHHHHHHHHHHHHHHT-